Protein AF-0000000084443371 (afdb_homodimer)

Organism: Legionella spiritensis (NCBI:txid452)

Structure (mmCIF, N/CA/C/O backbone):
data_AF-0000000084443371-model_v1
#
loop_
_entity.id
_entity.type
_entity.pdbx_description
1 polymer Transposase
#
loop_
_atom_site.group_PDB
_atom_site.id
_atom_site.type_symbol
_atom_site.label_atom_id
_atom_site.label_alt_id
_atom_site.label_comp_id
_atom_site.label_asym_id
_atom_site.label_entity_id
_atom_site.label_seq_id
_atom_site.pdbx_PDB_ins_code
_atom_site.Cartn_x
_atom_site.Cartn_y
_atom_site.Cartn_z
_atom_site.occupancy
_atom_site.B_iso_or_equiv
_atom_site.auth_seq_id
_atom_site.auth_comp_id
_atom_site.auth_asym_id
_atom_site.auth_atom_id
_atom_site.pdbx_PDB_model_num
ATOM 1 N N . MET A 1 1 ? 28.797 -4.848 -3.617 1 51.25 1 MET A N 1
ATOM 2 C CA . MET A 1 1 ? 27.375 -4.785 -3.908 1 51.25 1 MET A CA 1
ATOM 3 C C . MET A 1 1 ? 26.578 -5.648 -2.934 1 51.25 1 MET A C 1
ATOM 5 O O . MET A 1 1 ? 26.984 -6.766 -2.615 1 51.25 1 MET A O 1
ATOM 9 N N . ASN A 1 2 ? 25.859 -5.102 -1.949 1 62.97 2 ASN A N 1
ATOM 10 C CA . ASN A 1 2 ? 25.141 -5.902 -0.959 1 62.97 2 ASN A CA 1
ATOM 11 C C . ASN A 1 2 ? 24.109 -6.812 -1.615 1 62.97 2 ASN A C 1
ATOM 13 O O . ASN A 1 2 ? 23.156 -6.328 -2.238 1 62.97 2 ASN A O 1
ATOM 17 N N . ASN A 1 3 ? 24.578 -8.07 -1.913 1 74.88 3 ASN A N 1
ATOM 18 C CA . ASN A 1 3 ? 23.703 -9.086 -2.469 1 74.88 3 ASN A CA 1
ATOM 19 C C . ASN A 1 3 ? 22.641 -9.523 -1.458 1 74.88 3 ASN A C 1
ATOM 21 O O . ASN A 1 3 ? 22.984 -9.953 -0.352 1 74.88 3 ASN A O 1
ATOM 25 N N . ASN A 1 4 ? 21.438 -9.219 -1.909 1 87.12 4 ASN A N 1
ATOM 26 C CA . ASN A 1 4 ? 20.328 -9.594 -1.042 1 87.12 4 ASN A CA 1
ATOM 27 C C . ASN A 1 4 ? 19.844 -11.008 -1.34 1 87.12 4 ASN A C 1
ATOM 29 O O . ASN A 1 4 ? 19.297 -11.68 -0.46 1 87.12 4 ASN A O 1
ATOM 33 N N . ILE A 1 5 ? 20.094 -11.461 -2.592 1 94.44 5 ILE A N 1
ATOM 34 C CA . ILE A 1 5 ? 19.719 -12.812 -2.988 1 94.44 5 ILE A CA 1
ATOM 35 C C . ILE A 1 5 ? 20.844 -13.789 -2.662 1 94.44 5 ILE A C 1
ATOM 37 O O . ILE A 1 5 ? 22 -13.562 -3.045 1 94.44 5 ILE A O 1
ATOM 41 N N . SER A 1 6 ? 20.562 -14.812 -1.932 1 95.31 6 SER A N 1
ATOM 42 C CA . SER A 1 6 ? 21.562 -15.797 -1.553 1 95.31 6 SER A CA 1
ATOM 43 C C . SER A 1 6 ? 22.188 -16.453 -2.781 1 95.31 6 SER A C 1
ATOM 45 O O . SER A 1 6 ? 21.578 -16.469 -3.854 1 95.31 6 SER A O 1
ATOM 47 N N . GLU A 1 7 ? 23.375 -17.047 -2.557 1 95.25 7 GLU A N 1
ATOM 48 C CA . GLU A 1 7 ? 24.078 -17.688 -3.66 1 95.25 7 GLU A CA 1
ATOM 49 C C . GLU A 1 7 ? 23.312 -18.906 -4.164 1 95.25 7 GLU A C 1
ATOM 51 O O . GLU A 1 7 ? 23.312 -19.188 -5.363 1 95.25 7 GLU A O 1
ATOM 56 N N . GLN A 1 8 ? 22.672 -19.578 -3.301 1 95.12 8 GLN A N 1
ATOM 57 C CA . GLN A 1 8 ? 21.906 -20.75 -3.678 1 95.12 8 GLN A CA 1
ATOM 58 C C . GLN A 1 8 ? 20.734 -20.375 -4.59 1 95.12 8 GLN A C 1
ATOM 60 O O . GLN A 1 8 ? 20.531 -21 -5.633 1 95.12 8 GLN A O 1
ATOM 65 N N . VAL A 1 9 ? 20.047 -19.375 -4.207 1 96.62 9 VAL A N 1
ATOM 66 C CA . VAL A 1 9 ? 18.906 -18.906 -4.996 1 96.62 9 VAL A CA 1
ATOM 67 C C . VAL A 1 9 ? 19.406 -18.328 -6.324 1 96.62 9 VAL A C 1
ATOM 69 O O . VAL A 1 9 ? 18.828 -18.609 -7.379 1 96.62 9 VAL A O 1
ATOM 72 N N . TRP A 1 10 ? 20.516 -17.609 -6.258 1 96.38 10 TRP A N 1
ATOM 73 C CA . TRP A 1 10 ? 21.062 -17.016 -7.469 1 96.38 10 TRP A CA 1
ATOM 74 C C . TRP A 1 10 ? 21.438 -18.094 -8.484 1 96.38 10 TRP A C 1
ATOM 76 O O . TRP A 1 10 ? 21.141 -17.969 -9.672 1 96.38 10 TRP A O 1
ATOM 86 N N . ASN A 1 11 ? 22.047 -19.109 -7.996 1 95.5 11 ASN A N 1
ATOM 87 C CA . ASN A 1 11 ? 22.484 -20.172 -8.891 1 95.5 11 ASN A CA 1
ATOM 88 C C . ASN A 1 11 ? 21.312 -20.812 -9.625 1 95.5 11 ASN A C 1
ATOM 90 O O . ASN A 1 11 ? 21.422 -21.125 -10.812 1 95.5 11 ASN A O 1
ATOM 94 N N . ARG A 1 12 ? 20.219 -20.922 -8.984 1 95.56 12 ARG A N 1
ATOM 95 C CA . ARG A 1 12 ? 19.031 -21.469 -9.609 1 95.56 12 ARG A CA 1
ATOM 96 C C . ARG A 1 12 ? 18.453 -20.5 -10.633 1 95.56 12 ARG A C 1
ATOM 98 O O . ARG A 1 12 ? 18.062 -20.906 -11.734 1 95.56 12 ARG A O 1
ATOM 105 N N . LEU A 1 13 ? 18.438 -19.234 -10.266 1 96.06 13 LEU A N 1
ATOM 106 C CA . LEU A 1 13 ? 17.953 -18.203 -11.172 1 96.06 13 LEU A CA 1
ATOM 107 C C . LEU A 1 13 ? 18.812 -18.141 -12.438 1 96.06 13 LEU A C 1
ATOM 109 O O . LEU A 1 13 ? 18.281 -18.141 -13.547 1 96.06 13 LEU A O 1
ATOM 113 N N . TYR A 1 14 ? 20.047 -18.172 -12.188 1 95.12 14 TYR A N 1
ATOM 114 C CA . TYR A 1 14 ? 21 -18.031 -13.281 1 95.12 14 TYR A CA 1
ATOM 115 C C . TYR A 1 14 ? 20.922 -19.219 -14.234 1 95.12 14 TYR A C 1
ATOM 117 O O . TYR A 1 14 ? 20.953 -19.047 -15.453 1 95.12 14 TYR A O 1
ATOM 125 N N . SER A 1 15 ? 20.797 -20.375 -13.672 1 94 15 SER A N 1
ATOM 126 C CA . SER A 1 15 ? 20.672 -21.594 -14.477 1 94 15 SER A CA 1
ATOM 127 C C . SER A 1 15 ? 19.469 -21.531 -15.406 1 94 15 SER A C 1
ATOM 129 O O . SER A 1 15 ? 19.562 -21.891 -16.578 1 94 15 SER A O 1
ATOM 131 N N . PHE A 1 16 ? 18.375 -21.047 -14.945 1 95.44 16 PHE A N 1
ATOM 132 C CA . PHE A 1 16 ? 17.172 -20.906 -15.758 1 95.44 16 PHE A CA 1
ATOM 133 C C . PHE A 1 16 ? 17.359 -19.844 -16.828 1 95.44 16 PHE A C 1
ATOM 135 O O . PHE A 1 16 ? 17.062 -20.078 -18 1 95.44 16 PHE A O 1
ATOM 142 N N . LEU A 1 17 ? 17.875 -18.688 -16.422 1 94.62 17 LEU A N 1
ATOM 143 C CA . LEU A 1 17 ? 17.969 -17.547 -17.328 1 94.62 17 LEU A CA 1
ATOM 144 C C . LEU A 1 17 ? 18.953 -17.812 -18.453 1 94.62 17 LEU A C 1
ATOM 146 O O . LEU A 1 17 ? 18.75 -17.344 -19.578 1 94.62 17 LEU A O 1
ATOM 150 N N . ARG A 1 18 ? 19.953 -18.562 -18.141 1 91.38 18 ARG A N 1
ATOM 151 C CA . ARG A 1 18 ? 20.953 -18.875 -19.156 1 91.38 18 ARG A CA 1
ATOM 152 C C . ARG A 1 18 ? 20.359 -19.75 -20.25 1 91.38 18 ARG A C 1
ATOM 154 O O . ARG A 1 18 ? 20.844 -19.75 -21.391 1 91.38 18 ARG A O 1
ATOM 161 N N . GLY A 1 19 ? 19.312 -20.422 -19.891 1 89.69 19 GLY A N 1
ATOM 162 C CA . GLY A 1 19 ? 18.703 -21.328 -20.844 1 89.69 19 GLY A CA 1
ATOM 163 C C . GLY A 1 19 ? 17.75 -20.641 -21.797 1 89.69 19 GLY A C 1
ATOM 164 O O . GLY A 1 19 ? 17.297 -21.234 -22.781 1 89.69 19 GLY A O 1
ATOM 165 N N . ILE A 1 20 ? 17.438 -19.438 -21.516 1 89.69 20 ILE A N 1
ATOM 166 C CA . ILE A 1 20 ? 16.484 -18.734 -22.359 1 89.69 20 ILE A CA 1
ATOM 167 C C . ILE A 1 20 ? 17.25 -17.922 -23.406 1 89.69 20 ILE A C 1
ATOM 169 O O . ILE A 1 20 ? 18.094 -17.094 -23.078 1 89.69 20 ILE A O 1
ATOM 173 N N . LYS A 1 21 ? 16.953 -18.125 -24.609 1 83.12 21 LYS A N 1
ATOM 174 C CA . LYS A 1 21 ? 17.609 -17.438 -25.719 1 83.12 21 LYS A CA 1
ATOM 175 C C . LYS A 1 21 ? 17.156 -15.992 -25.828 1 83.12 21 LYS A C 1
ATOM 177 O O . LYS A 1 21 ? 15.977 -15.695 -25.609 1 83.12 21 LYS A O 1
ATOM 182 N N . GLY A 1 22 ? 18.031 -15.07 -26.047 1 79.25 22 GLY A N 1
ATOM 183 C CA . GLY A 1 22 ? 17.672 -13.703 -26.375 1 79.25 22 GLY A CA 1
ATOM 184 C C . GLY A 1 22 ? 17.656 -12.781 -25.172 1 79.25 22 GLY A C 1
ATOM 185 O O . GLY A 1 22 ? 17.312 -11.609 -25.281 1 79.25 22 GLY A O 1
ATOM 186 N N . LEU A 1 23 ? 17.984 -13.312 -24 1 82.06 23 LEU A N 1
ATOM 187 C CA . LEU A 1 23 ? 17.922 -12.461 -22.812 1 82.06 23 LEU A CA 1
ATOM 188 C C . LEU A 1 23 ? 19.266 -11.758 -22.578 1 82.06 23 LEU A C 1
ATOM 190 O O . LEU A 1 23 ? 19.375 -10.898 -21.719 1 82.06 23 LEU A O 1
ATOM 194 N N . HIS A 1 24 ? 20.234 -11.867 -23.406 1 74.31 24 HIS A N 1
ATOM 195 C CA . HIS A 1 24 ? 21.547 -11.258 -23.266 1 74.31 24 HIS A CA 1
ATOM 196 C C . HIS A 1 24 ? 22.125 -11.516 -21.875 1 74.31 24 HIS A C 1
ATOM 198 O O . HIS A 1 24 ? 22.453 -10.57 -21.156 1 74.31 24 HIS A O 1
ATOM 204 N N . THR A 1 25 ? 22.359 -12.734 -21.547 1 73.88 25 THR A N 1
ATOM 205 C CA . THR A 1 25 ? 22.766 -13.164 -20.219 1 73.88 25 THR A CA 1
ATOM 206 C C . THR A 1 25 ? 24.266 -13.477 -20.188 1 73.88 25 THR A C 1
ATOM 208 O O . THR A 1 25 ? 24.734 -14.164 -19.281 1 73.88 25 THR A O 1
ATOM 211 N N . GLN A 1 26 ? 24.938 -12.914 -21.094 1 76.94 26 GLN A N 1
ATOM 212 C CA . GLN A 1 26 ? 26.328 -13.336 -21.25 1 76.94 26 GLN A CA 1
ATOM 213 C C . GLN A 1 26 ? 27.203 -12.805 -20.109 1 76.94 26 GLN A C 1
ATOM 215 O O . GLN A 1 26 ? 28.094 -13.5 -19.641 1 76.94 26 GLN A O 1
ATOM 220 N N . GLU A 1 27 ? 26.875 -11.734 -19.641 1 89 27 GLU A N 1
ATOM 221 C CA . GLU A 1 27 ? 27.625 -11.188 -18.516 1 89 27 GLU A CA 1
ATOM 222 C C . GLU A 1 27 ? 26.891 -11.422 -17.203 1 89 27 GLU A C 1
ATOM 224 O O . GLU A 1 27 ? 25.969 -10.688 -16.859 1 89 27 GLU A O 1
ATOM 229 N N . GLU A 1 28 ? 27.391 -12.359 -16.469 1 91.88 28 GLU A N 1
ATOM 230 C CA . GLU A 1 28 ? 26.719 -12.797 -15.258 1 91.88 28 GLU A CA 1
ATOM 231 C C . GLU A 1 28 ? 26.609 -11.664 -14.242 1 91.88 28 GLU A C 1
ATOM 233 O O . GLU A 1 28 ? 25.578 -11.492 -13.586 1 91.88 28 GLU A O 1
ATOM 238 N N . LYS A 1 29 ? 27.719 -10.93 -14.078 1 92 29 LYS A N 1
ATOM 239 C CA . LYS A 1 29 ? 27.734 -9.852 -13.094 1 92 29 LYS A CA 1
ATOM 240 C C . LYS A 1 29 ? 26.672 -8.805 -13.406 1 92 29 LYS A C 1
ATOM 242 O O . LYS A 1 29 ? 25.984 -8.32 -12.508 1 92 29 LYS A O 1
ATOM 247 N N . ARG A 1 30 ? 26.547 -8.5 -14.648 1 92.5 30 ARG A N 1
ATOM 248 C CA . ARG A 1 30 ? 25.547 -7.523 -15.086 1 92.5 30 ARG A CA 1
ATOM 249 C C . ARG A 1 30 ? 24.141 -8.062 -14.898 1 92.5 30 ARG A C 1
ATOM 251 O O . ARG A 1 30 ? 23.234 -7.328 -14.492 1 92.5 30 ARG A O 1
ATOM 258 N N . LEU A 1 31 ? 23.969 -9.305 -15.227 1 94.44 31 LEU A N 1
ATOM 259 C CA . LEU A 1 31 ? 22.672 -9.938 -15.055 1 94.44 31 LEU A CA 1
ATOM 260 C C . LEU A 1 31 ? 22.281 -9.992 -13.586 1 94.44 31 LEU A C 1
ATOM 262 O O . LEU A 1 31 ? 21.125 -9.727 -13.234 1 94.44 31 LEU A O 1
ATOM 266 N N . ARG A 1 32 ? 23.25 -10.328 -12.789 1 95.06 32 ARG A N 1
ATOM 267 C CA . ARG A 1 32 ? 22.969 -10.406 -11.359 1 95.06 32 ARG A CA 1
ATOM 268 C C . ARG A 1 32 ? 22.594 -9.039 -10.805 1 95.06 32 ARG A C 1
ATOM 270 O O . ARG A 1 32 ? 21.656 -8.922 -10 1 95.06 32 ARG A O 1
ATOM 277 N N . ARG A 1 33 ? 23.281 -8.047 -11.227 1 95.25 33 ARG A N 1
ATOM 278 C CA . ARG A 1 33 ? 22.953 -6.688 -10.805 1 95.25 33 ARG A CA 1
ATOM 279 C C . ARG A 1 33 ? 21.531 -6.324 -11.18 1 95.25 33 ARG A C 1
ATOM 281 O O . ARG A 1 33 ? 20.812 -5.719 -10.383 1 95.25 33 ARG A O 1
ATOM 288 N N . PHE A 1 34 ? 21.125 -6.703 -12.344 1 96 34 PHE A N 1
ATOM 289 C CA . PHE A 1 34 ? 19.781 -6.453 -12.828 1 96 34 PHE A CA 1
ATOM 290 C C . PHE A 1 34 ? 18.75 -7.152 -11.953 1 96 34 PHE A C 1
ATOM 292 O O . PHE A 1 34 ? 17.797 -6.527 -11.484 1 96 34 PHE A O 1
ATOM 299 N N . ILE A 1 35 ? 19.016 -8.406 -11.664 1 97.12 35 ILE A N 1
ATOM 300 C CA . ILE A 1 35 ? 18.062 -9.195 -10.875 1 97.12 35 ILE A CA 1
ATOM 301 C C . ILE A 1 35 ? 18 -8.648 -9.453 1 97.12 35 ILE A C 1
ATOM 303 O O . ILE A 1 35 ? 16.922 -8.578 -8.859 1 97.12 35 ILE A O 1
ATOM 307 N N . GLU A 1 36 ? 19.156 -8.258 -8.93 1 97.5 36 GLU A N 1
ATOM 308 C CA . GLU A 1 36 ? 19.188 -7.648 -7.605 1 97.5 36 GLU A CA 1
ATOM 309 C C . GLU A 1 36 ? 18.391 -6.344 -7.574 1 97.5 36 GLU A C 1
ATOM 311 O O . GLU A 1 36 ? 17.719 -6.039 -6.582 1 97.5 36 GLU A O 1
ATOM 316 N N . GLY A 1 37 ? 18.484 -5.59 -8.609 1 97.44 37 GLY A N 1
ATOM 317 C CA . GLY A 1 37 ? 17.672 -4.383 -8.727 1 97.44 37 GLY A CA 1
ATOM 318 C C . GLY A 1 37 ? 16.188 -4.66 -8.734 1 97.44 37 GLY A C 1
ATOM 319 O O . GLY A 1 37 ? 15.422 -3.963 -8.062 1 97.44 37 GLY A O 1
ATOM 320 N N . ILE A 1 38 ? 15.789 -5.703 -9.438 1 98.25 38 ILE A N 1
ATOM 321 C CA . ILE A 1 38 ? 14.383 -6.074 -9.5 1 98.25 38 ILE A CA 1
ATOM 322 C C . ILE A 1 38 ? 13.922 -6.574 -8.133 1 98.25 38 ILE A C 1
ATOM 324 O O . ILE A 1 38 ? 12.812 -6.266 -7.695 1 98.25 38 ILE A O 1
ATOM 328 N N . TRP A 1 39 ? 14.781 -7.336 -7.551 1 98.06 39 TRP A N 1
ATOM 329 C CA . TRP A 1 39 ? 14.477 -7.793 -6.199 1 98.06 39 TRP A CA 1
ATOM 330 C C . TRP A 1 39 ? 14.25 -6.613 -5.262 1 98.06 39 TRP A C 1
ATOM 332 O O . TRP A 1 39 ? 13.32 -6.625 -4.449 1 98.06 39 TRP A O 1
ATOM 342 N N . TYR A 1 40 ? 15.109 -5.633 -5.383 1 97.88 40 TYR A N 1
ATOM 343 C CA . TYR A 1 40 ? 15.008 -4.449 -4.539 1 97.88 40 TYR A CA 1
ATOM 344 C C . TYR A 1 40 ? 13.672 -3.74 -4.746 1 97.88 40 TYR A C 1
ATOM 346 O O . TYR A 1 40 ? 13.008 -3.373 -3.779 1 97.88 40 TYR A O 1
ATOM 354 N N . ILE A 1 41 ? 13.281 -3.582 -5.965 1 98.19 41 ILE A N 1
ATOM 355 C CA . ILE A 1 41 ? 12.016 -2.943 -6.285 1 98.19 41 ILE A CA 1
ATOM 356 C C . ILE A 1 41 ? 10.859 -3.793 -5.754 1 98.19 41 ILE A C 1
ATOM 358 O O . ILE A 1 41 ? 9.906 -3.268 -5.172 1 98.19 41 ILE A O 1
ATOM 362 N N . LEU A 1 42 ? 10.977 -5.047 -5.949 1 98.44 42 LEU A N 1
ATOM 363 C CA . LEU A 1 42 ? 9.953 -5.977 -5.48 1 98.44 42 LEU A CA 1
ATOM 364 C C . LEU A 1 42 ? 9.797 -5.891 -3.967 1 98.44 42 LEU A C 1
ATOM 366 O O . LEU A 1 42 ? 8.672 -5.785 -3.463 1 98.44 42 LEU A O 1
ATOM 370 N N . ARG A 1 43 ? 10.914 -5.891 -3.293 1 97.69 43 ARG A N 1
ATOM 371 C CA . ARG A 1 43 ? 10.914 -5.93 -1.835 1 97.69 43 ARG A CA 1
ATOM 372 C C . ARG A 1 43 ? 10.453 -4.598 -1.253 1 97.69 43 ARG A C 1
ATOM 374 O O . ARG A 1 43 ? 9.703 -4.566 -0.273 1 97.69 43 ARG A O 1
ATOM 381 N N . THR A 1 44 ? 10.82 -3.49 -1.856 1 97.38 44 THR A N 1
ATOM 382 C CA . THR A 1 44 ? 10.625 -2.184 -1.24 1 97.38 44 THR A CA 1
ATOM 383 C C . THR A 1 44 ? 9.391 -1.495 -1.812 1 97.38 44 THR A C 1
ATOM 385 O O . THR A 1 44 ? 8.812 -0.618 -1.17 1 97.38 44 THR A O 1
ATOM 388 N N . GLY A 1 45 ? 9.102 -1.805 -3.029 1 96.94 45 GLY A N 1
ATOM 389 C CA . GLY A 1 45 ? 8.023 -1.09 -3.691 1 96.94 45 GLY A CA 1
ATOM 390 C C . GLY A 1 45 ? 8.414 0.306 -4.137 1 96.94 45 GLY A C 1
ATOM 391 O O . GLY A 1 45 ? 7.559 1.111 -4.504 1 96.94 45 GLY A O 1
ATOM 392 N N . CYS A 1 46 ? 9.68 0.661 -4.137 1 96.88 46 CYS A N 1
ATOM 393 C CA . CYS A 1 46 ? 10.109 2.027 -4.41 1 96.88 46 CYS A CA 1
ATOM 394 C C . CYS A 1 46 ? 9.836 2.398 -5.863 1 96.88 46 CYS A C 1
ATOM 396 O O . CYS A 1 46 ? 9.641 1.522 -6.707 1 96.88 46 CYS A O 1
ATOM 398 N N . GLN A 1 47 ? 9.742 3.662 -6.152 1 96.81 47 GLN A N 1
ATOM 399 C CA . GLN A 1 47 ? 9.617 4.156 -7.52 1 96.81 47 GLN A CA 1
ATOM 400 C C . GLN A 1 47 ? 10.844 3.783 -8.352 1 96.81 47 GLN A C 1
ATOM 402 O O . GLN A 1 47 ? 11.969 3.812 -7.859 1 96.81 47 GLN A O 1
ATOM 407 N N . TRP A 1 48 ? 10.594 3.541 -9.617 1 96.81 48 TRP A N 1
ATOM 408 C CA . TRP A 1 48 ? 11.703 3.199 -10.5 1 96.81 48 TRP A CA 1
ATOM 409 C C . TRP A 1 48 ? 12.766 4.289 -10.484 1 96.81 48 TRP A C 1
ATOM 411 O O . TRP A 1 48 ? 13.961 3.998 -10.406 1 96.81 48 TRP A O 1
ATOM 421 N N . ARG A 1 49 ? 12.422 5.543 -10.469 1 95.56 49 ARG A N 1
ATOM 422 C CA . ARG A 1 49 ? 13.336 6.672 -10.555 1 95.56 49 ARG A CA 1
ATOM 423 C C . ARG A 1 49 ? 14.195 6.781 -9.305 1 95.56 49 ARG A C 1
ATOM 425 O O . ARG A 1 49 ? 15.195 7.5 -9.289 1 95.56 49 ARG A O 1
ATOM 432 N N . LEU A 1 50 ? 13.797 6.102 -8.25 1 96.12 50 LEU A N 1
ATOM 433 C CA . LEU A 1 50 ? 14.531 6.195 -6.992 1 96.12 50 LEU A CA 1
ATOM 434 C C . LEU A 1 50 ? 15.273 4.895 -6.699 1 96.12 50 LEU A C 1
ATOM 436 O O . LEU A 1 50 ? 15.672 4.652 -5.559 1 96.12 50 LEU A O 1
ATOM 440 N N . LEU A 1 51 ? 15.383 4.059 -7.723 1 96.62 51 LEU A N 1
ATOM 441 C CA . LEU A 1 51 ? 16.25 2.891 -7.617 1 96.62 51 LEU A CA 1
ATOM 442 C C . LEU A 1 51 ? 17.688 3.307 -7.316 1 96.62 51 LEU A C 1
ATOM 444 O O . LEU A 1 51 ? 18.234 4.184 -7.984 1 96.62 51 LEU A O 1
ATOM 448 N N . PRO A 1 52 ? 18.234 2.723 -6.238 1 94.5 52 PRO A N 1
ATOM 449 C CA . PRO A 1 52 ? 19.625 3.08 -5.941 1 94.5 52 PRO A CA 1
ATOM 450 C C . PRO A 1 52 ? 20.547 2.918 -7.152 1 94.5 52 PRO A C 1
ATOM 452 O O . PRO A 1 52 ? 20.438 1.941 -7.895 1 94.5 52 PRO A O 1
ATOM 455 N N . ASP A 1 53 ? 21.531 3.701 -7.277 1 90.81 53 ASP A N 1
ATOM 456 C CA . ASP A 1 53 ? 22.328 3.842 -8.484 1 90.81 53 ASP A CA 1
ATOM 457 C C . ASP A 1 53 ? 23.219 2.611 -8.703 1 90.81 53 ASP A C 1
ATOM 459 O O . ASP A 1 53 ? 23.578 2.287 -9.836 1 90.81 53 ASP A O 1
ATOM 463 N N . TYR A 1 54 ? 23.5 1.977 -7.676 1 90.88 54 TYR A N 1
ATOM 464 C CA . TYR A 1 54 ? 24.438 0.86 -7.82 1 90.88 54 TYR A CA 1
ATOM 465 C C . TYR A 1 54 ? 23.75 -0.332 -8.484 1 90.88 54 TYR A C 1
ATOM 467 O O . TYR A 1 54 ? 24.406 -1.316 -8.828 1 90.88 54 TYR A O 1
ATOM 475 N N . TYR A 1 55 ? 22.516 -0.29 -8.812 1 94.19 55 TYR A N 1
ATOM 476 C CA . TYR A 1 55 ? 21.812 -1.325 -9.57 1 94.19 55 TYR A CA 1
ATOM 477 C C . TYR A 1 55 ? 21.75 -0.969 -11.047 1 94.19 55 TYR A C 1
ATOM 479 O O . TYR A 1 55 ? 21.328 -1.785 -11.875 1 94.19 55 TYR A O 1
ATOM 487 N N . GLY A 1 56 ? 22.141 0.242 -11.383 1 92.88 56 GLY A N 1
ATOM 488 C CA . GLY A 1 56 ? 22.047 0.727 -12.75 1 92.88 56 GLY A CA 1
ATOM 489 C C . GLY A 1 56 ? 21.016 1.829 -12.93 1 92.88 56 GLY A C 1
ATOM 490 O O . GLY A 1 56 ? 20.312 2.184 -11.984 1 92.88 56 GLY A O 1
ATOM 491 N N . HIS A 1 57 ? 21.016 2.371 -14.102 1 95.62 57 HIS A N 1
ATOM 492 C CA . HIS A 1 57 ? 20.062 3.432 -14.398 1 95.62 57 HIS A CA 1
ATOM 493 C C . HIS A 1 57 ? 18.625 2.9 -14.414 1 95.62 57 HIS A C 1
ATOM 495 O O . HIS A 1 57 ? 18.328 1.929 -15.117 1 95.62 57 HIS A O 1
ATOM 501 N N . TRP A 1 58 ? 17.766 3.541 -13.727 1 96.19 58 TRP A N 1
ATOM 502 C CA . TRP A 1 58 ? 16.438 3.023 -13.453 1 96.19 58 TRP A CA 1
ATOM 503 C C . TRP A 1 58 ? 15.664 2.781 -14.75 1 96.19 58 TRP A C 1
ATOM 505 O O . TRP A 1 58 ? 14.922 1.802 -14.867 1 96.19 58 TRP A O 1
ATOM 515 N N . ARG A 1 59 ? 15.844 3.633 -15.758 1 96.88 59 ARG A N 1
ATOM 516 C CA . ARG A 1 59 ? 15.094 3.533 -17 1 96.88 59 ARG A CA 1
ATOM 517 C C . ARG A 1 59 ? 15.461 2.264 -17.766 1 96.88 59 ARG A C 1
ATOM 519 O O . ARG A 1 59 ? 14.602 1.607 -18.344 1 96.88 59 ARG A O 1
ATOM 526 N N . GLN A 1 60 ? 16.734 1.953 -17.75 1 96.88 60 GLN A N 1
ATOM 527 C CA . GLN A 1 60 ? 17.188 0.745 -18.422 1 96.88 60 GLN A CA 1
ATOM 528 C C . GLN A 1 60 ? 16.703 -0.508 -17.703 1 96.88 60 GLN A C 1
ATOM 530 O O . GLN A 1 60 ? 16.266 -1.467 -18.344 1 96.88 60 GLN A O 1
ATOM 535 N N . VAL A 1 61 ? 16.781 -0.443 -16.406 1 97.38 61 VAL A N 1
ATOM 536 C CA . VAL A 1 61 ? 16.328 -1.567 -15.609 1 97.38 61 VAL A CA 1
ATOM 537 C C . VAL A 1 61 ? 14.828 -1.771 -15.82 1 97.38 61 VAL A C 1
ATOM 539 O O . VAL A 1 61 ? 14.367 -2.896 -16.031 1 97.38 61 VAL A O 1
ATOM 542 N N . HIS A 1 62 ? 14.117 -0.68 -15.852 1 97.94 62 HIS A N 1
ATOM 543 C CA . HIS A 1 62 ? 12.672 -0.721 -16.031 1 97.94 62 HIS A CA 1
ATOM 544 C C . HIS A 1 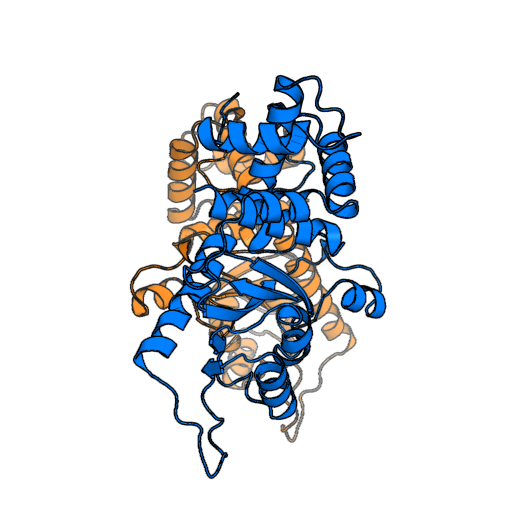62 ? 12.305 -1.285 -17.406 1 97.94 62 HIS A C 1
ATOM 546 O O . HIS A 1 62 ? 11.422 -2.139 -17.516 1 97.94 62 HIS A O 1
ATOM 552 N N . ARG A 1 63 ? 12.953 -0.824 -18.359 1 97.44 63 ARG A N 1
ATOM 553 C CA . ARG A 1 63 ? 12.664 -1.268 -19.719 1 97.44 63 ARG A CA 1
ATOM 554 C C . ARG A 1 63 ? 12.891 -2.768 -19.875 1 97.44 63 ARG A C 1
ATOM 556 O O . ARG A 1 63 ? 12.078 -3.469 -20.484 1 97.44 63 ARG A O 1
ATOM 563 N N . ARG A 1 64 ? 13.969 -3.186 -19.359 1 96.69 64 ARG A N 1
ATOM 564 C CA . ARG A 1 64 ? 14.281 -4.609 -19.438 1 96.69 64 ARG A CA 1
ATOM 565 C C . ARG A 1 64 ? 13.273 -5.43 -18.641 1 96.69 64 ARG A C 1
ATOM 567 O O . ARG A 1 64 ? 12.828 -6.484 -19.094 1 96.69 64 ARG A O 1
ATOM 574 N N . TYR A 1 65 ? 12.898 -4.98 -17.484 1 98.06 65 TYR A N 1
ATOM 575 C CA . TYR A 1 65 ? 11.883 -5.652 -16.672 1 98.06 65 TYR A CA 1
ATOM 576 C C . TYR A 1 65 ? 10.57 -5.77 -17.438 1 98.06 65 TYR A C 1
ATOM 578 O O . TYR A 1 65 ? 9.969 -6.844 -17.484 1 98.06 65 TYR A O 1
ATOM 586 N N . LYS A 1 66 ? 10.156 -4.633 -17.969 1 97.38 66 LYS A N 1
ATOM 587 C CA . LYS A 1 66 ? 8.898 -4.594 -18.719 1 97.38 66 LYS A CA 1
ATOM 588 C C . LYS A 1 66 ? 8.93 -5.566 -19.891 1 97.38 66 LYS A C 1
ATOM 590 O O . LYS A 1 66 ? 7.953 -6.281 -20.141 1 97.38 66 LYS A O 1
ATOM 595 N N . ALA A 1 67 ? 10 -5.621 -20.547 1 96.69 67 ALA A N 1
ATOM 596 C CA . ALA A 1 67 ? 10.148 -6.539 -21.672 1 96.69 67 ALA A CA 1
ATOM 597 C C . ALA A 1 67 ? 10.039 -7.992 -21.219 1 96.69 67 ALA A C 1
ATOM 599 O O . ALA A 1 67 ? 9.367 -8.797 -21.875 1 96.69 67 ALA A O 1
ATOM 600 N N . TRP A 1 68 ? 10.719 -8.305 -20.125 1 97.31 68 TRP A N 1
ATOM 601 C CA . TRP A 1 68 ? 10.664 -9.664 -19.578 1 97.31 68 TRP A CA 1
ATOM 602 C C . TRP A 1 68 ? 9.242 -10.016 -19.141 1 97.31 68 TRP A C 1
ATOM 604 O O . TRP A 1 68 ? 8.797 -11.148 -19.328 1 97.31 68 TRP A O 1
ATOM 614 N N . SER A 1 69 ? 8.547 -9.047 -18.578 1 97.5 69 SER A N 1
ATOM 615 C CA . SER A 1 69 ? 7.176 -9.258 -18.125 1 97.5 69 SER A CA 1
ATOM 616 C C . SER A 1 69 ? 6.246 -9.523 -19.312 1 97.5 69 SER A C 1
ATOM 618 O O . SER A 1 69 ? 5.434 -10.453 -19.266 1 97.5 69 SER A O 1
ATOM 620 N N . ASP A 1 70 ? 6.438 -8.758 -20.312 1 96.62 70 ASP A N 1
ATOM 621 C CA . ASP A 1 70 ? 5.594 -8.883 -21.484 1 96.62 70 ASP A CA 1
ATOM 622 C C . ASP A 1 70 ? 5.848 -10.211 -22.203 1 96.62 70 ASP A C 1
ATOM 624 O O . ASP A 1 70 ? 4.934 -10.789 -22.797 1 96.62 70 ASP A O 1
ATOM 628 N N . ARG A 1 71 ? 7.031 -10.703 -22.094 1 95.81 71 ARG A N 1
ATOM 629 C CA . ARG A 1 71 ? 7.402 -11.961 -22.734 1 95.81 71 ARG A CA 1
ATOM 630 C C . ARG A 1 71 ? 7.027 -13.156 -21.859 1 95.81 71 ARG A C 1
ATOM 632 O O . ARG A 1 71 ? 7.148 -14.305 -22.281 1 95.81 71 ARG A O 1
ATOM 639 N N . GLY A 1 72 ? 6.707 -12.938 -20.609 1 96.56 72 GLY A N 1
ATOM 640 C CA . GLY A 1 72 ? 6.281 -13.992 -19.703 1 96.56 72 GLY A CA 1
ATOM 641 C C . GLY A 1 72 ? 7.438 -14.719 -19.047 1 96.56 72 GLY A C 1
ATOM 642 O O . GLY A 1 72 ? 7.297 -15.867 -18.625 1 96.56 72 GLY A O 1
ATOM 643 N N . ILE A 1 73 ? 8.555 -14.078 -19 1 96.94 73 ILE A N 1
ATOM 644 C CA . ILE A 1 73 ? 9.766 -14.711 -18.484 1 96.94 73 ILE A CA 1
ATOM 645 C C . ILE A 1 73 ? 9.594 -15.016 -17 1 96.94 73 ILE A C 1
ATOM 647 O O . ILE A 1 73 ? 10 -16.078 -16.531 1 96.94 73 ILE A O 1
ATOM 651 N N . TRP A 1 74 ? 9 -14.156 -16.25 1 97.81 74 TRP A N 1
ATOM 652 C CA . TRP A 1 74 ? 8.844 -14.328 -14.812 1 97.81 74 TRP A CA 1
ATOM 653 C C . TRP A 1 74 ? 7.898 -15.484 -14.5 1 97.81 74 TRP A C 1
ATOM 655 O O . TRP A 1 74 ? 8.125 -16.234 -13.547 1 97.81 74 TRP A O 1
ATOM 665 N N . SER A 1 75 ? 6.844 -15.57 -15.273 1 97.38 75 SER A N 1
ATOM 666 C CA . SER A 1 75 ? 5.945 -16.719 -15.125 1 97.38 75 SER A CA 1
ATOM 667 C C . SER A 1 75 ? 6.668 -18.031 -15.406 1 97.38 75 SER A C 1
ATOM 669 O O . SER A 1 75 ? 6.516 -19 -14.664 1 97.38 75 SER A O 1
ATOM 671 N N . GLU A 1 76 ? 7.434 -18.047 -16.453 1 97.5 76 GLU A N 1
ATOM 672 C CA . GLU A 1 76 ? 8.219 -19.234 -16.797 1 97.5 76 GLU A CA 1
ATOM 673 C C . GLU A 1 76 ? 9.227 -19.562 -15.703 1 97.5 76 GLU A C 1
ATOM 675 O O . GLU A 1 76 ? 9.469 -20.734 -15.414 1 97.5 76 GLU A O 1
ATOM 680 N N . LEU A 1 77 ? 9.805 -18.547 -15.195 1 97.69 77 LEU A N 1
ATOM 681 C CA . LEU A 1 77 ? 10.75 -18.75 -14.102 1 97.69 77 LEU A CA 1
ATOM 682 C C . LEU A 1 77 ? 10.07 -19.453 -12.922 1 97.69 77 LEU A C 1
ATOM 684 O O . LEU A 1 77 ? 10.586 -20.438 -12.414 1 97.69 77 LEU A O 1
ATOM 688 N N . MET A 1 78 ? 8.922 -18.938 -12.477 1 98.06 78 MET A N 1
ATOM 689 C CA . MET A 1 78 ? 8.227 -19.547 -11.352 1 98.06 78 MET A CA 1
ATOM 690 C C . MET A 1 78 ? 7.895 -21.016 -11.648 1 98.06 78 MET A C 1
ATOM 692 O O . MET A 1 78 ? 8.094 -21.875 -10.797 1 98.06 78 MET A O 1
ATOM 696 N N . CYS A 1 79 ? 7.48 -21.25 -12.859 1 96.75 79 CYS A N 1
ATOM 697 C CA . CYS A 1 79 ? 7.156 -22.609 -13.266 1 96.75 79 CYS A CA 1
ATOM 698 C C . CYS A 1 79 ? 8.383 -23.516 -13.188 1 96.75 79 CYS A C 1
ATOM 700 O O . CYS A 1 79 ? 8.297 -24.641 -12.727 1 96.75 79 CYS A O 1
ATOM 702 N N . SER A 1 80 ? 9.469 -23.047 -13.57 1 96.56 80 SER A N 1
ATOM 703 C CA . SER A 1 80 ? 10.695 -23.844 -13.664 1 96.56 80 SER A CA 1
ATOM 704 C C . SER A 1 80 ? 11.18 -24.266 -12.281 1 96.56 80 SER A C 1
ATOM 706 O O . SER A 1 80 ? 11.805 -25.312 -12.133 1 96.56 80 SER A O 1
ATOM 708 N N . VAL A 1 81 ? 10.914 -23.422 -11.312 1 96.69 81 VAL A N 1
ATOM 709 C CA . VAL A 1 81 ? 11.461 -23.719 -9.992 1 96.69 81 VAL A CA 1
ATOM 710 C C . VAL A 1 81 ? 10.391 -24.391 -9.125 1 96.69 81 VAL A C 1
ATOM 712 O O . VAL A 1 81 ? 10.641 -24.703 -7.961 1 96.69 81 VAL A O 1
ATOM 715 N N . SER A 1 82 ? 9.211 -24.578 -9.656 1 95.62 82 SER A N 1
ATOM 716 C CA . SER A 1 82 ? 8.102 -25.141 -8.898 1 95.62 82 SER A CA 1
ATOM 717 C C . SER A 1 82 ? 8.203 -26.656 -8.812 1 95.62 82 SER A C 1
ATOM 719 O O . SER A 1 82 ? 8.555 -27.328 -9.789 1 95.62 82 SER A O 1
ATOM 721 N N . ASP A 1 83 ? 8.078 -27.234 -7.637 1 95.31 83 ASP A N 1
ATOM 722 C CA . ASP A 1 83 ? 7.914 -28.656 -7.359 1 95.31 83 ASP A CA 1
ATOM 723 C C . ASP A 1 83 ? 6.57 -28.938 -6.691 1 95.31 83 ASP A C 1
ATOM 725 O O . ASP A 1 83 ? 6.512 -29.172 -5.48 1 95.31 83 ASP A O 1
ATOM 729 N N . ILE A 1 84 ? 5.543 -29.047 -7.492 1 95 84 ILE A N 1
ATOM 730 C CA . ILE A 1 84 ? 4.152 -28.922 -7.062 1 95 84 ILE A CA 1
ATOM 731 C C . ILE A 1 84 ? 3.703 -30.234 -6.418 1 95 84 ILE A C 1
ATOM 733 O O . ILE A 1 84 ? 3.945 -31.312 -6.957 1 95 84 ILE A O 1
ATOM 737 N N . ASP A 1 85 ? 3.156 -30.188 -5.285 1 93.44 85 ASP A N 1
ATOM 738 C CA . ASP A 1 85 ? 2.379 -31.25 -4.668 1 93.44 85 ASP A CA 1
ATOM 739 C C . ASP A 1 85 ? 0.892 -31.094 -4.973 1 93.44 85 ASP A C 1
ATOM 741 O O . ASP A 1 85 ? 0.19 -30.344 -4.305 1 93.44 85 ASP A O 1
ATOM 745 N N . ASP A 1 86 ? 0.421 -31.891 -5.898 1 89.06 86 ASP A N 1
ATOM 746 C CA . ASP A 1 86 ? -0.922 -31.609 -6.398 1 89.06 86 ASP A CA 1
ATOM 747 C C . ASP A 1 86 ? -1.944 -32.562 -5.797 1 89.06 86 ASP A C 1
ATOM 749 O O . ASP A 1 86 ? -3.006 -32.781 -6.379 1 89.06 86 ASP A O 1
ATOM 753 N N . GLN A 1 87 ? -1.558 -33.188 -4.711 1 94 87 GLN A N 1
ATOM 754 C CA . GLN A 1 87 ? -2.559 -34 -4.016 1 94 87 GLN A CA 1
ATOM 755 C C . GLN A 1 87 ? -3.764 -33.156 -3.617 1 94 87 GLN A C 1
ATOM 757 O O . GLN A 1 87 ? -4.902 -33.625 -3.656 1 94 87 GLN A O 1
ATOM 762 N N . ALA A 1 88 ? -3.42 -32 -3.273 1 96.94 88 ALA A N 1
ATOM 763 C CA . ALA A 1 88 ? -4.453 -31 -2.984 1 96.94 88 ALA A CA 1
ATOM 764 C C . ALA A 1 88 ? -4.051 -29.625 -3.512 1 96.94 88 ALA A C 1
ATOM 766 O O . ALA A 1 88 ? -2.861 -29.312 -3.607 1 96.94 88 ALA A O 1
ATOM 767 N N . VAL A 1 89 ? -5.066 -28.859 -3.902 1 98.06 89 VAL A N 1
ATOM 768 C CA . VAL A 1 89 ? -4.84 -27.469 -4.266 1 98.06 89 VAL A CA 1
ATOM 769 C C . VAL A 1 89 ? -5.859 -26.578 -3.559 1 98.06 89 VAL A C 1
ATOM 771 O O . VAL A 1 89 ? -6.926 -27.047 -3.15 1 98.06 89 VAL A O 1
ATOM 774 N N . MET A 1 90 ? -5.5 -25.375 -3.373 1 98.44 90 MET A N 1
ATOM 775 C CA . MET A 1 90 ? -6.355 -24.391 -2.734 1 98.44 90 MET A CA 1
ATOM 776 C C . MET A 1 90 ? -6.508 -23.141 -3.615 1 98.44 90 MET A C 1
ATOM 778 O O . MET A 1 90 ? -5.551 -22.719 -4.266 1 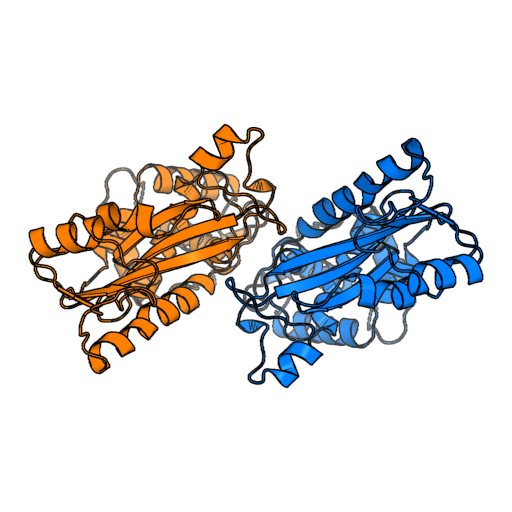98.44 90 MET A O 1
ATOM 782 N N . ILE A 1 91 ? -7.703 -22.609 -3.611 1 98.31 91 ILE A N 1
ATOM 783 C CA . ILE A 1 91 ? -7.953 -21.391 -4.391 1 98.31 91 ILE A CA 1
ATOM 784 C C . ILE A 1 91 ? -8.547 -20.312 -3.49 1 98.31 91 ILE A C 1
ATOM 786 O O . ILE A 1 91 ? -9.367 -20.609 -2.613 1 98.31 91 ILE A O 1
ATOM 790 N N . ASP A 1 92 ? -8.148 -19.141 -3.578 1 97.81 92 ASP A N 1
ATOM 791 C CA . ASP A 1 92 ? -8.641 -17.953 -2.883 1 97.81 92 ASP A CA 1
ATOM 792 C C . ASP A 1 92 ? -8.156 -16.672 -3.561 1 97.81 92 ASP A C 1
ATOM 794 O O . ASP A 1 92 ? -7.488 -16.734 -4.598 1 97.81 92 ASP A O 1
ATOM 798 N N . ALA A 1 93 ? -8.586 -15.555 -3.1 1 97 93 ALA A N 1
ATOM 799 C CA . ALA A 1 93 ? -8.172 -14.273 -3.65 1 97 93 ALA A CA 1
ATOM 800 C C . ALA A 1 93 ? -7.883 -13.266 -2.541 1 97 93 ALA A C 1
ATOM 802 O O . ALA A 1 93 ? -8.383 -13.406 -1.421 1 97 93 ALA A O 1
ATOM 803 N N . THR A 1 94 ? -7.062 -12.383 -2.816 1 94.94 94 THR A N 1
ATOM 804 C CA . THR A 1 94 ? -6.777 -11.289 -1.896 1 94.94 94 THR A CA 1
ATOM 805 C C . THR A 1 94 ? -6.84 -9.945 -2.617 1 94.94 94 THR A C 1
ATOM 807 O O . THR A 1 94 ? -6.535 -9.859 -3.809 1 94.94 94 THR A O 1
ATOM 810 N N . ILE A 1 95 ? -7.199 -8.898 -1.947 1 92.88 95 ILE A N 1
ATOM 811 C CA . ILE A 1 95 ? -7.348 -7.57 -2.525 1 92.88 95 ILE A CA 1
ATOM 812 C C . ILE A 1 95 ? -6.113 -6.727 -2.203 1 92.88 95 ILE A C 1
ATOM 814 O O . ILE A 1 95 ? -5.602 -6.766 -1.081 1 92.88 95 ILE A O 1
ATOM 818 N N . VAL A 1 96 ? -5.688 -6.066 -3.219 1 93.12 96 VAL A N 1
ATOM 819 C CA . VAL A 1 96 ? -4.586 -5.117 -3.088 1 93.12 96 VAL A CA 1
ATOM 820 C C . VAL A 1 96 ? -5.039 -3.73 -3.537 1 93.12 96 VAL A C 1
ATOM 822 O O . VAL A 1 96 ? -5.781 -3.6 -4.512 1 93.12 96 VAL A O 1
ATOM 825 N N . ARG A 1 97 ? -4.586 -2.732 -2.803 1 92.12 97 ARG A N 1
ATOM 826 C CA . ARG A 1 97 ? -4.879 -1.362 -3.211 1 92.12 97 ARG A CA 1
ATOM 827 C C . ARG A 1 97 ? -3.957 -0.918 -4.344 1 92.12 97 ARG A C 1
ATOM 829 O O . ARG A 1 97 ? -2.76 -1.206 -4.32 1 92.12 97 ARG A O 1
ATOM 836 N N . ALA A 1 98 ? -4.566 -0.284 -5.277 1 92.56 98 ALA A N 1
ATOM 837 C CA . ALA A 1 98 ? -3.791 0.255 -6.391 1 92.56 98 ALA A CA 1
ATOM 838 C C . ALA A 1 98 ? -3.689 1.775 -6.305 1 92.56 98 ALA A C 1
ATOM 840 O O . ALA A 1 98 ? -4.668 2.451 -5.98 1 92.56 98 ALA A O 1
ATOM 841 N N . HIS A 1 99 ? -2.553 2.236 -6.473 1 91.62 99 HIS A N 1
ATOM 842 C CA . HIS A 1 99 ? -2.328 3.676 -6.465 1 91.62 99 HIS A CA 1
ATOM 843 C C . HIS A 1 99 ? -2.93 4.332 -7.703 1 91.62 99 HIS A C 1
ATOM 845 O O . HIS A 1 99 ? -3.135 3.672 -8.727 1 91.62 99 HIS A O 1
ATOM 851 N N . ALA A 1 100 ? -3.172 5.656 -7.645 1 84.94 100 ALA A N 1
ATOM 852 C CA . ALA A 1 100 ? -3.746 6.406 -8.758 1 84.94 100 ALA A CA 1
ATOM 853 C C . ALA A 1 100 ? -2.848 6.328 -9.992 1 84.94 100 ALA A C 1
ATOM 855 O O . ALA A 1 100 ? -3.334 6.344 -11.125 1 84.94 100 ALA A O 1
ATOM 856 N N . CYS A 1 101 ? -1.611 6.207 -9.75 1 84 101 CYS A N 1
ATOM 857 C CA . CYS A 1 101 ? -0.666 6.133 -10.859 1 84 101 CYS A CA 1
ATOM 858 C C . CYS A 1 101 ? -0.842 4.832 -11.633 1 84 101 CYS A C 1
ATOM 860 O O . CYS A 1 101 ? -0.374 4.715 -12.766 1 84 101 CYS A O 1
ATOM 862 N N . ALA A 1 102 ? -1.404 3.889 -11.047 1 84.75 102 ALA A N 1
ATOM 863 C CA . ALA A 1 102 ? -1.646 2.605 -11.703 1 84.75 102 ALA A CA 1
ATOM 864 C C . ALA A 1 102 ? -2.834 2.689 -12.656 1 84.75 102 ALA A C 1
ATOM 866 O O . ALA A 1 102 ? -3.072 1.773 -13.445 1 84.75 102 ALA A O 1
ATOM 867 N N . SER A 1 103 ? -3.564 3.783 -12.516 1 79.38 103 SER A N 1
ATOM 868 C CA . SER A 1 103 ? -4.781 3.902 -13.312 1 79.38 103 SER A CA 1
ATOM 869 C C . SER A 1 103 ? -4.543 4.738 -14.57 1 79.38 103 SER A C 1
ATOM 871 O O . SER A 1 103 ? -3.65 5.59 -14.594 1 79.38 103 SER A O 1
ATOM 873 N N . GLY A 1 104 ? -5.16 4.258 -15.656 1 69.75 104 GLY A N 1
ATOM 874 C CA . GLY A 1 104 ? -5.191 5.074 -16.859 1 69.75 104 GLY A CA 1
ATOM 875 C C . GLY A 1 104 ? -6.332 6.074 -16.875 1 69.75 104 GLY A C 1
ATOM 876 O O . GLY A 1 104 ? -7.031 6.242 -15.875 1 69.75 104 GLY A O 1
ATOM 877 N N . TYR A 1 105 ? -6.484 6.77 -17.812 1 61.69 105 TYR A N 1
ATOM 878 C CA . TYR A 1 105 ? -7.434 7.875 -17.938 1 61.69 105 TYR A CA 1
ATOM 879 C C . TYR A 1 105 ? -8.852 7.355 -18.141 1 61.69 105 TYR A C 1
ATOM 881 O O . TYR A 1 105 ? -9.82 7.992 -17.719 1 61.69 105 TYR A O 1
ATOM 889 N N . SER A 1 106 ? -8.969 6.121 -18.609 1 68.06 106 SER A N 1
ATOM 890 C CA . SER A 1 106 ? -10.312 5.676 -18.953 1 68.06 106 SER A CA 1
ATOM 891 C C . SER A 1 106 ? -10.742 4.492 -18.094 1 68.06 106 SER A C 1
ATOM 893 O O . SER A 1 106 ? -9.922 3.627 -17.766 1 68.06 106 SER A O 1
ATOM 895 N N . LYS A 1 107 ? -11.984 4.598 -17.672 1 69.5 107 LYS A N 1
ATOM 896 C CA . LYS A 1 107 ? -12.578 3.535 -16.875 1 69.5 107 LYS A CA 1
ATOM 897 C C . LYS A 1 107 ? -12.445 2.182 -17.562 1 69.5 107 LYS A C 1
ATOM 899 O O . LYS A 1 107 ? -12.078 1.189 -16.938 1 69.5 107 LYS A O 1
ATOM 904 N N . GLN A 1 108 ? -12.922 2.139 -18.906 1 64.06 108 GLN A N 1
ATOM 905 C CA . GLN A 1 108 ? -12.828 0.906 -19.672 1 64.06 108 GLN A CA 1
ATOM 906 C C . GLN A 1 108 ? -11.391 0.388 -19.703 1 64.06 108 GLN A C 1
ATOM 908 O O . GLN A 1 108 ? -11.156 -0.816 -19.578 1 64.06 108 GLN A O 1
ATOM 913 N N . GLY A 1 109 ? -10.602 1.28 -19.766 1 70.38 109 GLY A N 1
ATOM 914 C CA . GLY A 1 109 ? -9.195 0.923 -19.766 1 70.38 109 GLY A CA 1
ATOM 915 C C . GLY A 1 109 ? -8.734 0.361 -18.422 1 70.38 109 GLY A C 1
ATOM 916 O O . GLY A 1 109 ? -7.961 -0.601 -18.391 1 70.38 109 GLY A O 1
ATOM 917 N N . ASN A 1 110 ? -9.383 0.808 -17.359 1 77.5 110 ASN A N 1
ATOM 918 C CA . ASN A 1 110 ? -8.992 0.358 -16.031 1 77.5 110 ASN A CA 1
ATOM 919 C C . ASN A 1 110 ? -9.453 -1.074 -15.766 1 77.5 110 ASN A C 1
ATOM 921 O O . ASN A 1 110 ? -8.727 -1.861 -15.156 1 77.5 110 ASN A O 1
ATOM 925 N N . GLU A 1 111 ? -10.57 -1.414 -16.234 1 77.5 111 GLU A N 1
ATOM 926 C CA . GLU A 1 111 ? -11.062 -2.779 -16.062 1 77.5 111 GLU A CA 1
ATOM 927 C C . GLU A 1 111 ? -10.203 -3.775 -16.844 1 77.5 111 GLU A C 1
ATOM 929 O O . GLU A 1 111 ? -9.914 -4.871 -16.344 1 77.5 111 GLU A O 1
ATOM 934 N N . ALA A 1 112 ? -9.805 -3.365 -18.031 1 80.88 112 ALA A N 1
ATOM 935 C CA . ALA A 1 112 ? -8.93 -4.203 -18.844 1 80.88 112 ALA A CA 1
ATOM 936 C C . ALA A 1 112 ? -7.594 -4.441 -18.156 1 80.88 112 ALA A C 1
ATOM 938 O O . ALA A 1 112 ? -6.945 -5.465 -18.391 1 80.88 112 ALA A O 1
ATOM 939 N N . GLN A 1 113 ? -7.363 -3.533 -17.25 1 87.38 113 GLN A N 1
ATOM 940 C CA . GLN A 1 113 ? -6.094 -3.648 -16.531 1 87.38 113 GLN A CA 1
ATOM 941 C C . GLN A 1 113 ? -6.309 -4.168 -15.117 1 87.38 113 GLN A C 1
ATOM 943 O O . GLN A 1 113 ? -5.449 -3.986 -14.25 1 87.38 113 GLN A O 1
ATOM 948 N N . ALA A 1 114 ? -7.5 -4.766 -14.906 1 90.75 114 ALA A N 1
ATOM 949 C CA . ALA A 1 114 ? -7.793 -5.41 -13.633 1 90.75 114 ALA A CA 1
ATOM 950 C C . ALA A 1 114 ? -7.812 -4.398 -12.492 1 90.75 114 ALA A C 1
ATOM 952 O O . ALA A 1 114 ? -7.25 -4.645 -11.422 1 90.75 114 ALA A O 1
ATOM 953 N N . LEU A 1 115 ? -8.352 -3.254 -12.742 1 88.81 115 LEU A N 1
ATOM 954 C CA . LEU A 1 115 ? -8.547 -2.227 -11.727 1 88.81 115 LEU A CA 1
ATOM 955 C C . LEU A 1 115 ? -10.031 -2.018 -11.445 1 88.81 115 LEU A C 1
ATOM 957 O O . LEU A 1 115 ? -10.82 -1.819 -12.367 1 88.81 115 LEU A O 1
ATOM 961 N N . GLY A 1 116 ? -10.359 -2.18 -10.227 1 84.81 116 GLY A N 1
ATOM 962 C CA . GLY A 1 116 ? -11.695 -1.859 -9.766 1 84.81 116 GLY A CA 1
ATOM 963 C C . GLY A 1 116 ? -11.742 -0.654 -8.844 1 84.81 116 GLY A C 1
ATOM 964 O O . GLY A 1 116 ? -10.703 -0.171 -8.398 1 84.81 116 GLY A O 1
ATOM 965 N N . ARG A 1 117 ? -12.844 -0.1 -8.664 1 81.25 117 ARG A N 1
ATOM 966 C CA . ARG A 1 117 ? -13 1.053 -7.785 1 81.25 117 ARG A CA 1
ATOM 967 C C . ARG A 1 117 ? -13.773 0.678 -6.523 1 81.25 117 ARG A C 1
ATOM 969 O O . ARG A 1 117 ? -14.688 -0.147 -6.574 1 81.25 117 ARG A O 1
ATOM 976 N N . SER A 1 118 ? -13.273 1.178 -5.406 1 74.56 118 SER A N 1
ATOM 977 C CA . SER A 1 118 ? -13.945 1.061 -4.117 1 74.56 118 SER A CA 1
ATOM 978 C C . SER A 1 118 ? -13.883 2.373 -3.34 1 74.56 118 SER A C 1
ATOM 980 O O . SER A 1 118 ? -13.297 3.35 -3.811 1 74.56 118 SER A O 1
ATOM 982 N N . LYS A 1 119 ? -14.625 2.488 -2.205 1 65.06 119 LYS A N 1
ATOM 983 C CA . LYS A 1 119 ? -14.609 3.676 -1.354 1 65.06 119 LYS A CA 1
ATOM 984 C C . LYS A 1 119 ? -13.188 4.086 -1.001 1 65.06 119 LYS A C 1
ATOM 986 O O . LYS A 1 119 ? -12.883 5.273 -0.882 1 65.06 119 LYS A O 1
ATOM 991 N N . GLY A 1 120 ? -12.305 3.125 -1.094 1 66.25 120 GLY A N 1
ATOM 992 C CA . GLY A 1 120 ? -10.93 3.447 -0.73 1 66.25 120 GLY A CA 1
ATOM 993 C C . GLY A 1 120 ? -10.031 3.682 -1.931 1 66.25 120 GLY A C 1
ATOM 994 O O . GLY A 1 120 ? -8.828 3.893 -1.78 1 66.25 120 GLY A O 1
ATOM 995 N N . GLY A 1 121 ? -10.617 3.635 -3.078 1 79.88 121 GLY A N 1
ATOM 996 C CA . GLY A 1 121 ? -9.805 3.873 -4.262 1 79.88 121 GLY A CA 1
ATOM 997 C C . GLY A 1 121 ? -9.734 2.672 -5.188 1 79.88 121 GLY A C 1
ATOM 998 O O . GLY A 1 121 ? -10.672 1.878 -5.258 1 79.88 121 GLY A O 1
ATOM 999 N N . PHE A 1 122 ? -8.727 2.664 -5.91 1 88.56 122 PHE A N 1
ATOM 1000 C CA . PHE A 1 122 ? -8.555 1.588 -6.883 1 88.56 122 PHE A CA 1
ATOM 1001 C C . PHE A 1 122 ? -8.062 0.318 -6.199 1 88.56 122 PHE A C 1
ATOM 1003 O O . PHE A 1 122 ? -7.246 0.38 -5.273 1 88.56 122 PHE A O 1
ATOM 1010 N N . THR A 1 123 ? -8.617 -0.792 -6.664 1 91 123 THR A N 1
ATOM 1011 C CA . THR A 1 123 ? -8.234 -2.07 -6.074 1 91 123 THR A CA 1
ATOM 1012 C C . THR A 1 123 ? -8.031 -3.127 -7.156 1 91 123 THR A C 1
ATOM 1014 O O . THR A 1 123 ? -8.602 -3.027 -8.242 1 91 123 THR A O 1
ATOM 1017 N N . THR A 1 124 ? -7.246 -4.055 -6.895 1 93.94 124 THR A N 1
ATOM 1018 C CA . THR A 1 124 ? -6.996 -5.242 -7.699 1 93.94 124 THR A CA 1
ATOM 1019 C C . THR A 1 124 ? -7.102 -6.504 -6.848 1 93.94 124 THR A C 1
ATOM 1021 O O . THR A 1 124 ? -6.707 -6.504 -5.68 1 93.94 124 THR A O 1
ATOM 1024 N N . LYS A 1 125 ? -7.684 -7.516 -7.449 1 95.25 125 LYS A N 1
ATOM 1025 C CA . LYS A 1 125 ? -7.727 -8.82 -6.789 1 95.25 125 LYS A CA 1
ATOM 1026 C C . LYS A 1 125 ? -6.695 -9.773 -7.383 1 95.25 125 LYS A C 1
ATOM 1028 O O . LYS A 1 125 ? -6.602 -9.914 -8.602 1 95.25 125 LYS A O 1
ATOM 1033 N N . ILE A 1 126 ? -5.902 -10.336 -6.516 1 97.38 126 ILE A N 1
ATOM 1034 C CA . ILE A 1 126 ? -5.012 -11.422 -6.91 1 97.38 126 ILE A CA 1
ATOM 1035 C C . ILE A 1 126 ? -5.672 -12.766 -6.613 1 97.38 126 ILE A C 1
ATOM 1037 O O . ILE A 1 126 ? -5.867 -13.133 -5.449 1 97.38 126 ILE A O 1
ATOM 1041 N N . HIS A 1 127 ? -6.043 -13.477 -7.645 1 98.31 127 HIS A N 1
ATOM 1042 C CA . HIS A 1 127 ? -6.523 -14.844 -7.5 1 98.31 127 HIS A CA 1
ATOM 1043 C C . HIS A 1 127 ? -5.371 -15.844 -7.574 1 98.31 127 HIS A C 1
ATOM 1045 O O . HIS A 1 127 ? -4.559 -15.789 -8.5 1 98.31 127 HIS A O 1
ATOM 1051 N N . ALA A 1 128 ? -5.336 -16.719 -6.609 1 98.5 128 ALA A N 1
ATOM 1052 C CA . ALA A 1 128 ? -4.199 -17.625 -6.562 1 98.5 128 ALA A CA 1
ATOM 1053 C C . ALA A 1 128 ? -4.656 -19.062 -6.348 1 98.5 128 ALA A C 1
ATOM 1055 O O . ALA A 1 128 ? -5.66 -19.312 -5.672 1 98.5 128 ALA A O 1
ATOM 1056 N N . VAL A 1 129 ? -3.986 -19.969 -6.949 1 98.38 129 VAL A N 1
ATOM 1057 C CA . VAL A 1 129 ? -4.016 -21.391 -6.637 1 98.38 129 VAL A CA 1
ATOM 1058 C C . VAL A 1 129 ? -2.695 -21.812 -6 1 98.38 129 VAL A C 1
ATOM 1060 O O . VAL A 1 129 ? -1.621 -21.469 -6.508 1 98.38 129 VAL A O 1
ATOM 1063 N N . VAL A 1 130 ? -2.75 -22.422 -4.906 1 98.38 130 VAL A N 1
ATOM 1064 C CA . VAL A 1 130 ? -1.544 -22.922 -4.254 1 98.38 130 VAL A CA 1
ATOM 1065 C C . VAL A 1 130 ? -1.636 -24.438 -4.086 1 98.38 130 VAL A C 1
ATOM 1067 O O . VAL A 1 130 ? -2.73 -25 -4.105 1 98.38 130 VAL A O 1
ATOM 1070 N N . ASP A 1 131 ? -0.553 -25.078 -3.912 1 97.62 131 ASP A N 1
ATOM 1071 C CA . ASP A 1 131 ? -0.537 -26.531 -3.789 1 97.62 131 ASP A CA 1
ATOM 1072 C C . ASP A 1 131 ? -0.758 -26.969 -2.342 1 97.62 131 ASP A C 1
ATOM 1074 O O . ASP A 1 131 ? -1.103 -26.141 -1.488 1 97.62 131 ASP A O 1
ATOM 1078 N N . GLY A 1 132 ? -0.643 -28.25 -2.098 1 96.25 132 GLY A N 1
ATOM 1079 C CA . GLY A 1 132 ? -0.949 -28.828 -0.799 1 96.25 132 GLY A CA 1
ATOM 1080 C C . GLY A 1 132 ? -0.017 -28.359 0.3 1 96.25 132 GLY A C 1
ATOM 1081 O O . GLY A 1 132 ? -0.308 -28.531 1.485 1 96.25 132 GLY A O 1
ATOM 1082 N N . LEU A 1 133 ? 1.066 -27.734 -0.101 1 96.75 133 LEU A N 1
ATOM 1083 C CA . LEU A 1 133 ? 2.035 -27.25 0.872 1 96.75 133 LEU A CA 1
ATOM 1084 C C . LEU A 1 133 ? 1.989 -25.719 0.965 1 96.75 133 LEU A C 1
ATOM 1086 O O . LEU A 1 133 ? 2.818 -25.109 1.643 1 96.75 133 LEU A O 1
ATOM 1090 N N . GLY A 1 134 ? 1.108 -25.094 0.195 1 97.31 134 GLY A N 1
ATOM 1091 C CA . GLY A 1 134 ? 0.907 -23.656 0.275 1 97.31 134 GLY A CA 1
ATOM 1092 C C . GLY A 1 134 ? 1.781 -22.875 -0.689 1 97.31 134 GLY A C 1
ATOM 1093 O O . GLY A 1 134 ? 1.996 -21.672 -0.51 1 97.31 134 GLY A O 1
ATOM 1094 N N . ASN A 1 135 ? 2.344 -23.547 -1.665 1 98.06 135 ASN A N 1
ATOM 1095 C CA . ASN A 1 135 ? 3.184 -22.875 -2.648 1 98.06 135 ASN A CA 1
ATOM 1096 C C . ASN A 1 135 ? 2.391 -22.484 -3.895 1 98.06 135 ASN A C 1
ATOM 1098 O O . ASN A 1 135 ? 1.509 -23.234 -4.328 1 98.06 135 ASN A O 1
ATOM 1102 N N . PRO A 1 136 ? 2.715 -21.375 -4.492 1 98.25 136 PRO A N 1
ATOM 1103 C CA . PRO A 1 136 ? 1.888 -20.844 -5.582 1 98.25 136 PRO A CA 1
ATOM 1104 C C . PRO A 1 136 ? 2.025 -21.656 -6.871 1 98.25 136 PRO A C 1
ATOM 1106 O O . PRO A 1 136 ? 3.123 -22.109 -7.203 1 98.25 136 PRO A O 1
ATOM 1109 N N . ILE A 1 137 ? 0.942 -21.812 -7.602 1 97.62 137 ILE A N 1
ATOM 1110 C CA . ILE A 1 137 ? 0.908 -22.531 -8.875 1 97.62 137 ILE A CA 1
ATOM 1111 C C . ILE A 1 137 ? 0.542 -21.562 -10 1 97.62 137 ILE A C 1
ATOM 1113 O O . ILE A 1 137 ? 1.245 -21.484 -11.008 1 97.62 137 ILE A O 1
ATOM 1117 N N . ARG A 1 138 ? -0.569 -20.828 -9.766 1 97.44 138 ARG A N 1
ATOM 1118 C CA . ARG A 1 138 ? -1.102 -19.953 -10.797 1 97.44 138 ARG A CA 1
ATOM 1119 C C . ARG A 1 138 ? -1.716 -18.703 -10.188 1 97.44 138 ARG A C 1
ATOM 1121 O O . ARG A 1 138 ? -2.199 -18.719 -9.055 1 97.44 138 ARG A O 1
ATOM 1128 N N . PHE A 1 139 ? -1.709 -17.656 -11.023 1 98.12 139 PHE A N 1
ATOM 1129 C CA . PHE A 1 139 ? -2.305 -16.391 -10.625 1 98.12 139 PHE A CA 1
ATOM 1130 C C . PHE A 1 139 ? -3.168 -15.82 -11.75 1 98.12 139 PHE A C 1
ATOM 1132 O O . PHE A 1 139 ? -2.916 -16.078 -12.922 1 98.12 139 PHE A O 1
ATOM 1139 N N . THR A 1 140 ? -4.129 -15.07 -11.391 1 97.31 140 THR A N 1
ATOM 1140 C CA . THR A 1 140 ? -4.848 -14.18 -12.297 1 97.31 140 THR A CA 1
ATOM 1141 C C . THR A 1 140 ? -5.312 -12.922 -11.562 1 97.31 140 THR A C 1
ATOM 1143 O O . THR A 1 140 ? -5.367 -12.906 -10.336 1 97.31 140 THR A O 1
ATOM 1146 N N . LEU A 1 141 ? -5.539 -11.859 -12.336 1 97.12 141 LEU A N 1
ATOM 1147 C CA . LEU A 1 141 ? -5.898 -10.57 -11.742 1 97.12 141 LEU A CA 1
ATOM 1148 C C . LEU A 1 141 ? -7.266 -10.109 -12.242 1 97.12 141 LEU A C 1
ATOM 1150 O O . LEU A 1 141 ? -7.605 -10.305 -13.406 1 97.12 141 LEU A O 1
ATOM 1154 N N . THR A 1 142 ? -8 -9.5 -11.422 1 95.94 142 THR A N 1
ATOM 1155 C CA . THR A 1 142 ? -9.242 -8.82 -11.766 1 95.94 142 THR A CA 1
ATOM 1156 C C . THR A 1 142 ? -9.383 -7.527 -10.969 1 95.94 142 THR A C 1
ATOM 1158 O O . THR A 1 142 ? -8.57 -7.238 -10.086 1 95.94 142 THR A O 1
ATOM 1161 N N . GLY A 1 143 ? -10.352 -6.727 -11.375 1 93.19 143 GLY A N 1
ATOM 1162 C CA . GLY A 1 143 ? -10.695 -5.617 -10.508 1 93.19 143 GLY A CA 1
ATOM 1163 C C . GLY A 1 143 ? -11.203 -6.059 -9.148 1 93.19 143 GLY A C 1
ATOM 1164 O O . GLY A 1 143 ? -11.75 -7.152 -9.008 1 93.19 143 GLY A O 1
ATOM 1165 N N . GLY A 1 144 ? -11.086 -5.227 -8.211 1 89.5 144 GLY A N 1
ATOM 1166 C CA . GLY A 1 144 ? -11.438 -5.551 -6.832 1 89.5 144 GLY A CA 1
ATOM 1167 C C . GLY A 1 144 ? -12.898 -5.906 -6.66 1 89.5 144 GLY A C 1
ATOM 1168 O O . GLY A 1 144 ? -13.266 -6.617 -5.719 1 89.5 144 GLY A O 1
ATOM 1169 N N . HIS A 1 145 ? -13.703 -5.527 -7.539 1 88 145 HIS A N 1
ATOM 1170 C CA . HIS A 1 145 ? -15.141 -5.691 -7.395 1 88 145 HIS A CA 1
ATOM 1171 C C . HIS A 1 145 ? -15.609 -7.016 -7.996 1 88 145 HIS A C 1
ATOM 1173 O O . HIS A 1 145 ? -16.75 -7.438 -7.777 1 88 145 HIS A O 1
ATOM 1179 N N . ARG A 1 146 ? -14.789 -7.695 -8.695 1 91.06 146 ARG A N 1
ATOM 1180 C CA . ARG A 1 146 ? -15.148 -8.93 -9.383 1 91.06 146 ARG A CA 1
ATOM 1181 C C . ARG A 1 146 ? -15.312 -10.078 -8.398 1 91.06 146 ARG A C 1
ATOM 1183 O O . ARG A 1 146 ? -14.508 -10.242 -7.48 1 91.06 146 ARG A O 1
ATOM 1190 N N . ASN A 1 147 ? -16.344 -10.852 -8.625 1 93.62 147 ASN A N 1
ATOM 1191 C CA . ASN A 1 147 ? -16.562 -12.039 -7.801 1 93.62 147 ASN A CA 1
ATOM 1192 C C . ASN A 1 147 ? -15.469 -13.078 -8.016 1 93.62 147 ASN A C 1
ATOM 1194 O O . ASN A 1 147 ? -15.133 -13.406 -9.156 1 93.62 147 ASN A O 1
ATOM 1198 N N . ASP A 1 148 ? -15.008 -13.648 -6.969 1 94 148 ASP A N 1
ATOM 1199 C CA . ASP A 1 148 ? -13.859 -14.555 -7.008 1 94 148 ASP A CA 1
ATOM 1200 C C . ASP A 1 148 ? -14.188 -15.805 -7.816 1 94 148 ASP A C 1
ATOM 1202 O O . ASP A 1 148 ? -13.328 -16.328 -8.539 1 94 148 ASP A O 1
ATOM 1206 N N . ILE A 1 149 ? -15.383 -16.266 -7.738 1 95.75 149 ILE A N 1
ATOM 1207 C CA . ILE A 1 149 ? -15.773 -17.531 -8.336 1 95.75 149 ILE A CA 1
ATOM 1208 C C . ILE A 1 149 ? -15.656 -17.438 -9.852 1 95.75 149 ILE A C 1
ATOM 1210 O O . ILE A 1 149 ? -15.469 -18.469 -10.523 1 95.75 149 ILE A O 1
ATOM 1214 N N . THR A 1 150 ? -15.719 -16.281 -10.367 1 95.19 150 THR A N 1
ATOM 1215 C CA . THR A 1 150 ? -15.695 -16.094 -11.812 1 95.19 150 THR A CA 1
ATOM 1216 C C . THR A 1 150 ? -14.344 -16.516 -12.391 1 95.19 150 THR A C 1
ATOM 1218 O O . THR A 1 150 ? -14.227 -16.75 -13.594 1 95.19 150 THR A O 1
ATOM 1221 N N . GLN A 1 151 ? -13.328 -16.625 -11.562 1 96.5 151 GLN A N 1
ATOM 1222 C CA . GLN A 1 151 ? -11.984 -16.938 -12.039 1 96.5 151 GLN A CA 1
ATOM 1223 C C . GLN A 1 151 ? -11.633 -18.391 -11.773 1 96.5 151 GLN A C 1
ATOM 1225 O O . GLN A 1 151 ? -10.625 -18.906 -12.281 1 96.5 151 GLN A O 1
ATOM 1230 N N . ALA A 1 152 ? -12.43 -19.109 -11.078 1 97.25 152 ALA A N 1
ATOM 1231 C CA . ALA A 1 152 ? -12.078 -20.406 -10.5 1 97.25 152 ALA A CA 1
ATOM 1232 C C . ALA A 1 152 ? -11.898 -21.469 -11.586 1 97.25 152 ALA A C 1
ATOM 1234 O O . ALA A 1 152 ? -10.891 -22.172 -11.617 1 97.25 152 ALA A O 1
ATOM 1235 N N . ALA A 1 153 ? -12.852 -21.547 -12.5 1 94.88 153 ALA A N 1
ATOM 1236 C CA . ALA A 1 153 ? -12.82 -22.578 -13.531 1 94.88 153 ALA A CA 1
ATOM 1237 C C . ALA A 1 153 ? -11.562 -22.453 -14.391 1 94.88 153 ALA A C 1
ATOM 1239 O O . ALA A 1 153 ? -10.891 -23.453 -14.672 1 94.88 153 ALA A O 1
ATOM 1240 N N . GLU A 1 154 ? -11.273 -21.25 -14.742 1 94.81 154 GLU A N 1
ATOM 1241 C CA . GLU A 1 154 ? -10.109 -21.016 -15.586 1 94.81 154 GLU A CA 1
ATOM 1242 C C . GLU A 1 154 ? -8.812 -21.344 -14.844 1 94.81 154 GLU A C 1
ATOM 1244 O O . GLU A 1 154 ? -7.902 -21.953 -15.406 1 94.81 154 GLU A O 1
ATOM 1249 N N . LEU A 1 155 ? -8.719 -21.016 -13.617 1 96.5 155 LEU A N 1
ATOM 1250 C CA . LEU A 1 155 ? -7.52 -21.219 -12.82 1 96.5 155 LEU A CA 1
ATOM 1251 C C . LEU A 1 155 ? -7.262 -22.703 -12.586 1 96.5 155 LEU A C 1
ATOM 1253 O O . LEU A 1 155 ? -6.113 -23.125 -12.445 1 96.5 155 LEU A O 1
ATOM 1257 N N . LEU A 1 156 ? -8.328 -23.453 -12.602 1 96.69 156 LEU A N 1
ATOM 1258 C CA . LEU A 1 156 ? -8.195 -24.875 -12.258 1 96.69 156 LEU A CA 1
ATOM 1259 C C . LEU A 1 156 ? -8.414 -25.75 -13.484 1 96.69 156 LEU A C 1
ATOM 1261 O O . LEU A 1 156 ? -8.609 -26.953 -13.359 1 96.69 156 LEU A O 1
ATOM 1265 N N . LYS A 1 157 ? -8.344 -25.188 -14.609 1 93.31 157 LYS A N 1
ATOM 1266 C CA . LYS A 1 157 ? -8.703 -25.875 -15.844 1 93.31 157 LYS A CA 1
ATOM 1267 C C . LYS A 1 157 ? -7.777 -27.062 -16.094 1 93.31 157 LYS A C 1
ATOM 1269 O O . LYS A 1 157 ? -8.18 -28.047 -16.719 1 93.31 157 LYS A O 1
ATOM 1274 N N . GLU A 1 158 ? -6.609 -26.984 -15.625 1 91.44 158 GLU A N 1
ATOM 1275 C CA . GLU A 1 158 ? -5.629 -28.016 -15.922 1 91.44 158 GLU A CA 1
ATOM 1276 C C . GLU A 1 158 ? -5.52 -29.016 -14.773 1 91.44 158 GLU A C 1
ATOM 1278 O O . GLU A 1 158 ? -4.773 -29.984 -14.859 1 91.44 158 GLU A O 1
ATOM 1283 N N . GLN A 1 159 ? -6.215 -28.797 -13.711 1 94.31 159 GLN A N 1
ATOM 1284 C CA . GLN A 1 159 ? -6.125 -29.656 -12.547 1 94.31 159 GLN A CA 1
ATOM 1285 C C . GLN A 1 159 ? -6.918 -30.953 -12.75 1 94.31 159 GLN A C 1
ATOM 1287 O O . GLN A 1 159 ? -8.016 -30.922 -13.305 1 94.31 159 GLN A O 1
ATOM 1292 N N . ARG A 1 160 ? -6.285 -32.062 -12.414 1 95.62 160 ARG A N 1
ATOM 1293 C CA . ARG A 1 160 ? -6.934 -33.375 -12.492 1 95.62 160 ARG A CA 1
ATOM 1294 C C . ARG A 1 160 ? -6.641 -34.219 -11.258 1 95.62 160 ARG A C 1
ATOM 1296 O O . ARG A 1 160 ? -5.523 -34.188 -10.734 1 95.62 160 ARG A O 1
ATOM 1303 N N . ASN A 1 161 ? -7.699 -34.969 -10.875 1 95.94 161 ASN A N 1
ATOM 1304 C CA . ASN A 1 161 ? -7.535 -35.969 -9.82 1 95.94 161 ASN A CA 1
ATOM 1305 C C . ASN A 1 161 ? -6.961 -35.344 -8.555 1 95.94 161 ASN A C 1
ATOM 1307 O O . ASN A 1 161 ? -6.02 -35.875 -7.965 1 95.94 161 ASN A O 1
ATOM 1311 N N . THR A 1 162 ? -7.441 -34.219 -8.172 1 96.44 162 THR A N 1
ATOM 1312 C CA . THR A 1 162 ? -6.906 -33.438 -7.055 1 96.44 162 THR A CA 1
ATOM 1313 C C . THR A 1 162 ? -8.023 -33 -6.117 1 96.44 162 THR A C 1
ATOM 1315 O O . THR A 1 162 ? -9.172 -32.844 -6.543 1 96.44 162 THR A O 1
ATOM 1318 N N . LEU A 1 163 ? -7.691 -32.938 -4.848 1 97.38 163 LEU A N 1
ATOM 1319 C CA . LEU A 1 163 ? -8.586 -32.281 -3.906 1 97.38 163 LEU A CA 1
ATOM 1320 C C . LEU A 1 163 ? -8.547 -30.75 -4.09 1 97.38 163 LEU A C 1
ATOM 1322 O O . LEU A 1 163 ? -7.473 -30.172 -4.211 1 97.38 163 LEU A O 1
ATOM 1326 N N . VAL A 1 164 ? -9.68 -30.141 -4.145 1 97.88 164 VAL A N 1
ATOM 1327 C CA . VAL A 1 164 ? -9.734 -28.703 -4.324 1 97.88 164 VAL A CA 1
ATOM 1328 C C . VAL A 1 164 ? -10.391 -28.047 -3.109 1 97.88 164 VAL A C 1
ATOM 1330 O O . VAL A 1 164 ? -11.578 -28.281 -2.844 1 97.88 164 VAL A O 1
ATOM 1333 N N . LEU A 1 165 ? -9.641 -27.25 -2.363 1 98.25 165 LEU A N 1
ATOM 1334 C CA . LEU A 1 165 ? -10.141 -26.547 -1.185 1 98.25 165 LEU A CA 1
ATOM 1335 C C . LEU A 1 165 ? -10.469 -25.094 -1.512 1 98.25 165 LEU A C 1
ATOM 1337 O O . LEU A 1 165 ? -9.648 -24.391 -2.107 1 98.25 165 LEU A O 1
ATOM 1341 N N . ALA A 1 166 ? -11.633 -24.656 -1.137 1 97.88 166 ALA A N 1
ATOM 1342 C CA . ALA A 1 166 ? -12.062 -23.281 -1.333 1 97.88 166 ALA A CA 1
ATOM 1343 C C . ALA A 1 166 ? -13.102 -22.875 -0.291 1 97.88 166 ALA A C 1
ATOM 1345 O O . ALA A 1 166 ? -13.641 -23.719 0.419 1 97.88 166 ALA A O 1
ATOM 1346 N N . ASP A 1 167 ? -13.273 -21.625 -0.133 1 95.88 167 ASP A N 1
ATOM 1347 C CA . ASP A 1 167 ? -14.234 -21.156 0.862 1 95.88 167 ASP A CA 1
ATOM 1348 C C . ASP A 1 167 ? -15.664 -21.25 0.322 1 95.88 167 ASP A C 1
ATOM 1350 O O . ASP A 1 167 ? -15.875 -21.672 -0.815 1 95.88 167 ASP A O 1
ATOM 1354 N N . LYS A 1 168 ? -16.562 -20.906 1.106 1 94.44 168 LYS A N 1
ATOM 1355 C CA . LYS A 1 168 ? -17.984 -21.031 0.8 1 94.44 168 LYS A CA 1
ATOM 1356 C C . LYS A 1 168 ? -18.375 -20.172 -0.394 1 94.44 168 LYS A C 1
ATOM 1358 O O . LYS A 1 168 ? -19.359 -20.469 -1.087 1 94.44 168 LYS A O 1
ATOM 1363 N N . GLY A 1 169 ? -17.609 -19.188 -0.683 1 93.62 169 GLY A N 1
ATOM 1364 C CA . GLY A 1 169 ? -17.875 -18.297 -1.8 1 93.62 169 GLY A CA 1
ATOM 1365 C C . GLY A 1 169 ? -17.719 -18.969 -3.15 1 93.62 169 GLY A C 1
ATOM 1366 O O . GLY A 1 169 ? -18.203 -18.469 -4.164 1 93.62 169 GLY A O 1
ATOM 1367 N N . TYR A 1 170 ? -17.141 -20.094 -3.121 1 96.56 170 TYR A N 1
ATOM 1368 C CA . TYR A 1 170 ? -16.875 -20.812 -4.363 1 96.56 170 TYR A CA 1
ATOM 1369 C C . TYR A 1 170 ? -17.891 -21.938 -4.559 1 96.56 170 TYR A C 1
ATOM 1371 O O . TYR A 1 170 ? -17.719 -22.781 -5.438 1 96.56 170 TYR A O 1
ATOM 1379 N N . ASP A 1 171 ? -18.922 -21.859 -3.748 1 94.12 171 ASP A N 1
ATOM 1380 C CA . ASP A 1 171 ? -19.938 -22.891 -3.855 1 94.12 171 ASP A CA 1
ATOM 1381 C C . ASP A 1 171 ? -20.938 -22.562 -4.969 1 94.12 171 ASP A C 1
ATOM 1383 O O . ASP A 1 171 ? -21.891 -21.828 -4.754 1 94.12 171 ASP A O 1
ATOM 1387 N N . SER A 1 172 ? -20.703 -23.078 -6.051 1 93.38 172 SER A N 1
ATOM 1388 C CA . SER A 1 172 ? -21.562 -22.969 -7.215 1 93.38 172 SER A CA 1
ATOM 1389 C C . SER A 1 172 ? -21.672 -24.297 -7.949 1 93.38 172 SER A C 1
ATOM 1391 O O . SER A 1 172 ? -20.672 -24.984 -8.141 1 93.38 172 SER A O 1
ATOM 1393 N N . GLN A 1 173 ? -22.844 -24.625 -8.344 1 92.31 173 GLN A N 1
ATOM 1394 C CA . GLN A 1 173 ? -23.094 -25.922 -8.969 1 92.31 173 GLN A CA 1
ATOM 1395 C C . GLN A 1 173 ? -22.281 -26.078 -10.25 1 92.31 173 GLN A C 1
ATOM 1397 O O . GLN A 1 173 ? -21.641 -27.109 -10.461 1 92.31 173 GLN A O 1
ATOM 1402 N N . PRO A 1 174 ? -22.297 -25.031 -11.102 1 94.62 174 PRO A N 1
ATOM 1403 C CA . PRO A 1 174 ? -21.469 -25.156 -12.305 1 94.62 174 PRO A CA 1
ATOM 1404 C C . PRO A 1 174 ? -20 -25.406 -11.984 1 94.62 174 PRO A C 1
ATOM 1406 O O . PRO A 1 174 ? -19.344 -26.203 -12.656 1 94.62 174 PRO A O 1
ATOM 1409 N N . PHE A 1 175 ? -19.5 -24.781 -11 1 95.81 175 PHE A N 1
ATOM 1410 C CA . PHE A 1 175 ? -18.094 -24.938 -10.609 1 95.81 175 PHE A CA 1
ATOM 1411 C C . PHE A 1 175 ? -17.844 -26.328 -10.047 1 95.81 175 PHE A C 1
ATOM 1413 O O . PHE A 1 175 ? -16.891 -27 -10.438 1 95.81 175 PHE A O 1
ATOM 1420 N N . ILE A 1 176 ? -18.703 -26.781 -9.258 1 94.44 176 ILE A N 1
ATOM 1421 C CA . ILE A 1 176 ? -18.578 -28.094 -8.656 1 94.44 176 ILE A CA 1
ATOM 1422 C C . ILE A 1 176 ? -18.641 -29.172 -9.742 1 94.44 176 ILE A C 1
ATOM 1424 O O . ILE A 1 176 ? -17.844 -30.109 -9.734 1 94.44 176 ILE A O 1
ATOM 1428 N N . SER A 1 177 ? -19.547 -29.016 -10.617 1 95.25 177 SER A N 1
ATOM 1429 C CA . SER A 1 177 ? -19.672 -29.969 -11.719 1 95.25 177 SER A CA 1
ATOM 1430 C C . SER A 1 177 ? -18.406 -30 -12.57 1 95.25 177 SER A C 1
ATOM 1432 O O . SER A 1 177 ? -17.984 -31.062 -13 1 95.25 177 SER A O 1
ATOM 1434 N N . SER A 1 178 ? -17.875 -28.844 -12.766 1 95.38 178 SER A N 1
ATOM 1435 C CA . SER A 1 178 ? -16.641 -28.75 -13.547 1 95.38 178 SER A CA 1
ATOM 1436 C C . SER A 1 178 ? -15.492 -29.484 -12.859 1 95.38 178 SER A C 1
ATOM 1438 O O . SER A 1 178 ? -14.719 -30.188 -13.508 1 95.38 178 SER A O 1
ATOM 1440 N N . LEU A 1 179 ? -15.391 -29.406 -11.617 1 96.38 179 LEU A N 1
ATOM 1441 C CA . LEU A 1 179 ? -14.352 -30.094 -10.852 1 96.38 179 LEU A CA 1
ATOM 1442 C C . LEU A 1 179 ? -14.516 -31.594 -10.953 1 96.38 179 LEU A C 1
ATOM 1444 O O . LEU A 1 179 ? -13.539 -32.312 -11.18 1 96.38 179 LEU A O 1
ATOM 1448 N N . LYS A 1 180 ? -15.734 -32 -10.852 1 95 180 LYS A N 1
ATOM 1449 C CA . LYS A 1 180 ? -16.016 -33.438 -10.883 1 95 180 LYS A CA 1
ATOM 1450 C C . LYS A 1 180 ? -15.711 -34.031 -12.258 1 95 180 LYS A C 1
ATOM 1452 O O . LYS A 1 180 ? -15.234 -35.156 -12.352 1 95 180 LYS A O 1
ATOM 1457 N N . SER A 1 181 ? -15.961 -33.25 -13.203 1 95.44 181 SER A N 1
ATOM 1458 C CA . SER A 1 181 ? -15.68 -33.719 -14.555 1 95.44 181 SER A CA 1
ATOM 1459 C C . SER A 1 181 ? -14.188 -33.938 -14.758 1 95.44 181 SER A C 1
ATOM 1461 O O . SER A 1 181 ? -13.781 -34.719 -15.641 1 95.44 181 SER A O 1
ATOM 1463 N N . HIS A 1 182 ? -13.352 -33.312 -13.992 1 95.31 182 HIS A N 1
ATOM 1464 C CA . HIS A 1 182 ? -11.898 -33.469 -14.047 1 95.31 182 HIS A CA 1
ATOM 1465 C C . HIS A 1 182 ? -11.406 -34.438 -12.977 1 95.31 182 HIS A C 1
ATOM 1467 O O . HIS A 1 182 ? -10.211 -34.531 -12.703 1 95.31 182 HIS A O 1
ATOM 1473 N N . ASN A 1 183 ? -12.352 -35.125 -12.359 1 96.56 183 ASN A N 1
ATOM 1474 C CA . ASN A 1 183 ? -12.07 -36.062 -11.289 1 96.56 183 ASN A CA 1
ATOM 1475 C C . ASN A 1 183 ? -11.438 -35.375 -10.078 1 96.56 183 ASN A C 1
ATOM 1477 O O . ASN A 1 183 ? -10.562 -35.938 -9.43 1 96.56 183 ASN A O 1
ATOM 1481 N N . CYS A 1 184 ? -11.812 -34.156 -9.93 1 96.94 184 CYS A N 1
ATOM 1482 C CA . CYS A 1 184 ? -11.398 -33.438 -8.734 1 96.94 184 CYS A CA 1
ATOM 1483 C C . CYS A 1 184 ? -12.461 -33.531 -7.645 1 96.94 184 CYS A C 1
ATOM 1485 O O . CYS A 1 184 ? -13.648 -33.625 -7.941 1 96.94 184 CYS A O 1
ATOM 1487 N N . CYS A 1 185 ? -12.016 -33.594 -6.426 1 96.12 185 CYS A N 1
ATOM 1488 C CA . CYS A 1 185 ? -12.906 -33.688 -5.277 1 96.12 185 CYS A CA 1
ATOM 1489 C C . CYS A 1 185 ? -13.023 -32.312 -4.578 1 96.12 185 CYS A C 1
ATOM 1491 O O . CYS A 1 185 ? -12.07 -31.859 -3.947 1 96.12 185 CYS A O 1
ATOM 1493 N N . PRO A 1 186 ? -14.133 -31.719 -4.621 1 96.31 186 PRO A N 1
ATOM 1494 C CA . PRO A 1 186 ? -14.305 -30.422 -3.979 1 96.31 186 PRO A CA 1
ATOM 1495 C C . PRO A 1 186 ? -14.438 -30.516 -2.461 1 96.31 186 PRO A C 1
ATOM 1497 O O . PRO A 1 186 ? -15.234 -31.312 -1.962 1 96.31 186 PRO A O 1
ATOM 1500 N N . VAL A 1 187 ? -13.633 -29.844 -1.77 1 97.06 187 VAL A N 1
ATOM 1501 C CA . VAL A 1 187 ? -13.781 -29.609 -0.335 1 97.06 187 VAL A CA 1
ATOM 1502 C C . VAL A 1 187 ? -14.188 -28.172 -0.077 1 97.06 187 VAL A C 1
ATOM 1504 O O . VAL A 1 187 ? -13.359 -27.344 0.325 1 97.06 187 VAL A O 1
ATOM 1507 N N . ILE A 1 188 ? -15.453 -27.859 -0.301 1 96.69 188 ILE A N 1
ATOM 1508 C CA . ILE A 1 188 ? -16.047 -26.531 -0.248 1 96.69 188 ILE A CA 1
ATOM 1509 C C . ILE A 1 188 ? -17.344 -26.594 0.568 1 96.69 188 ILE A C 1
ATOM 1511 O O . ILE A 1 188 ? -18.312 -27.25 0.174 1 96.69 188 ILE A O 1
ATOM 1515 N N . PRO A 1 189 ? -17.328 -25.906 1.619 1 94.62 189 PRO A N 1
ATOM 1516 C CA . PRO A 1 189 ? -18.578 -25.891 2.389 1 94.62 189 PRO A CA 1
ATOM 1517 C C . PRO A 1 189 ? -19.75 -25.281 1.613 1 94.62 189 PRO A C 1
ATOM 1519 O O . PRO A 1 189 ? -19.547 -24.406 0.779 1 94.62 189 PRO A O 1
ATOM 1522 N N . SER A 1 190 ? -20.922 -25.828 1.933 1 91.25 190 SER A N 1
ATOM 1523 C CA . SER A 1 190 ? -22.141 -25.312 1.29 1 91.25 190 SER A CA 1
ATOM 1524 C C . SER A 1 190 ? -22.578 -24 1.914 1 91.25 190 SER A C 1
ATOM 1526 O O . SER A 1 190 ? -22.281 -23.719 3.078 1 91.25 190 SER A O 1
ATOM 1528 N N . ARG A 1 191 ? -23.234 -23.266 1.091 1 87 191 ARG A N 1
ATOM 1529 C CA . ARG A 1 191 ? -23.797 -22.031 1.604 1 87 191 ARG A CA 1
ATOM 1530 C C . ARG A 1 191 ? -24.891 -22.312 2.629 1 87 191 ARG A C 1
ATOM 1532 O O . ARG A 1 191 ? -25.469 -23.406 2.646 1 87 191 ARG A O 1
ATOM 1539 N N . LYS A 1 192 ? -25.203 -21.375 3.4 1 82 192 LYS A N 1
ATOM 1540 C CA . LYS A 1 192 ? -26.078 -21.547 4.555 1 82 192 LYS A CA 1
ATOM 1541 C C . LYS A 1 192 ? -27.484 -21.938 4.117 1 82 192 LYS A C 1
ATOM 1543 O O . LYS A 1 192 ? -28.172 -22.719 4.809 1 82 192 LYS A O 1
ATOM 1548 N N . HIS A 1 193 ? -27.938 -21.484 3 1 84 193 HIS A N 1
ATOM 1549 C CA . HIS A 1 193 ? -29.344 -21.641 2.643 1 84 193 HIS A CA 1
ATOM 1550 C C . HIS A 1 193 ? -29.578 -22.969 1.938 1 84 193 HIS A C 1
ATOM 1552 O O . HIS A 1 193 ? -30.719 -23.328 1.631 1 84 193 HIS A O 1
ATOM 1558 N N . VAL A 1 194 ? -28.531 -23.672 1.827 1 79.38 194 VAL A N 1
ATOM 1559 C CA . VAL A 1 194 ? -28.656 -24.922 1.083 1 79.38 194 VAL A CA 1
ATOM 1560 C C . VAL A 1 194 ? -29.344 -25.984 1.955 1 79.38 194 VAL A C 1
ATOM 1562 O O . VAL A 1 194 ? -28.969 -26.156 3.119 1 79.38 194 VAL A O 1
ATOM 1565 N N . LYS A 1 195 ? -30.328 -26.531 1.507 1 80.5 195 LYS A N 1
ATOM 1566 C CA . LYS A 1 195 ? -31.141 -27.5 2.223 1 80.5 195 LYS A CA 1
ATOM 1567 C C . LYS A 1 195 ? -30.344 -28.766 2.557 1 80.5 195 LYS A C 1
ATOM 1569 O O . LYS A 1 195 ? -30.469 -29.312 3.654 1 80.5 195 LYS A O 1
ATOM 1574 N N . CYS A 1 196 ? -29.516 -29.281 1.654 1 84.12 196 CYS A N 1
ATOM 1575 C CA . CYS A 1 196 ? -28.688 -30.453 1.856 1 84.12 196 CYS A CA 1
ATOM 1576 C C . CYS A 1 196 ? -27.203 -30.109 1.736 1 84.12 196 CYS A C 1
ATOM 1578 O O . CYS A 1 196 ? -26.625 -30.234 0.658 1 84.12 196 CYS A O 1
ATOM 1580 N N . PRO A 1 197 ? -26.688 -29.75 2.805 1 86.06 197 PRO A N 1
ATOM 1581 C CA . PRO A 1 197 ? -25.281 -29.328 2.768 1 86.06 197 PRO A CA 1
ATOM 1582 C C . PRO A 1 197 ? -24.328 -30.469 2.473 1 86.06 197 PRO A C 1
ATOM 1584 O O . PRO A 1 197 ? -24.547 -31.609 2.916 1 86.06 197 PRO A O 1
ATOM 1587 N N . ARG A 1 198 ? -23.328 -30.203 1.625 1 87.44 198 ARG A N 1
ATOM 1588 C CA . ARG A 1 198 ? -22.266 -31.156 1.295 1 87.44 198 ARG A CA 1
ATOM 1589 C C . ARG A 1 198 ? -21.453 -31.531 2.533 1 87.44 198 ARG A C 1
ATOM 1591 O O . ARG A 1 198 ? -21.172 -30.672 3.369 1 87.44 198 ARG A O 1
ATOM 1598 N N . LYS A 1 199 ? -21.203 -32.812 2.703 1 88.19 199 LYS A N 1
ATOM 1599 C CA . LYS A 1 199 ? -20.312 -33.281 3.768 1 88.19 199 LYS A CA 1
ATOM 1600 C C . LYS A 1 199 ? -18.844 -33.062 3.383 1 88.19 199 LYS A C 1
ATOM 1602 O O . LYS A 1 199 ? -18.406 -33.531 2.33 1 88.19 199 LYS A O 1
ATOM 1607 N N . ILE A 1 200 ? -18.203 -32.375 4.137 1 91.56 200 ILE A N 1
ATOM 1608 C CA . ILE A 1 200 ? -16.797 -32.094 3.838 1 91.56 200 ILE A CA 1
ATOM 1609 C C . ILE A 1 200 ? -15.922 -32.656 4.961 1 91.56 200 ILE A C 1
ATOM 1611 O O . ILE A 1 200 ? -16.375 -32.781 6.105 1 91.56 200 ILE A O 1
ATOM 1615 N N . ASP A 1 201 ? -14.766 -33.094 4.691 1 92.38 201 ASP A N 1
ATOM 1616 C CA . ASP A 1 201 ? -13.758 -33.469 5.672 1 92.38 201 ASP A CA 1
ATOM 1617 C C . ASP A 1 201 ? -13.172 -32.25 6.367 1 92.38 201 ASP A C 1
ATOM 1619 O O . ASP A 1 201 ? -12.336 -31.547 5.797 1 92.38 201 ASP A O 1
ATOM 1623 N N . ASN A 1 202 ? -13.414 -32.094 7.609 1 93.06 202 ASN A N 1
ATOM 1624 C CA . ASN A 1 202 ? -13.023 -30.891 8.352 1 93.06 202 ASN A CA 1
ATOM 1625 C C . ASN A 1 202 ? -11.516 -30.844 8.578 1 93.06 202 ASN A C 1
ATOM 1627 O O . ASN A 1 202 ? -10.93 -29.766 8.625 1 93.06 202 ASN A O 1
ATOM 1631 N N . GLU A 1 203 ? -11 -31.969 8.758 1 94.5 203 GLU A N 1
ATOM 1632 C CA . GLU A 1 203 ? -9.555 -32 8.977 1 94.5 203 GLU A CA 1
ATOM 1633 C C . GLU A 1 203 ? -8.797 -31.547 7.738 1 94.5 203 GLU A C 1
ATOM 1635 O O . GLU A 1 203 ? -7.836 -30.781 7.844 1 94.5 203 GLU A O 1
ATOM 1640 N N . VAL A 1 204 ? -9.305 -31.984 6.598 1 94.94 204 VAL A N 1
ATOM 1641 C CA . VAL A 1 204 ? -8.695 -31.562 5.336 1 94.94 204 VAL A CA 1
ATOM 1642 C C . VAL A 1 204 ? -8.953 -30.078 5.098 1 94.94 204 VAL A C 1
ATOM 1644 O O . VAL A 1 204 ? -8.062 -29.359 4.648 1 94.94 204 VAL A O 1
ATOM 1647 N N . TYR A 1 205 ? -10.109 -29.672 5.445 1 96.38 205 TYR A N 1
ATOM 1648 C CA . TYR A 1 205 ? -10.508 -28.297 5.203 1 96.38 205 TYR A CA 1
ATOM 1649 C C . TYR A 1 205 ? -9.617 -27.328 5.977 1 96.38 205 TYR A C 1
ATOM 1651 O O . TYR A 1 205 ? -9.352 -26.219 5.516 1 96.38 205 TYR A O 1
ATOM 1659 N N . LYS A 1 206 ? -9.117 -27.734 7.125 1 95.94 206 LYS A N 1
ATOM 1660 C CA . LYS A 1 206 ? -8.258 -26.922 7.965 1 95.94 206 LYS A CA 1
ATOM 1661 C C . LYS A 1 206 ? -6.973 -26.531 7.23 1 95.94 206 LYS A C 1
ATOM 1663 O O . LYS A 1 206 ? -6.34 -25.531 7.559 1 95.94 206 LYS A O 1
ATOM 1668 N N . GLU A 1 207 ? -6.645 -27.297 6.242 1 96.12 207 GLU A N 1
ATOM 1669 C CA . GLU A 1 207 ? -5.418 -27.031 5.492 1 96.12 207 GLU A CA 1
ATOM 1670 C C . GLU A 1 207 ? -5.527 -25.75 4.672 1 96.12 207 GLU A C 1
ATOM 1672 O O . GLU A 1 207 ? -4.523 -25.234 4.188 1 96.12 207 GLU A O 1
ATOM 1677 N N . ARG A 1 208 ? -6.762 -25.203 4.621 1 96.12 208 ARG A N 1
ATOM 1678 C CA . ARG A 1 208 ? -6.988 -23.984 3.854 1 96.12 208 ARG A CA 1
ATOM 1679 C C . ARG A 1 208 ? -6.172 -22.828 4.414 1 96.12 208 ARG A C 1
ATOM 1681 O O . ARG A 1 208 ? -5.949 -21.828 3.729 1 96.12 208 ARG A O 1
ATOM 1688 N N . PHE A 1 209 ? -5.676 -22.906 5.629 1 96.31 209 PHE A N 1
ATOM 1689 C CA . PHE A 1 209 ? -4.902 -21.828 6.238 1 96.31 209 PHE A CA 1
ATOM 1690 C C . PHE A 1 209 ? -3.605 -21.594 5.477 1 96.31 209 PHE A C 1
ATOM 1692 O O . PHE A 1 209 ? -3.037 -20.5 5.527 1 96.31 209 PHE A O 1
ATOM 1699 N N . LEU A 1 210 ? -3.217 -22.578 4.711 1 97.44 210 LEU A N 1
ATOM 1700 C CA . LEU A 1 210 ? -1.951 -22.5 3.99 1 97.44 210 LEU A CA 1
ATOM 1701 C C . LEU A 1 210 ? -2.01 -21.422 2.912 1 97.44 210 LEU A C 1
ATOM 1703 O O . LEU A 1 210 ? -1.008 -20.766 2.635 1 97.44 210 LEU A O 1
ATOM 1707 N N . ILE A 1 211 ? -3.199 -21.25 2.26 1 97.81 211 ILE A N 1
ATOM 1708 C CA . ILE A 1 211 ? -3.299 -20.203 1.241 1 97.81 211 ILE A CA 1
ATOM 1709 C C . ILE A 1 211 ? -3.314 -18.828 1.907 1 97.81 211 ILE A C 1
ATOM 1711 O O . ILE A 1 211 ? -2.824 -17.844 1.338 1 97.81 211 ILE A O 1
ATOM 1715 N N . GLU A 1 212 ? -3.908 -18.766 3.107 1 94.56 212 GLU A N 1
ATOM 1716 C CA . GLU A 1 212 ? -3.828 -17.531 3.869 1 94.56 212 GLU A CA 1
ATOM 1717 C C . GLU A 1 212 ? -2.383 -17.203 4.242 1 94.56 212 GLU A C 1
ATOM 1719 O O . GLU A 1 212 ? -1.971 -16.047 4.195 1 94.56 212 GLU A O 1
ATOM 1724 N N . THR A 1 213 ? -1.613 -18.188 4.613 1 96.19 213 THR A N 1
ATOM 1725 C CA . THR A 1 213 ? -0.195 -18.031 4.914 1 96.19 213 THR A CA 1
ATOM 1726 C C . THR A 1 213 ? 0.569 -17.562 3.676 1 96.19 213 THR A C 1
ATOM 1728 O O . THR A 1 213 ? 1.443 -16.703 3.764 1 96.19 213 THR A O 1
ATOM 1731 N N . PHE A 1 214 ? 0.222 -18.141 2.568 1 97.88 214 PHE A N 1
ATOM 1732 C CA . PHE A 1 214 ? 0.848 -17.734 1.317 1 97.88 214 PHE A CA 1
ATOM 1733 C C . PHE A 1 214 ? 0.608 -16.25 1.054 1 97.88 214 PHE A C 1
ATOM 1735 O O . PHE A 1 214 ? 1.538 -15.516 0.713 1 97.88 214 PHE A O 1
ATOM 1742 N N . PHE A 1 215 ? -0.687 -15.82 1.208 1 96.5 215 PHE A N 1
ATOM 1743 C CA . PHE A 1 215 ? -1.004 -14.414 0.987 1 96.5 215 PHE A CA 1
ATOM 1744 C C . PHE A 1 215 ? -0.211 -13.523 1.937 1 96.5 215 PHE A C 1
ATOM 1746 O O . PHE A 1 215 ? 0.222 -12.438 1.559 1 96.5 215 PHE A O 1
ATOM 1753 N N . SER A 1 216 ? 0.014 -13.984 3.152 1 94.06 216 SER A N 1
ATOM 1754 C CA . SER A 1 216 ? 0.845 -13.242 4.094 1 94.06 216 SER A CA 1
ATOM 1755 C C . SER A 1 216 ? 2.283 -13.141 3.602 1 94.06 216 SER A C 1
ATOM 1757 O O . SER A 1 216 ? 2.883 -12.062 3.639 1 94.06 216 SER A O 1
ATOM 1759 N N . LYS A 1 217 ? 2.773 -14.195 3.049 1 96.06 217 LYS A N 1
ATOM 1760 C CA . LYS A 1 217 ? 4.148 -14.227 2.566 1 96.06 217 LYS A CA 1
ATOM 1761 C C . LYS A 1 217 ? 4.344 -13.281 1.385 1 96.06 217 LYS A C 1
ATOM 1763 O O . LYS A 1 217 ? 5.297 -12.5 1.358 1 96.06 217 LYS A O 1
ATOM 1768 N N . ILE A 1 218 ? 3.457 -13.414 0.455 1 97.12 218 ILE A N 1
ATOM 1769 C CA . ILE A 1 218 ? 3.668 -12.672 -0.786 1 97.12 218 ILE A CA 1
ATOM 1770 C C . ILE A 1 218 ? 3.473 -11.18 -0.538 1 97.12 218 ILE A C 1
ATOM 1772 O O . ILE A 1 218 ? 4.094 -10.352 -1.203 1 97.12 218 ILE A O 1
ATOM 1776 N N . LYS A 1 219 ? 2.701 -10.797 0.461 1 95.06 219 LYS A N 1
ATOM 1777 C CA . LYS A 1 219 ? 2.439 -9.391 0.756 1 95.06 219 LYS A CA 1
ATOM 1778 C C . LYS A 1 219 ? 3.586 -8.781 1.553 1 95.06 219 LYS A C 1
ATOM 1780 O O . LYS A 1 219 ? 3.592 -7.57 1.808 1 95.06 219 LYS A O 1
ATOM 1785 N N . HIS A 1 220 ? 4.551 -9.578 1.908 1 95.19 220 HIS A N 1
ATOM 1786 C CA . HIS A 1 220 ? 5.766 -9.008 2.48 1 95.19 220 HIS A CA 1
ATOM 1787 C C . HIS A 1 220 ? 6.59 -8.281 1.421 1 95.19 220 HIS A C 1
ATOM 1789 O O . HIS A 1 220 ? 7.496 -7.512 1.751 1 95.19 220 HIS A O 1
ATOM 1795 N N . PHE A 1 221 ? 6.348 -8.664 0.217 1 97.81 221 PHE A N 1
ATOM 1796 C CA . PHE A 1 221 ? 6.891 -7.875 -0.88 1 97.81 221 PHE A CA 1
ATOM 1797 C C . PHE A 1 221 ? 6.035 -6.637 -1.132 1 97.81 221 PHE A C 1
ATOM 1799 O O . PHE A 1 221 ? 4.906 -6.746 -1.621 1 97.81 221 PHE A O 1
ATOM 1806 N N . ARG A 1 222 ? 6.562 -5.473 -0.877 1 97.25 222 ARG A N 1
ATOM 1807 C CA . ARG A 1 222 ? 5.758 -4.258 -0.82 1 97.25 222 ARG A CA 1
ATOM 1808 C C . ARG A 1 222 ? 5.246 -3.873 -2.205 1 97.25 222 ARG A C 1
ATOM 1810 O O . ARG A 1 222 ? 4.23 -3.186 -2.33 1 97.25 222 ARG A O 1
ATOM 1817 N N . ARG A 1 223 ? 5.949 -4.363 -3.238 1 97.44 223 ARG A N 1
ATOM 1818 C CA . ARG A 1 223 ? 5.477 -4.113 -4.598 1 97.44 223 ARG A CA 1
ATOM 1819 C C . ARG A 1 223 ? 4.211 -4.914 -4.891 1 97.44 223 ARG A C 1
ATOM 1821 O O . ARG A 1 223 ? 3.441 -4.562 -5.789 1 97.44 223 ARG A O 1
ATOM 1828 N N . VAL A 1 224 ? 4.023 -6.008 -4.145 1 97.56 224 VAL A N 1
ATOM 1829 C CA . VAL A 1 224 ? 2.811 -6.809 -4.277 1 97.56 224 VAL A CA 1
ATOM 1830 C C . VAL A 1 224 ? 1.738 -6.289 -3.322 1 97.56 224 VAL A C 1
ATOM 1832 O O . VAL A 1 224 ? 0.551 -6.281 -3.656 1 97.56 224 VAL A O 1
ATOM 1835 N N . PHE A 1 225 ? 2.152 -5.805 -2.184 1 96.44 225 PHE A N 1
ATOM 1836 C CA . PHE A 1 225 ? 1.233 -5.309 -1.165 1 96.44 225 PHE A CA 1
ATOM 1837 C C . PHE A 1 225 ? 0.398 -4.156 -1.704 1 96.44 225 PHE A C 1
ATOM 1839 O O . PHE A 1 225 ? -0.789 -4.043 -1.389 1 96.44 225 PHE A O 1
ATOM 1846 N N . SER A 1 226 ? 1.026 -3.344 -2.516 1 95.38 226 SER A N 1
ATOM 1847 C CA . SER A 1 226 ? 0.36 -2.236 -3.195 1 95.38 226 SER A CA 1
ATOM 1848 C C . SER A 1 226 ? 0.739 -2.188 -4.672 1 95.38 226 SER A C 1
ATOM 1850 O O . SER A 1 226 ? 1.917 -2.291 -5.02 1 95.38 226 SER A O 1
ATOM 1852 N N . ARG A 1 227 ? -0.285 -2.012 -5.457 1 95.38 227 ARG A N 1
ATOM 1853 C CA . ARG A 1 227 ? -0.011 -1.979 -6.891 1 95.38 227 ARG A CA 1
ATOM 1854 C C . ARG A 1 227 ? 0.274 -0.558 -7.363 1 95.38 227 ARG A C 1
ATOM 1856 O O . ARG A 1 227 ? -0.536 0.347 -7.148 1 95.38 227 ARG A O 1
ATOM 1863 N N . PHE A 1 228 ? 1.432 -0.406 -8.016 1 95.12 228 PHE A N 1
ATOM 1864 C CA . PHE A 1 228 ? 1.825 0.868 -8.609 1 95.12 228 PHE A CA 1
ATOM 1865 C C . PHE A 1 228 ? 1.963 0.744 -10.125 1 95.12 228 PHE A C 1
ATOM 1867 O O . PHE A 1 228 ? 2.123 1.747 -10.82 1 95.12 228 PHE A O 1
ATOM 1874 N N . ASP A 1 229 ? 1.869 -0.484 -10.633 1 93.44 229 ASP A N 1
ATOM 1875 C CA . ASP A 1 229 ? 2.07 -0.761 -12.047 1 93.44 229 ASP A CA 1
ATOM 1876 C C . ASP A 1 229 ? 0.798 -0.485 -12.852 1 93.44 229 ASP A C 1
ATOM 1878 O O . ASP A 1 229 ? -0.298 -0.867 -12.43 1 93.44 229 ASP A O 1
ATOM 1882 N N . LYS A 1 230 ? 0.96 0.04 -13.977 1 91.06 230 LYS A N 1
ATOM 1883 C CA . LYS A 1 230 ? -0.168 0.376 -14.844 1 91.06 230 LYS A CA 1
ATOM 1884 C C . LYS A 1 230 ? -0.669 -0.853 -15.594 1 91.06 230 LYS A C 1
ATOM 1886 O O . LYS A 1 230 ? -1.877 -1.038 -15.758 1 91.06 230 LYS A O 1
ATOM 1891 N N . THR A 1 231 ? 0.258 -1.672 -16 1 93.31 231 THR A N 1
ATOM 1892 C CA . THR A 1 231 ? -0.136 -2.799 -16.844 1 93.31 231 THR A CA 1
ATOM 1893 C C . THR A 1 231 ? -0.233 -4.078 -16.016 1 93.31 231 THR A C 1
ATOM 1895 O O . THR A 1 231 ? 0.513 -4.262 -15.055 1 93.31 231 THR A O 1
ATOM 1898 N N . ILE A 1 232 ? -1.098 -4.918 -16.484 1 95.06 232 ILE A N 1
ATOM 1899 C CA . ILE A 1 232 ? -1.29 -6.219 -15.852 1 95.06 232 ILE A CA 1
ATOM 1900 C C . ILE A 1 232 ? -0.002 -7.031 -15.938 1 95.06 232 ILE A C 1
ATOM 1902 O O . ILE A 1 232 ? 0.415 -7.656 -14.961 1 95.06 232 ILE A O 1
ATOM 1906 N N . SER A 1 233 ? 0.607 -6.996 -17.078 1 96.06 233 SER A N 1
ATOM 1907 C CA . SER A 1 233 ? 1.805 -7.797 -17.312 1 96.06 233 SER A CA 1
ATOM 1908 C C . SER A 1 233 ? 2.914 -7.434 -16.328 1 96.06 233 SER A C 1
ATOM 1910 O O . SER A 1 233 ? 3.576 -8.312 -15.781 1 96.06 233 SER A O 1
ATOM 1912 N N . ALA A 1 234 ? 3.064 -6.16 -16.094 1 96.88 234 ALA A N 1
ATOM 1913 C CA . ALA A 1 234 ? 4.117 -5.703 -15.195 1 96.88 234 ALA A CA 1
ATOM 1914 C C . ALA A 1 234 ? 3.84 -6.148 -13.758 1 96.88 234 ALA A C 1
ATOM 1916 O O . ALA A 1 234 ? 4.734 -6.645 -13.078 1 96.88 234 ALA A O 1
ATOM 1917 N N . PHE A 1 235 ? 2.59 -5.984 -13.344 1 97.75 235 PHE A N 1
ATOM 1918 C CA . PHE A 1 235 ? 2.25 -6.363 -11.977 1 97.75 235 PHE A CA 1
ATOM 1919 C C . PHE A 1 235 ? 2.334 -7.875 -11.797 1 97.75 235 PHE A C 1
ATOM 1921 O O . PHE A 1 235 ? 2.887 -8.359 -10.812 1 97.75 235 PHE A O 1
ATOM 1928 N N . LEU A 1 236 ? 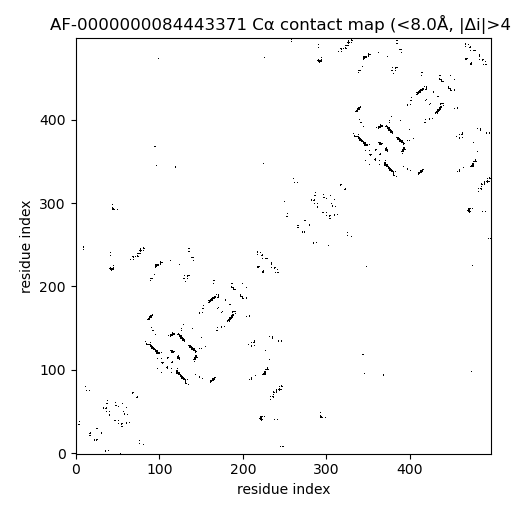1.885 -8.609 -12.758 1 98.06 236 LEU A N 1
ATOM 1929 C CA . LEU A 1 236 ? 1.97 -10.062 -12.711 1 98.06 236 LEU A CA 1
ATOM 1930 C C . LEU A 1 236 ? 3.424 -10.523 -12.695 1 98.06 236 LEU A C 1
ATOM 1932 O O . LEU A 1 236 ? 3.752 -11.531 -12.062 1 98.06 236 LEU A O 1
ATOM 1936 N N . GLY A 1 237 ? 4.199 -9.812 -13.43 1 98.5 237 GLY A N 1
ATOM 1937 C CA . GLY A 1 237 ? 5.621 -10.125 -13.398 1 98.5 237 GLY A CA 1
ATOM 1938 C C . GLY A 1 237 ? 6.203 -10.133 -12 1 98.5 237 GLY A C 1
ATOM 1939 O O . GLY A 1 237 ? 6.914 -11.062 -11.617 1 98.5 237 GLY A O 1
ATOM 1940 N N . PHE A 1 238 ? 5.898 -9.109 -11.219 1 98.75 238 PHE A N 1
ATOM 1941 C CA . PHE A 1 238 ? 6.375 -9.023 -9.844 1 98.75 238 PHE A CA 1
ATOM 1942 C C . PHE A 1 238 ? 5.789 -10.156 -9 1 98.75 238 PHE A C 1
ATOM 1944 O O . PHE A 1 238 ? 6.488 -10.742 -8.172 1 98.75 238 PHE A O 1
ATOM 1951 N N . ILE A 1 239 ? 4.527 -10.461 -9.219 1 98.75 239 ILE A N 1
ATOM 1952 C CA . ILE A 1 239 ? 3.865 -11.523 -8.469 1 98.75 239 ILE A CA 1
ATOM 1953 C C . ILE A 1 239 ? 4.543 -12.859 -8.75 1 98.75 239 ILE A C 1
ATOM 1955 O O . ILE A 1 239 ? 4.844 -13.617 -7.828 1 98.75 239 ILE A O 1
ATOM 1959 N N . HIS A 1 240 ? 4.832 -13.102 -10.008 1 98.81 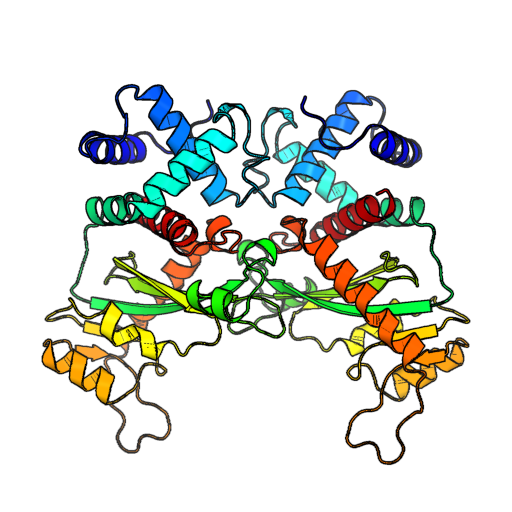240 HIS A N 1
ATOM 1960 C CA . HIS A 1 240 ? 5.488 -14.352 -10.391 1 98.81 240 HIS A CA 1
ATOM 1961 C C . HIS A 1 240 ? 6.91 -14.414 -9.852 1 98.81 240 HIS A C 1
ATOM 1963 O O . HIS A 1 240 ? 7.371 -15.477 -9.422 1 98.81 240 HIS A O 1
ATOM 1969 N N . PHE A 1 241 ? 7.598 -13.32 -9.922 1 98.75 241 PHE A N 1
ATOM 1970 C CA . PHE A 1 241 ? 8.945 -13.297 -9.367 1 98.75 241 PHE A CA 1
ATOM 1971 C C . PHE A 1 241 ? 8.922 -13.57 -7.867 1 98.75 241 PHE A C 1
ATOM 1973 O O . PHE A 1 241 ? 9.711 -14.375 -7.363 1 98.75 241 PHE A O 1
ATOM 1980 N N . ALA A 1 242 ? 8.008 -12.945 -7.137 1 98.62 242 ALA A N 1
ATOM 1981 C CA . ALA A 1 242 ? 7.836 -13.211 -5.715 1 98.62 242 ALA A CA 1
ATOM 1982 C C . ALA A 1 242 ? 7.52 -14.688 -5.469 1 98.62 242 ALA A C 1
ATOM 1984 O O . ALA A 1 242 ? 8.078 -15.305 -4.559 1 98.62 242 ALA A O 1
ATOM 1985 N N . GLY A 1 243 ? 6.598 -15.219 -6.301 1 98.62 243 GLY A N 1
ATOM 1986 C CA . GLY A 1 243 ? 6.285 -16.641 -6.203 1 98.62 243 GLY A CA 1
ATOM 1987 C C . GLY A 1 243 ? 7.5 -17.531 -6.387 1 98.62 243 GLY A C 1
ATOM 1988 O O . GLY A 1 243 ? 7.68 -18.5 -5.652 1 98.62 243 GLY A O 1
ATOM 1989 N N . ALA A 1 244 ? 8.305 -17.203 -7.363 1 98.44 244 ALA A N 1
ATOM 1990 C CA . ALA A 1 244 ? 9.523 -17.969 -7.613 1 98.44 244 ALA A CA 1
ATOM 1991 C C . ALA A 1 244 ? 10.453 -17.938 -6.402 1 98.44 244 ALA A C 1
ATOM 1993 O O . ALA A 1 244 ? 11.023 -18.969 -6.023 1 98.44 244 ALA A O 1
ATOM 1994 N N . LEU A 1 245 ? 10.562 -16.781 -5.816 1 97.81 245 LEU A N 1
ATOM 1995 C CA . LEU A 1 245 ? 11.414 -16.641 -4.641 1 97.81 245 LEU A CA 1
ATOM 1996 C C . LEU A 1 245 ? 10.867 -17.453 -3.471 1 97.81 245 LEU A C 1
ATOM 1998 O O . LEU A 1 245 ? 11.641 -18.016 -2.697 1 97.81 245 LEU A O 1
ATOM 2002 N N . ILE A 1 246 ? 9.609 -17.484 -3.338 1 97.19 246 ILE A N 1
ATOM 2003 C CA . ILE A 1 246 ? 8.977 -18.266 -2.281 1 97.19 246 ILE A CA 1
ATOM 2004 C C . ILE A 1 246 ? 9.25 -19.75 -2.504 1 97.19 246 ILE A C 1
ATOM 2006 O O . ILE A 1 246 ? 9.539 -20.484 -1.557 1 97.19 246 ILE A O 1
ATOM 2010 N N . TRP A 1 247 ? 9.195 -20.203 -3.732 1 97.44 247 TRP A N 1
ATOM 2011 C CA . TRP A 1 247 ? 9.492 -21.594 -4.074 1 97.44 247 TRP A CA 1
ATOM 2012 C C . TRP A 1 247 ? 10.93 -21.953 -3.713 1 97.44 247 TRP A C 1
ATOM 2014 O O . TRP A 1 247 ? 11.211 -23.078 -3.291 1 97.44 247 TRP A O 1
ATOM 2024 N N . MET A 1 248 ? 11.828 -21.016 -3.877 1 95.62 248 MET A N 1
ATOM 2025 C CA . MET A 1 248 ? 13.258 -21.297 -3.75 1 95.62 248 MET A CA 1
ATOM 2026 C C . MET A 1 248 ? 13.727 -21.109 -2.314 1 95.62 248 MET A C 1
ATOM 2028 O O . MET A 1 248 ? 14.906 -21.281 -2.014 1 95.62 248 MET A O 1
ATOM 2032 N N . ARG A 1 249 ? 12.852 -20.625 -1.405 1 84.88 249 ARG A N 1
ATOM 2033 C CA . ARG A 1 249 ? 13.203 -20.516 0.005 1 84.88 249 ARG A CA 1
ATOM 2034 C C . ARG A 1 249 ? 13.219 -21.875 0.684 1 84.88 249 ARG A C 1
ATOM 2036 O O . ARG A 1 249 ? 12.469 -22.781 0.298 1 84.88 249 ARG A O 1
ATOM 2043 N N . MET B 1 1 ? 26.016 13.227 -3.48 1 51.41 1 MET B N 1
ATOM 2044 C CA . MET B 1 1 ? 24.797 12.773 -2.836 1 51.41 1 MET B CA 1
ATOM 2045 C C . MET B 1 1 ? 23.562 13.305 -3.564 1 51.41 1 MET B C 1
ATOM 2047 O O . MET B 1 1 ? 23.531 14.469 -3.963 1 51.41 1 MET B O 1
ATOM 2051 N N . ASN B 1 2 ? 22.812 12.516 -4.336 1 62.88 2 ASN B N 1
ATOM 2052 C CA . ASN B 1 2 ? 21.672 13 -5.094 1 62.88 2 ASN B CA 1
ATOM 2053 C C . ASN B 1 2 ? 20.609 13.609 -4.176 1 62.88 2 ASN B C 1
ATOM 2055 O O . ASN B 1 2 ? 20.031 12.914 -3.336 1 62.88 2 ASN B O 1
ATOM 2059 N N . ASN B 1 3 ? 20.75 14.969 -4.004 1 75 3 ASN B N 1
ATOM 2060 C CA . ASN B 1 3 ? 19.781 15.719 -3.219 1 75 3 ASN B CA 1
ATOM 2061 C C . ASN B 1 3 ? 18.422 15.773 -3.916 1 75 3 ASN B C 1
ATOM 2063 O O . ASN B 1 3 ? 18.328 16.234 -5.055 1 75 3 ASN B O 1
ATOM 2067 N N . ASN B 1 4 ? 17.516 15.141 -3.197 1 87.12 4 ASN B N 1
ATOM 2068 C CA . ASN B 1 4 ? 16.156 15.125 -3.746 1 87.12 4 ASN B CA 1
ATOM 2069 C C . ASN B 1 4 ? 15.359 16.344 -3.283 1 87.12 4 ASN B C 1
ATOM 2071 O O . ASN B 1 4 ? 14.438 16.781 -3.977 1 87.12 4 ASN B O 1
ATOM 2075 N N . ILE B 1 5 ? 15.773 16.891 -2.121 1 94.38 5 ILE B N 1
ATOM 2076 C CA . ILE B 1 5 ? 15.117 18.094 -1.593 1 94.38 5 ILE B CA 1
ATOM 2077 C C . ILE B 1 5 ? 15.789 19.344 -2.148 1 94.38 5 ILE B C 1
ATOM 2079 O O . ILE B 1 5 ? 17.016 19.484 -2.072 1 94.38 5 ILE B O 1
ATOM 2083 N N . SER B 1 6 ? 15.031 20.203 -2.748 1 95.31 6 SER B N 1
ATOM 2084 C CA . SER B 1 6 ? 15.586 21.422 -3.324 1 95.31 6 SER B CA 1
ATOM 2085 C C . SER B 1 6 ? 16.266 22.281 -2.264 1 95.31 6 SER B C 1
ATOM 2087 O O . SER B 1 6 ? 15.961 22.172 -1.074 1 95.31 6 SER B O 1
ATOM 2089 N N . GLU B 1 7 ? 17.125 23.188 -2.736 1 95.19 7 GLU B N 1
ATOM 2090 C CA . GLU B 1 7 ? 17.859 24.047 -1.815 1 95.19 7 GLU B CA 1
ATOM 2091 C C . GLU B 1 7 ? 16.906 25 -1.093 1 95.19 7 GLU B C 1
ATOM 2093 O O . GLU B 1 7 ? 17.109 25.312 0.085 1 95.19 7 GLU B O 1
ATOM 2098 N N . GLN B 1 8 ? 15.914 25.422 -1.748 1 95.12 8 GLN B N 1
ATOM 2099 C CA . GLN B 1 8 ? 14.938 26.328 -1.149 1 95.12 8 GLN B CA 1
ATOM 2100 C C . GLN B 1 8 ? 14.195 25.672 0.004 1 95.12 8 GLN B C 1
ATOM 2102 O O . GLN B 1 8 ? 14.078 26.234 1.089 1 95.12 8 GLN B O 1
ATOM 2107 N N . VAL B 1 9 ? 13.766 24.484 -0.238 1 96.62 9 VAL B N 1
ATOM 2108 C CA . VAL B 1 9 ? 13.047 23.734 0.788 1 96.62 9 VAL B CA 1
ATOM 2109 C C . VAL B 1 9 ? 14 23.375 1.93 1 96.62 9 VAL B C 1
ATOM 2111 O O . VAL B 1 9 ? 13.648 23.516 3.104 1 96.62 9 VAL B O 1
ATOM 2114 N N . TRP B 1 10 ? 15.219 23.016 1.567 1 96.31 10 TRP B N 1
ATOM 2115 C CA . TRP B 1 10 ? 16.203 22.656 2.584 1 96.31 10 TRP B CA 1
ATOM 2116 C C . TRP B 1 10 ? 16.484 23.844 3.512 1 96.31 10 TRP B C 1
ATOM 2118 O O . TRP B 1 10 ? 16.531 23.688 4.734 1 96.31 10 TRP B O 1
ATOM 2128 N N . ASN B 1 11 ? 16.625 24.969 2.932 1 95.5 11 ASN B N 1
ATOM 2129 C CA . ASN B 1 11 ? 16.922 26.156 3.729 1 95.5 11 ASN B CA 1
ATOM 2130 C C . ASN B 1 11 ? 15.828 26.438 4.758 1 95.5 11 ASN B C 1
ATOM 2132 O O . ASN B 1 11 ? 16.125 26.812 5.891 1 95.5 11 ASN B O 1
ATOM 2136 N N . ARG B 1 12 ? 14.641 26.203 4.41 1 95.56 12 ARG B N 1
ATOM 2137 C CA . ARG B 1 12 ? 13.523 26.391 5.328 1 95.56 12 ARG B CA 1
ATOM 2138 C C . ARG B 1 12 ? 13.523 25.328 6.422 1 95.56 12 ARG B C 1
ATOM 2140 O O . ARG B 1 12 ? 13.32 25.641 7.598 1 95.56 12 ARG B O 1
ATOM 2147 N N . LEU B 1 13 ? 13.812 24.094 6.016 1 96.06 13 LEU B N 1
ATOM 2148 C CA . LEU B 1 13 ? 13.898 23 6.977 1 96.06 13 LEU B CA 1
ATOM 2149 C C . LEU B 1 13 ? 15.008 23.25 7.992 1 96.06 13 LEU B C 1
ATOM 2151 O O . LEU B 1 13 ? 14.781 23.141 9.203 1 96.06 13 LEU B O 1
ATOM 2155 N N . TYR B 1 14 ? 16.078 23.641 7.445 1 95.12 14 TYR B N 1
ATOM 2156 C CA . TYR B 1 14 ? 17.266 23.828 8.273 1 95.12 14 TYR B CA 1
ATOM 2157 C C . TYR B 1 14 ? 17.062 24.984 9.258 1 95.12 14 TYR B C 1
ATOM 2159 O O . TYR B 1 14 ? 17.453 24.875 10.422 1 95.12 14 TYR B O 1
ATOM 2167 N N . SER B 1 15 ? 16.469 26.031 8.781 1 94 15 SER B N 1
ATOM 2168 C CA . SER B 1 15 ? 16.203 27.188 9.641 1 94 15 SER B CA 1
ATOM 2169 C C . SER B 1 15 ? 15.328 26.797 10.828 1 94 15 SER B C 1
ATOM 2171 O O . SER B 1 15 ? 15.586 27.219 11.961 1 94 15 SER B O 1
ATOM 2173 N N . PHE B 1 16 ? 14.344 26 10.625 1 95.38 16 PHE B N 1
ATOM 2174 C CA . PHE B 1 16 ? 13.469 25.547 11.695 1 95.38 16 PHE B CA 1
ATOM 2175 C C . PHE B 1 16 ? 14.219 24.625 12.648 1 95.38 16 PHE B C 1
ATOM 2177 O O . PHE B 1 16 ? 14.156 24.797 13.867 1 95.38 16 PHE B O 1
ATOM 2184 N N . LEU B 1 17 ? 14.961 23.656 12.094 1 94.62 17 LEU B N 1
ATOM 2185 C CA . LEU B 1 17 ? 15.594 22.625 12.906 1 94.62 17 LEU B CA 1
ATOM 2186 C C . LEU B 1 17 ? 16.703 23.219 13.773 1 94.62 17 LEU B C 1
ATOM 2188 O O . LEU B 1 17 ? 16.922 22.766 14.891 1 94.62 17 LEU B O 1
ATOM 2192 N N . ARG B 1 18 ? 17.312 24.219 13.266 1 91.44 18 ARG B N 1
ATOM 2193 C CA . ARG B 1 18 ? 18.375 24.859 14.016 1 91.44 18 ARG B CA 1
ATOM 2194 C C . ARG B 1 18 ? 17.828 25.547 15.258 1 91.44 18 ARG B C 1
ATOM 2196 O O . ARG B 1 18 ? 18.562 25.75 16.234 1 91.44 18 ARG B O 1
ATOM 2203 N N . GLY B 1 19 ? 16.594 25.859 15.172 1 89.88 19 GLY B N 1
ATOM 2204 C CA . GLY B 1 19 ? 15.977 26.578 16.281 1 89.88 19 GLY B CA 1
ATOM 2205 C C . GLY B 1 19 ? 15.547 25.672 17.406 1 89.88 19 GLY B C 1
ATOM 2206 O O . GLY B 1 19 ? 15.188 26.156 18.5 1 89.88 19 GLY B O 1
ATOM 2207 N N . ILE B 1 20 ? 15.531 24.438 17.156 1 89.81 20 ILE B N 1
ATOM 2208 C CA . ILE B 1 20 ? 15.086 23.5 18.188 1 89.81 20 ILE B CA 1
ATOM 2209 C C . ILE B 1 20 ? 16.281 23 18.984 1 89.81 20 ILE B C 1
ATOM 2211 O O . ILE B 1 20 ? 17.234 22.453 18.422 1 89.81 20 ILE B O 1
ATOM 2215 N N . LYS B 1 21 ? 16.234 23.156 20.234 1 83.25 21 LYS B N 1
ATOM 2216 C CA . LYS B 1 21 ? 17.328 22.734 21.125 1 83.25 21 LYS B CA 1
ATOM 2217 C C . LYS B 1 21 ? 17.359 21.219 21.281 1 83.25 21 LYS B C 1
ATOM 2219 O O . LYS B 1 21 ? 16.312 20.578 21.344 1 83.25 21 LYS B O 1
ATOM 2224 N N . GLY B 1 22 ? 18.5 20.625 21.25 1 79.5 22 GLY B N 1
ATOM 2225 C CA . GLY B 1 22 ? 18.672 19.219 21.594 1 79.5 22 GLY B CA 1
ATOM 2226 C C . GLY B 1 22 ? 18.625 18.297 20.391 1 79.5 22 GLY B C 1
ATOM 2227 O O . GLY B 1 22 ? 18.672 17.078 20.547 1 79.5 22 GLY B O 1
ATOM 2228 N N . LEU B 1 23 ? 18.484 18.844 19.203 1 82.19 23 LEU B N 1
ATOM 2229 C CA . LEU B 1 23 ? 18.391 17.969 18.031 1 82.19 23 LEU B CA 1
ATOM 2230 C C . LEU B 1 23 ? 19.781 17.688 17.453 1 82.19 23 LEU B C 1
ATOM 2232 O O . LEU B 1 23 ? 19.922 16.859 16.547 1 82.19 23 LEU B O 1
ATOM 2236 N N . HIS B 1 24 ? 20.844 18.109 18.016 1 75.31 24 HIS B N 1
ATOM 2237 C CA . HIS B 1 24 ? 22.203 17.922 17.531 1 75.31 24 HIS B CA 1
ATOM 2238 C C . HIS B 1 24 ? 22.328 18.281 16.062 1 75.31 24 HIS B C 1
ATOM 2240 O O . HIS B 1 24 ? 22.734 17.453 15.242 1 75.31 24 HIS B O 1
ATOM 2246 N N . THR B 1 25 ? 22.078 19.5 15.727 1 74.5 25 THR B N 1
ATOM 2247 C CA . THR B 1 25 ? 22.016 20 14.352 1 74.5 25 THR B CA 1
ATOM 2248 C C . THR B 1 25 ? 23.297 20.734 13.969 1 74.5 25 THR B C 1
ATOM 2250 O O . THR B 1 25 ? 23.312 21.484 12.992 1 74.5 25 THR B O 1
ATOM 2253 N N . GLN B 1 26 ? 24.312 20.453 14.672 1 77.12 26 GLN B N 1
ATOM 2254 C CA . GLN B 1 26 ? 25.516 21.266 14.5 1 77.12 26 GLN B CA 1
ATOM 2255 C C . GLN B 1 26 ? 26.188 20.969 13.172 1 77.12 26 GLN B C 1
ATOM 2257 O O . GLN B 1 26 ? 26.688 21.875 12.5 1 77.12 26 GLN B O 1
ATOM 2262 N N . GLU B 1 27 ? 26.109 19.828 12.758 1 89.12 27 GLU B N 1
ATOM 2263 C CA . GLU B 1 27 ? 26.688 19.484 11.461 1 89.12 27 GLU B CA 1
ATOM 2264 C C . GLU B 1 27 ? 25.625 19.438 10.375 1 89.12 27 GLU B C 1
ATOM 2266 O O . GLU B 1 27 ? 24.906 18.453 10.234 1 89.12 27 GLU B O 1
ATOM 2271 N N . GLU B 1 28 ? 25.625 20.453 9.578 1 91.81 28 GLU B N 1
ATOM 2272 C CA . GLU B 1 28 ? 24.562 20.609 8.586 1 91.81 28 GLU B CA 1
ATOM 2273 C C . GLU B 1 28 ? 24.562 19.469 7.578 1 91.81 28 GLU B C 1
ATOM 2275 O O . GLU B 1 28 ? 23.516 18.969 7.195 1 91.81 28 GLU B O 1
ATOM 2280 N N . LYS B 1 29 ? 25.766 19.094 7.137 1 92.06 29 LYS B N 1
ATOM 2281 C CA . LYS B 1 29 ? 25.859 18.031 6.137 1 92.06 29 LYS B CA 1
ATOM 2282 C C . LYS B 1 29 ? 25.266 16.734 6.664 1 92.06 29 LYS B C 1
ATOM 2284 O O . LYS B 1 29 ? 24.562 16.031 5.938 1 92.06 29 LYS B O 1
ATOM 2289 N N . ARG B 1 30 ? 25.547 16.453 7.875 1 92.5 30 ARG B N 1
ATOM 2290 C CA . ARG B 1 30 ? 25.031 15.242 8.5 1 92.5 30 ARG B CA 1
ATOM 2291 C C . ARG B 1 30 ? 23.516 15.328 8.688 1 92.5 30 ARG B C 1
ATOM 2293 O O . ARG B 1 30 ? 22.797 14.336 8.484 1 92.5 30 ARG B O 1
ATOM 2300 N N . LEU B 1 31 ? 23.078 16.469 9.094 1 94.5 31 LEU B N 1
ATOM 2301 C CA . LEU B 1 31 ? 21.641 16.688 9.273 1 94.5 31 LEU B CA 1
ATOM 2302 C C . LEU B 1 31 ? 20.906 16.562 7.941 1 94.5 31 LEU B C 1
ATOM 2304 O O . LEU B 1 31 ? 19.844 15.953 7.875 1 94.5 31 LEU B O 1
ATOM 2308 N N . ARG B 1 32 ? 21.5 17.156 6.945 1 95.12 32 ARG B N 1
ATOM 2309 C CA . ARG B 1 32 ? 20.875 17.078 5.625 1 95.12 32 ARG B CA 1
ATOM 2310 C C . ARG B 1 32 ? 20.797 15.641 5.133 1 95.12 32 ARG B C 1
ATOM 2312 O O . ARG B 1 32 ? 19.781 15.227 4.578 1 95.12 32 ARG B O 1
ATOM 2319 N N . ARG B 1 33 ? 21.828 14.922 5.336 1 95.25 33 ARG B N 1
ATOM 2320 C CA . ARG B 1 33 ? 21.828 13.516 4.957 1 95.25 33 ARG B CA 1
ATOM 2321 C C . ARG B 1 33 ? 20.719 12.75 5.656 1 95.25 33 ARG B C 1
ATOM 2323 O O . ARG B 1 33 ? 20.031 11.93 5.039 1 95.25 33 ARG B O 1
ATOM 2330 N N . PHE B 1 34 ? 20.531 13.031 6.902 1 96 34 PHE B N 1
ATOM 2331 C CA . PHE B 1 34 ? 19.469 12.406 7.691 1 96 34 PHE B CA 1
ATOM 2332 C C . PHE B 1 34 ? 18.094 12.734 7.117 1 96 34 PHE B C 1
ATOM 2334 O O . PHE B 1 34 ? 17.297 11.836 6.875 1 96 34 PHE B O 1
ATOM 2341 N N . ILE B 1 35 ? 17.891 14 6.82 1 97.12 35 ILE B N 1
ATOM 2342 C CA . ILE B 1 35 ? 16.594 14.438 6.32 1 97.12 35 ILE B CA 1
ATOM 2343 C C . ILE B 1 35 ? 16.344 13.852 4.934 1 97.12 35 ILE B C 1
ATOM 2345 O O . ILE B 1 35 ? 15.227 13.438 4.617 1 97.12 35 ILE B O 1
ATOM 2349 N N . GLU B 1 36 ? 17.391 13.789 4.137 1 97.5 36 GLU B N 1
ATOM 2350 C CA . GLU B 1 36 ? 17.281 13.172 2.818 1 97.5 36 GLU B CA 1
ATOM 2351 C C . GLU B 1 36 ? 16.922 11.688 2.936 1 97.5 36 GLU B C 1
ATOM 2353 O O . GLU B 1 36 ? 16.172 11.164 2.123 1 97.5 36 GLU B O 1
ATOM 2358 N N . GLY B 1 37 ? 17.484 11.047 3.891 1 97.44 37 GLY B N 1
ATOM 2359 C CA . GLY B 1 37 ? 17.141 9.664 4.152 1 97.44 37 GLY B CA 1
ATOM 2360 C C . GLY B 1 37 ? 15.68 9.477 4.531 1 97.44 37 GLY B C 1
ATOM 2361 O O . GLY B 1 37 ? 15.016 8.562 4.039 1 97.44 37 GLY B O 1
ATOM 2362 N N . ILE B 1 38 ? 15.188 10.375 5.355 1 98.25 38 ILE B N 1
ATOM 2363 C CA . ILE B 1 38 ? 13.797 10.312 5.77 1 98.25 38 ILE B CA 1
ATOM 2364 C C . ILE B 1 38 ? 12.891 10.602 4.574 1 98.25 38 ILE B C 1
ATOM 2366 O O . ILE B 1 38 ? 11.844 9.961 4.41 1 98.25 38 ILE B O 1
ATOM 2370 N N . TRP B 1 39 ? 13.297 11.555 3.832 1 98.06 39 TRP B N 1
ATOM 2371 C CA . TRP B 1 39 ? 12.555 11.852 2.613 1 98.06 39 TRP B CA 1
ATOM 2372 C C . TRP B 1 39 ? 12.469 10.625 1.714 1 98.06 39 TRP B C 1
ATOM 2374 O O . TRP B 1 39 ? 11.406 10.328 1.157 1 98.06 39 TRP B O 1
ATOM 2384 N N . TYR B 1 40 ? 13.586 9.961 1.586 1 97.88 40 TYR B N 1
ATOM 2385 C CA . TYR B 1 40 ? 13.641 8.766 0.745 1 97.88 40 TYR B CA 1
ATOM 2386 C C . TYR B 1 40 ? 12.664 7.703 1.242 1 97.88 40 TYR B C 1
ATOM 2388 O O . TYR B 1 40 ? 11.922 7.117 0.453 1 97.88 40 TYR B O 1
ATOM 2396 N N . ILE B 1 41 ? 12.648 7.473 2.512 1 98.19 41 ILE B N 1
ATOM 2397 C CA . ILE B 1 41 ? 11.742 6.496 3.107 1 98.19 41 ILE B CA 1
ATOM 2398 C C . ILE B 1 41 ? 10.297 6.949 2.908 1 98.19 41 ILE B C 1
ATOM 2400 O O . ILE B 1 41 ? 9.43 6.141 2.555 1 98.19 41 ILE B O 1
ATOM 2404 N N . LEU B 1 42 ? 10.078 8.188 3.115 1 98.44 42 LEU B N 1
ATOM 2405 C CA . LEU B 1 42 ? 8.75 8.75 2.947 1 98.44 42 LEU B CA 1
ATOM 2406 C C . LEU B 1 42 ? 8.25 8.562 1.518 1 98.44 42 LEU B C 1
ATOM 2408 O O . LEU B 1 42 ? 7.125 8.117 1.299 1 98.44 42 LEU B O 1
ATOM 2412 N N . ARG B 1 43 ? 9.125 8.875 0.593 1 97.69 43 ARG B N 1
ATOM 2413 C CA . ARG B 1 43 ? 8.75 8.852 -0.817 1 97.69 43 ARG B CA 1
ATOM 2414 C C . ARG B 1 43 ? 8.586 7.426 -1.32 1 97.69 43 ARG B C 1
ATOM 2416 O O . ARG B 1 43 ? 7.664 7.133 -2.086 1 97.69 43 ARG B O 1
ATOM 2423 N N . THR B 1 44 ? 9.406 6.508 -0.871 1 97.38 44 THR B N 1
ATOM 2424 C CA . THR B 1 44 ? 9.461 5.184 -1.473 1 97.38 44 THR B CA 1
ATOM 2425 C C . THR B 1 44 ? 8.664 4.176 -0.644 1 97.38 44 THR B C 1
ATOM 2427 O O . THR B 1 44 ? 8.234 3.143 -1.157 1 97.38 44 THR B O 1
ATOM 2430 N N . GLY B 1 45 ? 8.609 4.43 0.618 1 96.94 45 GLY B N 1
ATOM 2431 C CA . GLY B 1 45 ? 7.988 3.451 1.496 1 96.94 45 GLY B CA 1
ATOM 2432 C C . GLY B 1 45 ? 8.883 2.256 1.778 1 96.94 45 GLY B C 1
ATOM 2433 O O . GLY B 1 45 ? 8.422 1.249 2.322 1 96.94 45 GLY B O 1
ATOM 2434 N N . CYS B 1 46 ? 10.141 2.295 1.459 1 96.88 46 CYS B N 1
ATOM 2435 C CA . CYS B 1 46 ? 11.016 1.131 1.569 1 96.88 46 CYS B CA 1
ATOM 2436 C C . CYS B 1 46 ? 11.234 0.75 3.029 1 96.88 46 CYS B C 1
ATOM 2438 O O . CYS B 1 46 ? 11 1.56 3.928 1 96.88 46 CYS B O 1
ATOM 2440 N N . GLN B 1 47 ? 11.586 -0.475 3.287 1 96.75 47 GLN B N 1
ATOM 2441 C CA . GLN B 1 47 ? 11.953 -0.933 4.625 1 96.75 47 GLN B CA 1
ATOM 2442 C C . GLN B 1 47 ? 13.18 -0.185 5.145 1 96.75 47 GLN B C 1
ATOM 2444 O O . GLN B 1 47 ? 14.109 0.099 4.391 1 96.75 47 GLN B O 1
ATOM 2449 N N . TRP B 1 48 ? 13.188 0.024 6.438 1 96.81 48 TRP B N 1
ATOM 2450 C CA . TRP B 1 48 ? 14.32 0.711 7.039 1 96.81 48 TRP B CA 1
ATOM 2451 C C . TRP B 1 48 ? 15.625 -0.014 6.723 1 96.81 48 TRP B C 1
ATOM 2453 O O . TRP B 1 48 ? 16.625 0.616 6.363 1 96.81 48 TRP B O 1
ATOM 2463 N N . ARG B 1 49 ? 15.672 -1.31 6.746 1 95.62 49 ARG B N 1
ATOM 2464 C CA . ARG B 1 49 ? 16.875 -2.111 6.566 1 95.62 49 ARG B CA 1
ATOM 2465 C C . ARG B 1 49 ? 17.391 -2.01 5.137 1 95.62 49 ARG B C 1
ATOM 2467 O O . ARG B 1 49 ? 18.531 -2.398 4.855 1 95.62 49 ARG B O 1
ATOM 2474 N N . LEU B 1 50 ? 16.578 -1.522 4.234 1 96.12 50 LEU B N 1
ATOM 2475 C CA . LEU B 1 50 ? 16.969 -1.441 2.834 1 96.12 50 LEU B CA 1
ATOM 2476 C C . LEU B 1 50 ? 17.203 0.007 2.416 1 96.12 50 LEU B C 1
ATOM 2478 O O . LEU B 1 50 ? 17.234 0.315 1.222 1 96.12 50 LEU B O 1
ATOM 2482 N N . LEU B 1 51 ? 17.297 0.883 3.418 1 96.62 51 LEU B N 1
ATOM 2483 C CA . LEU B 1 51 ? 17.734 2.252 3.15 1 96.62 51 LEU B CA 1
ATOM 2484 C C . LEU B 1 51 ? 19.109 2.27 2.49 1 96.62 51 LEU B C 1
ATOM 2486 O O . LEU B 1 51 ? 20.031 1.62 2.969 1 96.62 51 LEU B O 1
ATOM 2490 N N . PRO B 1 52 ? 19.172 2.949 1.332 1 94.44 52 PRO B N 1
ATOM 2491 C CA . PRO B 1 52 ? 20.484 3.014 0.694 1 94.44 52 PRO B CA 1
ATOM 2492 C C . PRO B 1 52 ? 21.578 3.488 1.646 1 94.44 52 PRO B C 1
ATOM 2494 O O . PRO B 1 52 ? 21.359 4.414 2.432 1 94.44 52 PRO B O 1
ATOM 2497 N N . ASP B 1 53 ? 22.75 3.041 1.503 1 90.88 53 ASP B N 1
ATOM 2498 C CA . ASP B 1 53 ? 23.828 3.197 2.469 1 90.88 53 ASP B CA 1
ATOM 2499 C C . ASP B 1 53 ? 24.328 4.641 2.508 1 90.88 53 ASP B C 1
ATOM 2501 O O . ASP B 1 53 ? 24.844 5.098 3.529 1 90.88 53 ASP B O 1
ATOM 2505 N N . TYR B 1 54 ? 24.156 5.293 1.462 1 90.94 54 TYR B N 1
ATOM 2506 C CA . TYR B 1 54 ? 24.719 6.641 1.417 1 90.94 54 TYR B CA 1
ATOM 2507 C C . TYR B 1 54 ? 23.906 7.602 2.268 1 90.94 54 TYR B C 1
ATOM 2509 O O . TYR B 1 54 ? 24.297 8.75 2.471 1 90.94 54 TYR B O 1
ATOM 2517 N N . TYR B 1 55 ? 22.828 7.195 2.889 1 94.19 55 TYR B N 1
ATOM 2518 C CA . TYR B 1 55 ? 22.062 8.008 3.83 1 94.19 55 TYR B CA 1
ATOM 2519 C C . TYR B 1 55 ? 22.484 7.703 5.266 1 94.19 55 TYR B C 1
ATOM 2521 O O . TYR B 1 55 ? 22.047 8.391 6.199 1 94.19 55 TYR B O 1
ATOM 2529 N N . GLY B 1 56 ? 23.281 6.688 5.461 1 92.94 56 GLY B N 1
ATOM 2530 C CA . GLY B 1 56 ? 23.672 6.25 6.793 1 92.94 56 GLY B CA 1
ATOM 2531 C C . GLY B 1 56 ? 23.109 4.898 7.172 1 92.94 56 GLY B C 1
ATOM 2532 O O . GLY B 1 56 ? 22.328 4.316 6.418 1 92.94 56 GLY B O 1
ATOM 2533 N N . HIS B 1 57 ? 23.547 4.422 8.289 1 95.62 57 HIS B N 1
ATOM 2534 C CA . HIS B 1 57 ? 23.062 3.137 8.773 1 95.62 57 HIS B CA 1
ATOM 2535 C C . HIS B 1 5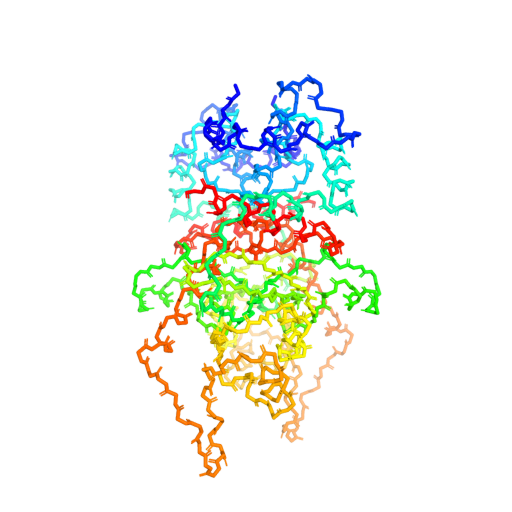7 ? 21.578 3.219 9.156 1 95.62 57 HIS B C 1
ATOM 2537 O O . HIS B 1 57 ? 21.188 4.086 9.938 1 95.62 57 HIS B O 1
ATOM 2543 N N . TRP B 1 58 ? 20.812 2.32 8.664 1 96.19 58 TRP B N 1
ATOM 2544 C CA . TRP B 1 58 ? 19.359 2.406 8.75 1 96.19 58 TRP B CA 1
ATOM 2545 C C . TRP B 1 58 ? 18.906 2.459 10.203 1 96.19 58 TRP B C 1
ATOM 2547 O O . TRP B 1 58 ? 17.953 3.178 10.531 1 96.19 58 TRP B O 1
ATOM 2557 N N . ARG B 1 59 ? 19.562 1.729 11.109 1 96.94 59 ARG B N 1
ATOM 2558 C CA . ARG B 1 59 ? 19.156 1.651 12.508 1 96.94 59 ARG B CA 1
ATOM 2559 C C . ARG B 1 59 ? 19.297 3.004 13.195 1 96.94 59 ARG B C 1
ATOM 2561 O O . ARG B 1 59 ? 18.453 3.393 14 1 96.94 59 ARG B O 1
ATOM 2568 N N . GLN B 1 60 ? 20.375 3.68 12.875 1 96.81 60 GLN B N 1
ATOM 2569 C CA . GLN B 1 60 ? 20.594 4.996 13.461 1 96.81 60 GLN B CA 1
ATOM 2570 C C . GLN B 1 60 ? 19.594 6.016 12.93 1 96.81 60 GLN B C 1
ATOM 2572 O O . GLN B 1 60 ? 19.062 6.824 13.695 1 96.81 60 GLN B O 1
ATOM 2577 N N . VAL B 1 61 ? 19.375 5.926 11.664 1 97.38 61 VAL B N 1
ATOM 2578 C CA . VAL B 1 61 ? 18.422 6.828 11.039 1 97.38 61 VAL B CA 1
ATOM 2579 C C . VAL B 1 61 ? 17.031 6.586 11.617 1 97.38 61 VAL B C 1
ATOM 2581 O O . VAL B 1 61 ? 16.328 7.531 11.977 1 97.38 61 VAL B O 1
ATOM 2584 N N . HIS B 1 62 ? 16.719 5.34 11.781 1 97.94 62 HIS B N 1
ATOM 2585 C CA . HIS B 1 62 ? 15.414 4.957 12.32 1 97.94 62 HIS B CA 1
ATOM 2586 C C . HIS B 1 62 ? 15.25 5.438 13.758 1 97.94 62 HIS B C 1
ATOM 2588 O O . HIS B 1 62 ? 14.203 5.992 14.117 1 97.94 62 HIS B O 1
ATOM 2594 N N . ARG B 1 63 ? 16.203 5.223 14.5 1 97.44 63 ARG B N 1
ATOM 2595 C CA . ARG B 1 63 ? 16.141 5.613 15.906 1 97.44 63 ARG B CA 1
ATOM 2596 C C . ARG B 1 63 ? 15.945 7.117 16.047 1 97.44 63 ARG B C 1
ATOM 2598 O O . ARG B 1 63 ? 15.133 7.566 16.859 1 97.44 63 ARG B O 1
ATOM 2605 N N . ARG B 1 64 ? 16.688 7.824 15.305 1 96.69 64 ARG B N 1
ATOM 2606 C CA . ARG B 1 64 ? 16.562 9.273 15.352 1 96.69 64 ARG B CA 1
ATOM 2607 C C . ARG B 1 64 ? 15.188 9.727 14.859 1 96.69 64 ARG B C 1
ATOM 2609 O O . ARG B 1 64 ? 14.57 10.617 15.453 1 96.69 64 ARG B O 1
ATOM 2616 N N . TYR B 1 65 ? 14.695 9.141 13.82 1 98.06 65 TYR B N 1
ATOM 2617 C CA . TYR B 1 65 ? 13.367 9.445 13.312 1 98.06 65 TYR B CA 1
ATOM 2618 C C . TYR B 1 65 ? 12.305 9.203 14.383 1 98.06 65 TYR B C 1
ATOM 2620 O O . TYR B 1 65 ? 11.438 10.047 14.609 1 98.06 65 TYR B O 1
ATOM 2628 N N . LYS B 1 66 ? 12.398 8.008 14.953 1 97.38 66 LYS B N 1
ATOM 2629 C CA . LYS B 1 66 ? 11.43 7.629 15.984 1 97.38 66 LYS B CA 1
ATOM 2630 C C . LYS B 1 66 ? 11.461 8.609 17.156 1 97.38 66 LYS B C 1
ATOM 2632 O O . LYS B 1 66 ? 10.406 9.008 17.656 1 97.38 66 LYS B O 1
ATOM 2637 N N . ALA B 1 67 ? 12.586 9.008 17.531 1 96.75 67 ALA B N 1
ATOM 2638 C CA . ALA B 1 67 ? 12.727 9.961 18.625 1 96.75 67 ALA B CA 1
ATOM 2639 C C . ALA B 1 67 ? 12.078 11.297 18.266 1 96.75 67 ALA B C 1
ATOM 2641 O O . ALA B 1 67 ? 11.375 11.898 19.078 1 96.75 67 ALA B O 1
ATOM 2642 N N . TRP B 1 68 ? 12.344 11.758 17.047 1 97.31 68 TRP B N 1
ATOM 2643 C CA . TRP B 1 68 ? 11.75 13.016 16.594 1 97.31 68 TRP B CA 1
ATOM 2644 C C . TRP B 1 68 ? 10.234 12.914 16.516 1 97.31 68 TRP B C 1
ATOM 2646 O O . TRP B 1 68 ? 9.523 13.867 16.859 1 97.31 68 TRP B O 1
ATOM 2656 N N . SER B 1 69 ? 9.742 11.75 16.109 1 97.5 69 SER B N 1
ATOM 2657 C CA . SER B 1 69 ? 8.305 11.523 16.016 1 97.5 69 SER B CA 1
ATOM 2658 C C . SER B 1 69 ? 7.652 11.547 17.391 1 97.5 69 SER B C 1
ATOM 2660 O O . SER B 1 69 ? 6.617 12.188 17.578 1 97.5 69 SER B O 1
ATOM 2662 N N . ASP B 1 70 ? 8.305 10.914 18.281 1 96.62 70 ASP B N 1
ATOM 2663 C CA . ASP B 1 70 ? 7.773 10.828 19.641 1 96.62 70 ASP B CA 1
ATOM 2664 C C . ASP B 1 70 ? 7.785 12.195 20.328 1 96.62 70 ASP B C 1
ATOM 2666 O O . ASP B 1 70 ? 6.918 12.492 21.141 1 96.62 70 ASP B O 1
ATOM 2670 N N . ARG B 1 71 ? 8.711 13.023 19.953 1 95.88 71 ARG B N 1
ATOM 2671 C CA . ARG B 1 71 ? 8.836 14.359 20.516 1 95.88 71 ARG B CA 1
ATOM 2672 C C . ARG B 1 71 ? 7.914 15.344 19.812 1 95.88 71 ARG B C 1
ATOM 2674 O O . ARG B 1 71 ? 7.777 16.5 20.234 1 95.88 71 ARG B O 1
ATOM 2681 N N . GLY B 1 72 ? 7.387 15 18.672 1 96.56 72 GLY B N 1
ATOM 2682 C CA . GLY B 1 72 ? 6.461 15.852 17.953 1 96.56 72 GLY B CA 1
ATOM 2683 C C . GLY B 1 72 ? 7.156 16.859 17.047 1 96.56 72 GLY B C 1
ATOM 2684 O O . GLY B 1 72 ? 6.578 17.906 16.719 1 96.56 72 GLY B O 1
ATOM 2685 N N . ILE B 1 73 ? 8.359 16.578 16.703 1 96.94 73 ILE B N 1
ATOM 2686 C CA . ILE B 1 73 ? 9.164 17.516 15.938 1 96.94 73 ILE B CA 1
ATOM 2687 C C . ILE B 1 73 ? 8.547 17.703 14.547 1 96.94 73 ILE B C 1
ATOM 2689 O O . ILE B 1 73 ? 8.492 18.828 14.031 1 96.94 73 ILE B O 1
ATOM 2693 N N . TRP B 1 74 ? 8.07 16.688 13.938 1 97.81 74 TRP B N 1
ATOM 2694 C CA . TRP B 1 74 ? 7.523 16.734 12.586 1 97.81 74 TRP B CA 1
ATOM 2695 C C . TRP B 1 74 ? 6.234 17.547 12.555 1 97.81 74 TRP B C 1
ATOM 2697 O O . TRP B 1 74 ? 5.988 18.297 11.602 1 97.81 74 TRP B O 1
ATOM 2707 N N . SER B 1 75 ? 5.418 17.359 13.57 1 97.38 75 SER B N 1
ATOM 2708 C CA . SER B 1 75 ? 4.215 18.172 13.688 1 97.38 75 SER B CA 1
ATOM 2709 C C . SER B 1 75 ? 4.559 19.641 13.828 1 97.38 75 SER B C 1
ATOM 2711 O O . SER B 1 75 ? 3.947 20.5 13.18 1 97.38 75 SER B O 1
ATOM 2713 N N . GLU B 1 76 ? 5.516 19.938 14.664 1 97.5 76 GLU B N 1
ATOM 2714 C CA . GLU B 1 76 ? 5.969 21.312 14.852 1 97.5 76 GLU B CA 1
ATOM 2715 C C . GLU B 1 76 ? 6.531 21.891 13.555 1 97.5 76 GLU B C 1
ATOM 2717 O O . GLU B 1 76 ? 6.336 23.062 13.258 1 97.5 76 GLU B O 1
ATOM 2722 N N . LEU B 1 77 ? 7.246 21.078 12.875 1 97.69 77 LEU B N 1
ATOM 2723 C CA . LEU B 1 77 ? 7.785 21.5 11.586 1 97.69 77 LEU B CA 1
ATOM 2724 C C . LEU B 1 77 ? 6.668 21.922 10.641 1 97.69 77 LEU B C 1
ATOM 2726 O O . LEU B 1 77 ? 6.719 23 10.055 1 97.69 77 LEU B O 1
ATOM 2730 N N . MET B 1 78 ? 5.648 21.078 10.477 1 98.06 78 MET B N 1
ATOM 2731 C CA . MET B 1 78 ? 4.547 21.406 9.578 1 98.06 78 MET B CA 1
ATOM 2732 C C . MET B 1 78 ? 3.879 22.719 9.992 1 98.06 78 MET B C 1
ATOM 2734 O O . MET B 1 78 ? 3.592 23.578 9.156 1 98.06 78 MET B O 1
ATOM 2738 N N . CYS B 1 79 ? 3.729 22.859 11.281 1 96.75 79 CYS B N 1
ATOM 2739 C CA . CYS B 1 79 ? 3.123 24.078 11.812 1 96.75 79 CYS B CA 1
ATOM 2740 C C . CYS B 1 79 ? 3.969 25.297 11.469 1 96.75 79 CYS B C 1
ATOM 2742 O O . CYS B 1 79 ? 3.438 26.344 11.086 1 96.75 79 CYS B O 1
ATOM 2744 N N . SER B 1 80 ? 5.207 25.203 11.547 1 96.5 80 SER B N 1
ATOM 2745 C CA . SER B 1 80 ? 6.121 26.312 11.367 1 96.5 80 SER B CA 1
ATOM 2746 C C . SER B 1 80 ? 6.109 26.812 9.922 1 96.5 80 SER B C 1
ATOM 2748 O O . SER B 1 80 ? 6.332 28 9.664 1 96.5 80 SER B O 1
ATOM 2750 N N . VAL B 1 81 ? 5.871 25.906 9.023 1 96.69 81 VAL B N 1
ATOM 2751 C CA . VAL B 1 81 ? 5.965 26.297 7.625 1 96.69 81 VAL B CA 1
ATOM 2752 C C . VAL B 1 81 ? 4.57 26.594 7.078 1 96.69 81 VAL B C 1
ATOM 2754 O O . VAL B 1 81 ? 4.418 26.922 5.902 1 96.69 81 VAL B O 1
ATOM 2757 N N . SER B 1 82 ? 3.555 26.438 7.895 1 95.69 82 SER B N 1
ATOM 2758 C CA . SER B 1 82 ? 2.176 26.625 7.453 1 95.69 82 SER B CA 1
ATOM 2759 C C . SER B 1 82 ? 1.797 28.094 7.402 1 95.69 82 SER B C 1
ATOM 2761 O O . SER B 1 82 ? 2.176 28.875 8.281 1 95.69 82 SER B O 1
ATOM 2763 N N . ASP B 1 83 ? 1.23 28.547 6.312 1 95.31 83 ASP B N 1
ATOM 2764 C CA . ASP B 1 83 ? 0.591 29.844 6.141 1 95.31 83 ASP B CA 1
ATOM 2765 C C . ASP B 1 83 ? -0.895 29.688 5.824 1 95.31 83 ASP B C 1
ATOM 2767 O O . ASP B 1 83 ? -1.312 29.859 4.676 1 95.31 83 ASP B O 1
ATOM 2771 N N . ILE B 1 84 ? -1.684 29.531 6.863 1 95.06 84 ILE B N 1
ATOM 2772 C CA . ILE B 1 84 ? -3.035 28.984 6.781 1 95.06 84 ILE B CA 1
ATOM 2773 C C . ILE B 1 84 ? -4 30.078 6.312 1 95.06 84 ILE B C 1
ATOM 2775 O O . ILE B 1 84 ? -3.969 31.203 6.82 1 95.06 84 ILE B O 1
ATOM 2779 N N . ASP B 1 85 ? -4.758 29.828 5.352 1 93.44 85 ASP B N 1
ATOM 2780 C CA . ASP B 1 85 ? -5.945 30.594 4.984 1 93.44 85 ASP B CA 1
ATOM 2781 C C . ASP B 1 85 ? -7.195 30.016 5.645 1 93.44 85 ASP B C 1
ATOM 2783 O O . ASP B 1 85 ? -7.777 29.047 5.145 1 93.44 85 ASP B O 1
ATOM 2787 N N . ASP B 1 86 ? -7.648 30.656 6.684 1 89.12 86 ASP B N 1
ATOM 2788 C CA . ASP B 1 86 ? -8.68 30.016 7.488 1 89.12 86 ASP B CA 1
ATOM 2789 C C . ASP B 1 86 ? -10.055 30.594 7.191 1 89.12 86 ASP B C 1
ATOM 2791 O O . ASP B 1 86 ? -10.961 30.531 8.031 1 89.12 86 ASP B O 1
ATOM 2795 N N . GLN B 1 87 ? -10.148 31.266 6.062 1 94 87 GLN B N 1
ATOM 2796 C CA . GLN B 1 87 ? -11.484 31.703 5.664 1 94 87 GLN B CA 1
ATOM 2797 C C . GLN B 1 87 ? -12.438 30.516 5.543 1 94 87 GLN B C 1
ATOM 2799 O O . GLN B 1 87 ? -13.617 30.625 5.887 1 94 87 GLN B O 1
ATOM 2804 N N . ALA B 1 88 ? -11.867 29.516 5.074 1 96.88 88 ALA B N 1
ATOM 2805 C CA . ALA B 1 88 ? -12.594 28.25 5.012 1 96.88 88 ALA B CA 1
ATOM 2806 C C . ALA B 1 88 ? -11.688 27.078 5.375 1 96.88 88 ALA B C 1
ATOM 2808 O O . ALA B 1 88 ? -10.477 27.141 5.168 1 96.88 88 ALA B O 1
ATOM 2809 N N . VAL B 1 89 ? -12.312 26.062 5.977 1 98.06 89 VAL B N 1
ATOM 2810 C CA . VAL B 1 89 ? -11.602 24.812 6.223 1 98.06 89 VAL B CA 1
ATOM 2811 C C . VAL B 1 89 ? -12.453 23.641 5.754 1 98.06 89 VAL B C 1
ATOM 2813 O O . VAL B 1 89 ? -13.672 23.75 5.637 1 98.06 89 VAL B O 1
ATOM 2816 N N . MET B 1 90 ? -11.797 22.594 5.438 1 98.44 90 MET B N 1
ATOM 2817 C CA . MET B 1 90 ? -12.453 21.375 4.988 1 98.44 90 MET B CA 1
ATOM 2818 C C . MET B 1 90 ? -12.008 20.172 5.832 1 98.44 90 MET B C 1
ATOM 2820 O O . MET B 1 90 ? -10.836 20.078 6.211 1 98.44 90 MET B O 1
ATOM 2824 N N . ILE B 1 91 ? -12.953 19.297 6.105 1 98.31 91 ILE B N 1
ATOM 2825 C CA . ILE B 1 91 ? -12.633 18.109 6.875 1 98.31 91 ILE B CA 1
ATOM 2826 C C . ILE B 1 91 ? -13.078 16.859 6.109 1 98.31 91 ILE B C 1
ATOM 2828 O O . ILE B 1 91 ? -14.141 16.859 5.473 1 98.31 91 ILE B O 1
ATOM 2832 N N . ASP B 1 92 ? -12.344 15.859 6.055 1 97.81 92 ASP B N 1
ATOM 2833 C CA . ASP B 1 92 ? -12.617 14.555 5.457 1 97.81 92 ASP B CA 1
ATOM 2834 C C . ASP B 1 92 ? -11.617 13.508 5.945 1 97.81 92 ASP B C 1
ATOM 2836 O O . ASP B 1 92 ? -10.766 13.797 6.785 1 97.81 92 ASP B O 1
ATOM 2840 N N . ALA B 1 93 ? -11.797 12.305 5.559 1 97 93 ALA B N 1
ATOM 2841 C CA . ALA B 1 93 ? -10.898 11.219 5.938 1 97 93 ALA B CA 1
ATOM 2842 C C . ALA B 1 93 ? -10.602 10.305 4.75 1 97 93 ALA B C 1
ATOM 2844 O O . ALA B 1 93 ? -11.375 10.258 3.791 1 97 93 ALA B O 1
ATOM 2845 N N . THR B 1 94 ? -9.516 9.719 4.785 1 95 94 THR B N 1
ATOM 2846 C CA . THR B 1 94 ? -9.148 8.727 3.783 1 95 94 THR B CA 1
ATOM 2847 C C . THR B 1 94 ? -8.633 7.453 4.445 1 95 94 THR B C 1
ATOM 2849 O O . THR B 1 94 ? -8.047 7.504 5.527 1 95 94 THR B O 1
ATOM 2852 N N . ILE B 1 95 ? -8.812 6.324 3.838 1 92.88 95 ILE B N 1
ATOM 2853 C CA . ILE B 1 95 ? -8.414 5.031 4.383 1 92.88 95 ILE B CA 1
ATOM 2854 C C . ILE B 1 95 ? -7.105 4.582 3.734 1 92.88 95 ILE B C 1
ATOM 2856 O O . ILE B 1 95 ? -6.926 4.727 2.523 1 92.88 95 ILE B O 1
ATOM 2860 N N . VAL B 1 96 ? -6.262 4.113 4.59 1 93.12 96 VAL B N 1
ATOM 2861 C CA . VAL B 1 96 ? -5 3.525 4.141 1 93.12 96 VAL B CA 1
ATOM 2862 C C . VAL B 1 96 ? -4.898 2.086 4.645 1 93.12 96 VAL B C 1
ATOM 2864 O O . VAL B 1 96 ? -5.301 1.783 5.77 1 93.12 96 VAL B O 1
ATOM 2867 N N . ARG B 1 97 ? -4.355 1.231 3.797 1 92.06 97 ARG B N 1
ATOM 2868 C CA . ARG B 1 97 ? -4.117 -0.146 4.215 1 92.06 97 ARG B CA 1
ATOM 2869 C C . ARG B 1 97 ? -2.857 -0.251 5.066 1 92.06 97 ARG B C 1
ATOM 2871 O O . ARG B 1 97 ? -1.843 0.381 4.766 1 92.06 97 ARG B O 1
ATOM 2878 N N . ALA B 1 98 ? -3.008 -0.999 6.094 1 92.56 98 ALA B N 1
ATOM 2879 C CA . ALA B 1 98 ? -1.86 -1.239 6.961 1 92.56 98 ALA B CA 1
ATOM 2880 C C . ALA B 1 98 ? -1.338 -2.664 6.801 1 92.56 98 ALA B C 1
ATOM 2882 O O . ALA B 1 98 ? -2.121 -3.611 6.695 1 92.56 98 ALA B O 1
ATOM 2883 N N . HIS B 1 99 ? -0.106 -2.756 6.66 1 91.56 99 HIS B N 1
ATOM 2884 C CA . HIS B 1 99 ? 0.526 -4.066 6.551 1 91.56 99 HIS B CA 1
ATOM 2885 C C . HIS B 1 99 ? 0.467 -4.82 7.875 1 91.56 99 HIS B C 1
ATOM 2887 O O . HIS B 1 99 ? 0.336 -4.207 8.938 1 91.56 99 HIS B O 1
ATOM 2893 N N . ALA B 1 100 ? 0.61 -6.156 7.828 1 84.88 100 ALA B N 1
ATOM 2894 C CA . ALA B 1 100 ? 0.576 -6.996 9.023 1 84.88 100 ALA B CA 1
ATOM 2895 C C . ALA B 1 100 ? 1.687 -6.609 10 1 84.88 100 ALA B C 1
ATOM 2897 O O . ALA B 1 100 ? 1.52 -6.723 11.211 1 84.88 100 ALA B O 1
ATOM 2898 N N . CYS B 1 101 ? 2.736 -6.137 9.469 1 83.81 101 CYS B N 1
ATOM 2899 C CA . CYS B 1 101 ? 3.859 -5.738 10.312 1 83.81 101 CYS B CA 1
ATOM 2900 C C . CYS B 1 101 ? 3.502 -4.523 11.156 1 83.81 101 CYS B C 1
ATOM 2902 O O . CYS B 1 101 ? 4.176 -4.227 12.148 1 83.81 101 CYS B O 1
ATOM 2904 N N . ALA B 1 102 ? 2.557 -3.812 10.758 1 84.25 102 ALA B N 1
ATOM 2905 C CA . ALA B 1 102 ? 2.111 -2.635 11.5 1 84.25 102 ALA B CA 1
ATOM 2906 C C . ALA B 1 102 ? 1.271 -3.035 12.711 1 84.25 102 ALA B C 1
ATOM 2908 O O . ALA B 1 102 ? 0.974 -2.201 13.57 1 84.25 102 ALA B O 1
ATOM 2909 N N . SER B 1 103 ? 0.887 -4.297 12.719 1 78.88 103 SER B N 1
ATOM 2910 C CA . SER B 1 103 ? -0.004 -4.742 13.781 1 78.88 103 SER B CA 1
ATOM 2911 C C . SER B 1 103 ? 0.774 -5.418 14.906 1 78.88 103 SER B C 1
ATOM 2913 O O . SER B 1 103 ? 1.857 -5.961 14.68 1 78.88 103 SER B O 1
ATOM 2915 N N . GLY B 1 104 ? 0.326 -5.102 16.125 1 69.5 104 GLY B N 1
ATOM 2916 C CA . GLY B 1 104 ? 0.843 -5.84 17.266 1 69.5 104 GLY B CA 1
ATOM 2917 C C . GLY B 1 104 ? 0.096 -7.133 17.531 1 69.5 104 GLY B C 1
ATOM 2918 O O . GLY B 1 104 ? -0.747 -7.543 16.734 1 69.5 104 GLY B O 1
ATOM 2919 N N . TYR B 1 105 ? 0.399 -7.812 18.453 1 61.03 105 TYR B N 1
ATOM 2920 C CA . TYR B 1 105 ? -0.11 -9.141 18.766 1 61.03 105 TYR B CA 1
ATOM 2921 C C . TYR B 1 105 ? -1.525 -9.062 19.328 1 61.03 105 TYR B C 1
ATOM 2923 O O . TYR B 1 105 ? -2.33 -9.977 19.141 1 61.03 105 TYR B O 1
ATOM 2931 N N . SER B 1 106 ? -1.903 -7.918 19.875 1 67.69 106 SER B N 1
ATOM 2932 C CA . SER B 1 106 ? -3.197 -7.883 20.562 1 67.69 106 SER B CA 1
ATOM 2933 C C . SER B 1 106 ? -4.156 -6.918 19.859 1 67.69 106 SER B C 1
ATOM 2935 O O . SER B 1 106 ? -3.742 -5.859 19.391 1 67.69 106 SER B O 1
ATOM 2937 N N . LYS B 1 107 ? -5.375 -7.406 19.75 1 69 107 LYS B N 1
ATOM 2938 C CA . LYS B 1 107 ? -6.441 -6.609 19.141 1 69 107 LYS B CA 1
ATOM 2939 C C . LYS B 1 107 ? -6.566 -5.25 19.828 1 69 107 LYS B C 1
ATOM 2941 O O . LYS B 1 107 ? -6.672 -4.219 19.156 1 69 107 LYS B O 1
ATOM 2946 N N . GLN B 1 108 ? -6.691 -5.285 21.25 1 63.91 108 GLN B N 1
ATOM 2947 C CA . GLN B 1 108 ? -6.785 -4.051 22.016 1 63.91 108 GLN B CA 1
ATOM 2948 C C . GLN B 1 108 ? -5.609 -3.123 21.719 1 63.91 108 GLN B C 1
ATOM 2950 O O . GLN B 1 108 ? -5.785 -1.909 21.594 1 63.91 108 GLN B O 1
ATOM 2955 N N . GLY B 1 109 ? -4.598 -3.73 21.562 1 70.25 109 GLY B N 1
ATOM 2956 C CA . GLY B 1 109 ? -3.406 -2.967 21.234 1 70.25 109 GLY B CA 1
ATOM 2957 C C . GLY B 1 109 ? -3.471 -2.348 19.844 1 70.25 109 GLY B C 1
ATOM 2958 O O . GLY B 1 109 ? -3.047 -1.206 19.656 1 70.25 109 GLY B O 1
ATOM 2959 N N . ASN B 1 110 ? -4.207 -3.002 18.953 1 76.94 110 ASN B N 1
ATOM 2960 C CA . ASN B 1 110 ? -4.305 -2.514 17.578 1 76.94 110 ASN B CA 1
ATOM 2961 C C . ASN B 1 110 ? -5.215 -1.292 17.484 1 76.94 110 ASN B C 1
ATOM 2963 O O . ASN B 1 110 ? -4.926 -0.353 16.75 1 76.94 110 ASN B O 1
ATOM 2967 N N . GLU B 1 111 ? -6.234 -1.28 18.234 1 77.19 111 GLU B N 1
ATOM 2968 C CA . GLU B 1 111 ? -7.129 -0.127 18.234 1 77.19 111 GLU B CA 1
ATOM 2969 C C . GLU B 1 111 ? -6.441 1.108 18.797 1 77.19 111 GLU B C 1
ATOM 2971 O O . GLU B 1 111 ? -6.621 2.217 18.297 1 77.19 111 GLU B O 1
ATOM 2976 N N . ALA B 1 112 ? -5.668 0.89 19.844 1 80.62 112 ALA B N 1
ATOM 2977 C CA . ALA B 1 112 ? -4.91 1.979 20.453 1 80.62 112 ALA B CA 1
ATOM 2978 C C . ALA B 1 112 ? -3.91 2.572 19.469 1 80.62 112 ALA B C 1
ATOM 2980 O O . ALA B 1 112 ? -3.564 3.752 19.547 1 80.62 112 ALA B O 1
ATOM 2981 N N . GLN B 1 113 ? -3.646 1.729 18.5 1 87.38 113 GLN B N 1
ATOM 2982 C CA . GLN B 1 113 ? -2.682 2.182 17.5 1 87.38 113 GLN B CA 1
ATOM 2983 C C . GLN B 1 113 ? -3.375 2.559 16.188 1 87.38 113 GLN B C 1
ATOM 2985 O O . GLN B 1 113 ? -2.74 2.607 15.141 1 87.38 113 GLN B O 1
ATOM 2990 N N . ALA B 1 114 ? -4.703 2.76 16.297 1 90.88 114 ALA B N 1
ATOM 2991 C CA . ALA B 1 114 ? -5.477 3.242 15.164 1 90.88 114 ALA B CA 1
ATOM 2992 C C . ALA B 1 114 ? -5.469 2.223 14.023 1 90.88 114 ALA B C 1
ATOM 2994 O O . ALA B 1 114 ? -5.273 2.584 12.859 1 90.88 114 ALA B O 1
ATOM 2995 N N . LEU B 1 115 ? -5.578 0.981 14.359 1 88.88 115 LEU B N 1
ATOM 2996 C CA . LEU B 1 115 ? -5.699 -0.097 13.383 1 88.88 115 LEU B CA 1
ATOM 2997 C C . LEU B 1 115 ? -7.082 -0.743 13.461 1 88.88 115 LEU B C 1
ATOM 2999 O O . LEU B 1 115 ? -7.535 -1.119 14.539 1 88.88 115 LEU B O 1
ATOM 3003 N N . GLY B 1 116 ? -7.719 -0.728 12.359 1 84.62 116 GLY B N 1
ATOM 3004 C CA . GLY B 1 116 ? -8.977 -1.445 12.227 1 84.62 116 GLY B CA 1
ATOM 3005 C C . GLY B 1 116 ? -8.883 -2.645 11.297 1 84.62 116 GLY B C 1
ATOM 3006 O O . GLY B 1 116 ? -7.891 -2.809 10.586 1 84.62 116 GLY B O 1
ATOM 3007 N N . ARG B 1 117 ? -9.773 -3.521 11.375 1 81.06 117 ARG B N 1
ATOM 3008 C CA . ARG B 1 117 ? -9.797 -4.703 10.523 1 81.06 117 ARG B CA 1
ATOM 3009 C C . ARG B 1 117 ? -10.93 -4.625 9.508 1 81.06 117 ARG B C 1
ATOM 3011 O O . ARG B 1 117 ? -12.008 -4.102 9.805 1 81.06 117 ARG B O 1
ATOM 3018 N N . SER B 1 118 ? -10.594 -4.996 8.289 1 74.62 118 SER B N 1
ATOM 3019 C CA . SER B 1 118 ? -11.562 -5.137 7.207 1 74.62 118 SER B CA 1
ATOM 3020 C C . SER B 1 118 ? -11.305 -6.398 6.395 1 74.62 118 SER B C 1
ATOM 3022 O O . SER B 1 118 ? -10.359 -7.137 6.668 1 74.62 118 SER B O 1
ATOM 3024 N N . LYS B 1 119 ? -12.242 -6.762 5.473 1 65.25 119 LYS B N 1
ATOM 3025 C CA . LYS B 1 119 ? -12.078 -7.926 4.602 1 65.25 119 LYS B CA 1
ATOM 3026 C C . LYS B 1 119 ? -10.734 -7.891 3.889 1 65.25 119 LYS B C 1
ATOM 3028 O O . LYS B 1 119 ? -10.133 -8.938 3.643 1 65.25 119 LYS B O 1
ATOM 3033 N N . GLY B 1 120 ? -10.188 -6.711 3.809 1 66.44 120 GLY B N 1
ATOM 3034 C CA . GLY B 1 120 ? -8.922 -6.613 3.102 1 66.44 120 GLY B CA 1
ATOM 3035 C C . GLY B 1 120 ? -7.723 -6.523 4.027 1 66.44 120 GLY B C 1
ATOM 3036 O O . GLY B 1 120 ? -6.59 -6.348 3.574 1 66.44 120 GLY B O 1
ATOM 3037 N N . GLY B 1 121 ? -7.984 -6.625 5.289 1 79.62 121 GLY B N 1
ATOM 3038 C CA . GLY B 1 121 ? -6.871 -6.562 6.223 1 79.62 121 GLY B CA 1
ATOM 3039 C C . GLY B 1 121 ? -6.93 -5.359 7.145 1 79.62 121 GLY B C 1
ATOM 3040 O O . GLY B 1 121 ? -8.016 -4.871 7.465 1 79.62 121 GLY B O 1
ATOM 3041 N N . PHE B 1 122 ? -5.824 -5.02 7.605 1 88.56 122 PHE B N 1
ATOM 3042 C CA . PHE B 1 122 ? -5.742 -3.906 8.547 1 88.56 122 PHE B CA 1
ATOM 3043 C C . PHE B 1 122 ? -5.828 -2.574 7.812 1 88.56 122 PHE B C 1
ATOM 3045 O O . PHE B 1 122 ? -5.277 -2.422 6.719 1 88.56 122 PHE B O 1
ATOM 3052 N N . THR B 1 123 ? -6.559 -1.667 8.438 1 91.06 123 THR B N 1
ATOM 3053 C CA . THR B 1 123 ? -6.727 -0.357 7.816 1 91.06 123 THR B CA 1
ATOM 3054 C C . THR B 1 123 ? -6.594 0.753 8.859 1 91.06 123 THR B C 1
ATOM 3056 O O . THR B 1 123 ? -6.832 0.528 10.047 1 91.06 123 THR B O 1
ATOM 3059 N N . THR B 1 124 ? -6.219 1.87 8.453 1 93.94 124 THR B N 1
ATOM 3060 C CA . THR B 1 124 ? -6.148 3.109 9.227 1 93.94 124 THR B CA 1
ATOM 3061 C C . THR B 1 124 ? -6.824 4.25 8.469 1 93.94 124 THR B C 1
ATOM 3063 O O . THR B 1 124 ? -6.742 4.328 7.242 1 93.94 124 THR B O 1
ATOM 3066 N N . LYS B 1 125 ? -7.516 5.066 9.234 1 95.25 125 LYS B N 1
ATOM 3067 C CA . LYS B 1 125 ? -8.102 6.273 8.656 1 95.25 125 LYS B CA 1
ATOM 3068 C C . LYS B 1 125 ? -7.277 7.508 9.008 1 95.25 125 LYS B C 1
ATOM 3070 O O . LYS B 1 125 ? -6.922 7.707 10.172 1 95.25 125 LYS B O 1
ATOM 3075 N N . ILE B 1 126 ? -6.934 8.25 8 1 97.44 126 ILE B N 1
ATOM 3076 C CA . ILE B 1 126 ? -6.336 9.562 8.211 1 97.44 126 ILE B CA 1
ATOM 3077 C C . ILE B 1 126 ? -7.418 10.641 8.141 1 97.44 126 ILE B C 1
ATOM 3079 O O . ILE B 1 126 ? -7.98 10.891 7.07 1 97.44 126 ILE B O 1
ATOM 3083 N N . HIS B 1 127 ? -7.723 11.234 9.258 1 98.31 127 HIS B N 1
ATOM 3084 C CA . HIS B 1 127 ? -8.602 12.391 9.289 1 98.31 127 HIS B CA 1
ATOM 3085 C C . HIS B 1 127 ? -7.82 13.688 9.117 1 98.31 127 HIS B C 1
ATOM 3087 O O . HIS B 1 127 ? -6.824 13.914 9.805 1 98.31 127 HIS B O 1
ATOM 3093 N N . ALA B 1 128 ? -8.289 14.5 8.211 1 98.5 128 ALA B N 1
ATOM 3094 C CA . ALA B 1 128 ? -7.516 15.703 7.918 1 98.5 128 ALA B CA 1
ATOM 3095 C C . ALA B 1 128 ? -8.422 16.938 7.879 1 98.5 128 ALA B C 1
ATOM 3097 O O . ALA B 1 128 ? -9.586 16.844 7.492 1 98.5 128 ALA B O 1
ATOM 3098 N N . VAL B 1 129 ? -7.91 18.016 8.32 1 98.44 129 VAL B N 1
ATOM 3099 C CA . VAL B 1 129 ? -8.445 19.344 8.086 1 98.44 129 VAL B CA 1
ATOM 3100 C C . VAL B 1 129 ? -7.504 20.125 7.16 1 98.44 129 VAL B C 1
ATOM 3102 O O . VAL B 1 129 ? -6.289 20.141 7.375 1 98.44 129 VAL B O 1
ATOM 3105 N N . VAL B 1 130 ? -8.016 20.656 6.137 1 98.38 130 VAL B N 1
ATOM 3106 C CA . VAL B 1 130 ? -7.207 21.453 5.227 1 98.38 130 VAL B CA 1
ATOM 3107 C C . VAL B 1 130 ? -7.781 22.875 5.141 1 98.38 130 VAL B C 1
ATOM 3109 O O . VAL B 1 130 ? -8.961 23.094 5.449 1 98.38 130 VAL B O 1
ATOM 3112 N N . ASP B 1 131 ? -7.008 23.797 4.734 1 97.62 131 ASP B N 1
ATOM 3113 C CA . ASP B 1 131 ? -7.453 25.188 4.668 1 97.62 131 ASP B CA 1
ATOM 3114 C C . ASP B 1 131 ? -8.141 25.484 3.334 1 97.62 131 ASP B C 1
ATOM 3116 O O . ASP B 1 131 ? -8.422 24.562 2.561 1 97.62 131 ASP B O 1
ATOM 3120 N N . GLY B 1 132 ? -8.484 26.734 3.127 1 96.25 132 GLY B N 1
ATOM 3121 C CA . GLY B 1 132 ? -9.258 27.141 1.966 1 96.25 132 GLY B CA 1
ATOM 3122 C C . GLY B 1 132 ? -8.523 26.922 0.655 1 96.25 132 GLY B C 1
ATOM 3123 O O . GLY B 1 132 ? -9.133 26.969 -0.416 1 96.25 132 GLY B O 1
ATOM 3124 N N . LEU B 1 133 ? -7.238 26.672 0.756 1 96.75 133 LEU B N 1
ATOM 3125 C CA . LEU B 1 133 ? -6.434 26.469 -0.443 1 96.75 133 LEU B CA 1
ATOM 3126 C C . LEU B 1 133 ? -6.047 25 -0.581 1 96.75 133 LEU B C 1
ATOM 3128 O O . LEU B 1 133 ? -5.266 24.625 -1.464 1 96.75 133 LEU B O 1
ATOM 3132 N N . GLY B 1 134 ? -6.484 24.156 0.354 1 97.31 134 GLY B N 1
ATOM 3133 C CA . GLY B 1 134 ? -6.262 22.719 0.268 1 97.31 134 GLY B CA 1
ATOM 3134 C C . GLY B 1 134 ? -4.988 22.281 0.957 1 97.31 134 GLY B C 1
ATOM 3135 O O . GLY B 1 134 ? -4.477 21.188 0.679 1 97.31 134 GLY B O 1
ATOM 3136 N N . ASN B 1 135 ? -4.434 23.109 1.793 1 98.06 135 ASN B N 1
ATOM 3137 C CA . ASN B 1 135 ? -3.217 22.75 2.514 1 98.06 135 ASN B CA 1
ATOM 3138 C C . ASN B 1 135 ? -3.531 22.203 3.9 1 98.06 135 ASN B C 1
ATOM 3140 O O . ASN B 1 135 ? -4.457 22.672 4.562 1 98.06 135 ASN B O 1
ATOM 3144 N N . PRO B 1 136 ? -2.758 21.25 4.359 1 98.25 136 PRO B N 1
ATOM 3145 C CA . PRO B 1 136 ? -3.098 20.547 5.594 1 98.25 136 PRO B CA 1
ATOM 3146 C C . PRO B 1 136 ? -2.895 21.406 6.84 1 98.25 136 PRO B C 1
ATOM 3148 O O . PRO B 1 136 ? -1.937 22.188 6.914 1 98.25 136 PRO B O 1
ATOM 3151 N N . ILE B 1 137 ? -3.766 21.266 7.82 1 97.62 137 ILE B N 1
ATOM 3152 C CA . ILE B 1 137 ? -3.697 21.984 9.094 1 97.62 137 ILE B CA 1
ATOM 3153 C C . ILE B 1 137 ? -3.473 20.984 10.234 1 97.62 137 ILE B C 1
ATOM 3155 O O . ILE B 1 137 ? -2.551 21.156 11.031 1 97.62 137 ILE B O 1
ATOM 3159 N N . ARG B 1 138 ? -4.336 19.953 10.25 1 97.44 138 ARG B N 1
ATOM 3160 C CA . ARG B 1 138 ? -4.312 19 11.344 1 97.44 138 ARG B CA 1
ATOM 3161 C C . ARG B 1 138 ? -4.652 17.594 10.859 1 97.44 138 ARG B C 1
ATOM 3163 O O . ARG B 1 138 ? -5.383 17.438 9.875 1 97.44 138 ARG B O 1
ATOM 3170 N N . PHE B 1 139 ? -4.133 16.625 11.625 1 98.12 139 PHE B N 1
ATOM 3171 C CA . PHE B 1 139 ? -4.398 15.227 11.336 1 98.12 139 PHE B CA 1
ATOM 3172 C C . PHE B 1 139 ? -4.754 14.469 12.609 1 98.12 139 PHE B C 1
ATOM 3174 O O . PHE B 1 139 ? -4.316 14.836 13.703 1 98.12 139 PHE B O 1
ATOM 3181 N N . THR B 1 140 ? -5.504 13.461 12.477 1 97.38 140 THR B N 1
ATOM 3182 C CA . THR B 1 140 ? -5.684 12.43 13.492 1 97.38 140 THR B CA 1
ATOM 3183 C C . THR B 1 140 ? -5.922 11.07 12.844 1 97.38 140 THR B C 1
ATOM 3185 O O . THR B 1 140 ? -6.27 10.992 11.664 1 97.38 140 THR B O 1
ATOM 3188 N N . LEU B 1 141 ? -5.629 10.008 13.609 1 97.19 141 LEU B N 1
ATOM 3189 C CA . LEU B 1 141 ? -5.727 8.648 13.07 1 97.19 141 LEU B CA 1
ATOM 3190 C C . LEU B 1 141 ? -6.73 7.824 13.867 1 97.19 141 LEU B C 1
ATOM 3192 O O . LEU B 1 141 ? -6.82 7.961 15.094 1 97.19 141 LEU B O 1
ATOM 3196 N N . THR B 1 142 ? -7.418 7.012 13.234 1 95.94 142 THR B N 1
ATOM 3197 C CA . THR B 1 142 ? -8.273 6 13.844 1 95.94 142 THR B CA 1
ATOM 3198 C C . THR B 1 142 ? -8.219 4.695 13.055 1 95.94 142 THR B C 1
ATOM 3200 O O . THR B 1 142 ? -7.598 4.633 11.992 1 95.94 142 THR B O 1
ATOM 3203 N N . GLY B 1 143 ? -8.773 3.654 13.656 1 93.19 143 GLY B N 1
ATOM 3204 C CA . GLY B 1 143 ? -8.977 2.457 12.859 1 93.19 143 GLY B CA 1
ATOM 3205 C C . GLY B 1 143 ? -9.906 2.68 11.68 1 93.19 143 GLY B C 1
ATOM 3206 O O . GLY B 1 143 ? -10.766 3.561 11.719 1 93.19 143 GLY B O 1
ATOM 3207 N N . GLY B 1 144 ? -9.781 1.878 10.703 1 89.5 144 GLY B N 1
ATOM 3208 C CA . GLY B 1 144 ? -10.539 2.029 9.477 1 89.5 144 GLY B CA 1
ATOM 3209 C C . GLY B 1 144 ? -12.039 1.923 9.68 1 89.5 144 GLY B C 1
ATOM 3210 O O . GLY B 1 144 ? -12.812 2.455 8.883 1 89.5 144 GLY B O 1
ATOM 3211 N N . HIS B 1 145 ? -12.438 1.359 10.719 1 88 145 HIS B N 1
ATOM 3212 C CA . HIS B 1 145 ? -13.852 1.081 10.938 1 88 145 HIS B CA 1
ATOM 3213 C C . HIS B 1 145 ? -14.531 2.229 11.688 1 88 145 HIS B C 1
ATOM 3215 O O . HIS B 1 145 ? -15.758 2.277 11.773 1 88 145 HIS B O 1
ATOM 3221 N N . ARG B 1 146 ? -13.812 3.154 12.18 1 91.06 146 ARG B N 1
ATOM 3222 C CA . ARG B 1 146 ? -14.344 4.246 12.992 1 91.06 146 ARG B CA 1
ATOM 3223 C C . ARG B 1 146 ? -15.078 5.262 12.117 1 91.06 146 ARG B C 1
ATOM 3225 O O . ARG B 1 146 ? -14.609 5.617 11.039 1 91.06 146 ARG B O 1
ATOM 3232 N N . ASN B 1 147 ? -16.203 5.699 12.625 1 93.56 147 ASN B N 1
ATOM 3233 C CA . ASN B 1 147 ? -16.953 6.73 11.922 1 93.56 147 ASN B CA 1
ATOM 3234 C C . ASN B 1 147 ? -16.203 8.062 11.906 1 93.56 147 ASN B C 1
ATOM 3236 O O . ASN B 1 147 ? -15.719 8.516 12.938 1 93.56 147 ASN B O 1
ATOM 3240 N N . ASP B 1 148 ? -16.203 8.695 10.797 1 93.94 148 ASP B N 1
ATOM 3241 C CA . ASP B 1 148 ? -15.414 9.906 10.594 1 93.94 148 ASP B CA 1
ATOM 3242 C C . ASP B 1 148 ? -15.883 11.031 11.5 1 93.94 148 ASP B C 1
ATOM 3244 O O . ASP B 1 148 ? -15.07 11.805 12.016 1 93.94 148 ASP B O 1
ATOM 3248 N N . ILE B 1 149 ? -17.141 11.102 11.734 1 95.75 149 ILE B N 1
ATOM 3249 C CA . ILE B 1 149 ? -17.734 12.219 12.461 1 95.75 149 ILE B CA 1
ATOM 3250 C C . ILE B 1 149 ? -17.234 12.234 13.898 1 95.75 149 ILE B C 1
ATOM 3252 O O . ILE B 1 149 ? -17.203 13.281 14.547 1 95.75 149 ILE B O 1
ATOM 3256 N N . THR B 1 150 ? -16.812 11.133 14.367 1 95.12 150 THR B N 1
ATOM 3257 C CA . THR B 1 150 ? -16.391 11.008 15.758 1 95.12 150 THR B CA 1
ATOM 3258 C C . THR B 1 150 ? -15.117 11.828 16 1 95.12 150 THR B C 1
ATOM 3260 O O . THR B 1 150 ? -14.789 12.141 17.156 1 95.12 150 THR B O 1
ATOM 3263 N N . GLN B 1 151 ? -14.422 12.203 14.961 1 96.44 151 GLN B N 1
ATOM 3264 C CA . GLN B 1 151 ? -13.156 12.922 15.109 1 96.44 151 GLN B CA 1
ATOM 3265 C C . GLN B 1 151 ? -13.328 14.406 14.82 1 96.44 151 GLN B C 1
ATOM 3267 O O . GLN B 1 151 ? -12.43 15.211 15.078 1 96.44 151 GLN B O 1
ATOM 3272 N N . ALA B 1 152 ? -14.453 14.828 14.375 1 97.25 152 ALA B N 1
ATOM 3273 C CA . ALA B 1 152 ? -14.648 16.141 13.773 1 97.25 152 ALA B CA 1
ATOM 3274 C C . ALA B 1 152 ? -14.539 17.25 14.82 1 97.25 152 ALA B C 1
ATOM 3276 O O . ALA B 1 152 ? -13.812 18.219 14.625 1 97.25 152 ALA B O 1
ATOM 3277 N N . ALA B 1 153 ? -15.211 17.078 15.945 1 94.88 153 ALA B N 1
ATOM 3278 C CA . ALA B 1 153 ? -15.234 18.109 16.984 1 94.88 153 ALA B CA 1
ATOM 3279 C C . ALA B 1 153 ? -13.828 18.406 17.5 1 94.88 153 ALA B C 1
ATOM 3281 O O . ALA B 1 153 ? -13.438 19.562 17.641 1 94.88 153 ALA B O 1
ATOM 3282 N N . GLU B 1 154 ? -13.117 17.359 17.719 1 94.75 154 GLU B N 1
ATOM 3283 C CA . GLU B 1 154 ? -11.766 17.516 18.234 1 94.75 154 GLU B CA 1
ATOM 3284 C C . GLU B 1 154 ? -10.852 18.188 17.219 1 94.75 154 GLU B C 1
ATOM 3286 O O . GLU B 1 154 ? -10.055 19.062 17.562 1 94.75 154 GLU B O 1
ATOM 3291 N N . LEU B 1 155 ? -10.969 17.844 15.984 1 96.5 155 LEU B N 1
ATOM 3292 C CA . LEU B 1 155 ? -10.117 18.375 14.922 1 96.5 155 LEU B CA 1
ATOM 3293 C C . LEU B 1 155 ? -10.375 19.859 14.695 1 96.5 155 LEU B C 1
ATOM 3295 O O . LEU B 1 155 ? -9.477 20.594 14.289 1 96.5 155 LEU B O 1
ATOM 3299 N N . LEU B 1 156 ? -11.586 20.266 15.008 1 96.69 156 LEU B N 1
ATOM 3300 C CA . LEU B 1 156 ? -11.969 21.641 14.695 1 96.69 156 LEU B CA 1
ATOM 3301 C C . LEU B 1 156 ? -12.133 22.453 15.977 1 96.69 156 LEU B C 1
ATOM 3303 O O . LEU B 1 156 ? -12.711 23.547 15.945 1 96.69 156 LEU B O 1
ATOM 3307 N N . LYS B 1 157 ? -11.617 21.969 17.016 1 93.31 157 LYS B N 1
ATOM 3308 C CA . LYS B 1 157 ? -11.852 22.578 18.328 1 93.31 157 LYS B CA 1
ATOM 3309 C C . LYS B 1 157 ? -11.289 23.984 18.406 1 93.31 157 LYS B C 1
ATOM 3311 O O . LYS B 1 157 ? -11.797 24.828 19.141 1 93.31 157 LYS B O 1
ATOM 3316 N N . GLU B 1 158 ? -10.297 24.25 17.656 1 91.38 158 GLU B N 1
ATOM 3317 C CA . GLU B 1 158 ? -9.633 25.547 17.734 1 91.38 158 GLU B CA 1
ATOM 3318 C C . GLU B 1 158 ? -10.109 26.484 16.625 1 91.38 158 GLU B C 1
ATOM 3320 O O . GLU B 1 158 ? -9.688 27.641 16.562 1 91.38 158 GLU B O 1
ATOM 3325 N N . GLN B 1 159 ? -10.953 26.016 15.766 1 94.25 159 GLN B N 1
ATOM 3326 C CA . GLN B 1 159 ? -11.414 26.828 14.641 1 94.25 159 GLN B CA 1
ATOM 3327 C C . GLN B 1 159 ? -12.477 27.828 15.086 1 94.25 159 GLN B C 1
ATOM 3329 O O . GLN B 1 159 ? -13.359 27.484 15.883 1 94.25 159 GLN B O 1
ATOM 3334 N N . ARG B 1 160 ? -12.297 29.078 14.656 1 95.62 160 ARG B N 1
ATOM 3335 C CA . ARG B 1 160 ? -13.266 30.125 14.945 1 95.62 160 ARG B CA 1
ATOM 3336 C C . ARG B 1 160 ? -13.547 30.969 13.703 1 95.62 160 ARG B C 1
ATOM 3338 O O . ARG B 1 160 ? -12.633 31.25 12.922 1 95.62 160 ARG B O 1
ATOM 3345 N N . ASN B 1 161 ? -14.844 31.391 13.617 1 95.81 161 ASN B N 1
ATOM 3346 C CA . ASN B 1 161 ? -15.242 32.344 12.594 1 95.81 161 ASN B CA 1
ATOM 3347 C C . ASN B 1 161 ? -14.836 31.875 11.195 1 95.81 161 ASN B C 1
ATOM 3349 O O . ASN B 1 161 ? -14.273 32.625 10.414 1 95.81 161 ASN B O 1
ATOM 3353 N N . THR B 1 162 ? -15.039 30.625 10.906 1 96.38 162 THR B N 1
ATOM 3354 C CA . THR B 1 162 ? -14.594 30 9.656 1 96.38 162 THR B CA 1
ATOM 3355 C C . THR B 1 162 ? -15.719 29.219 9.008 1 96.38 162 THR B C 1
ATOM 3357 O O . THR B 1 162 ? -16.625 28.734 9.695 1 96.38 162 THR B O 1
ATOM 3360 N N . LEU B 1 163 ? -15.711 29.203 7.684 1 97.38 163 LEU B N 1
ATOM 3361 C CA . LEU B 1 163 ? -16.578 28.266 6.969 1 97.38 163 LEU B CA 1
ATOM 3362 C C . LEU B 1 163 ? -16.047 26.844 7.078 1 97.38 163 LEU B C 1
ATOM 3364 O O . LEU B 1 163 ? -14.844 26.609 6.914 1 97.38 163 LEU B O 1
ATOM 3368 N N . VAL B 1 164 ? -16.891 25.922 7.387 1 97.88 164 VAL B N 1
ATOM 3369 C CA . VAL B 1 164 ? -16.469 24.531 7.52 1 97.88 164 VAL B CA 1
ATOM 3370 C C . VAL B 1 164 ? -17.188 23.672 6.477 1 97.88 164 VAL B C 1
ATOM 3372 O O . VAL B 1 164 ? -18.406 23.531 6.52 1 97.88 164 VAL B O 1
ATOM 3375 N N . LEU B 1 165 ? -16.438 23.125 5.547 1 98.31 165 LEU B N 1
ATOM 3376 C CA . LEU B 1 165 ? -16.969 22.266 4.5 1 98.31 165 LEU B CA 1
ATOM 3377 C C . LEU B 1 165 ? -16.766 20.781 4.84 1 98.31 165 LEU B C 1
ATOM 3379 O O . LEU B 1 165 ? -15.648 20.375 5.195 1 98.31 165 LEU B O 1
ATOM 3383 N N . ALA B 1 166 ? -17.797 20 4.75 1 97.88 166 ALA B N 1
ATOM 3384 C CA . ALA B 1 166 ? -17.734 18.562 4.988 1 97.88 166 ALA B CA 1
ATOM 3385 C C . ALA B 1 166 ? -18.828 17.828 4.219 1 97.88 166 ALA B C 1
ATOM 3387 O O . ALA B 1 166 ? -19.75 18.453 3.701 1 97.88 166 ALA B O 1
ATOM 3388 N N . ASP B 1 167 ? -18.656 16.578 4.047 1 95.88 167 ASP B N 1
ATOM 3389 C CA . ASP B 1 167 ? -19.656 15.82 3.305 1 95.88 167 ASP B CA 1
ATOM 3390 C C . ASP B 1 167 ? -20.859 15.5 4.184 1 95.88 167 ASP B C 1
ATOM 3392 O O . ASP B 1 167 ? -20.906 15.883 5.355 1 95.88 167 ASP B O 1
ATOM 3396 N N . LYS B 1 168 ? -21.781 14.867 3.635 1 94.44 168 LYS B N 1
ATOM 3397 C CA . LYS B 1 168 ? -23.062 14.586 4.285 1 94.44 168 LYS B CA 1
ATOM 3398 C C . LYS B 1 168 ? -22.875 13.688 5.504 1 94.44 168 LYS B C 1
ATOM 3400 O O . LYS B 1 168 ? -23.688 13.703 6.426 1 94.44 168 LYS B O 1
ATOM 3405 N N . GLY B 1 169 ? -21.797 12.984 5.555 1 93.69 169 GLY B N 1
ATOM 3406 C CA . GLY B 1 169 ? -21.5 12.094 6.672 1 93.69 169 GLY B CA 1
ATOM 3407 C C . GLY B 1 169 ? -21.219 12.828 7.965 1 93.69 169 GLY B C 1
ATOM 3408 O O . GLY B 1 169 ? -21.266 12.242 9.047 1 93.69 169 GLY B O 1
ATOM 3409 N N . TYR B 1 170 ? -21.016 14.078 7.836 1 96.56 170 TYR B N 1
ATOM 3410 C CA . TYR B 1 170 ? -20.703 14.891 9.008 1 96.56 170 TYR B CA 1
ATOM 3411 C C . TYR B 1 170 ? -21.922 15.656 9.492 1 96.56 170 TYR B C 1
ATOM 3413 O O . TYR B 1 170 ? -21.797 16.547 10.336 1 96.56 170 TYR B O 1
ATOM 3421 N N . ASP B 1 171 ? -23.031 15.25 8.953 1 94.12 171 ASP B N 1
ATOM 3422 C CA . ASP B 1 171 ? -24.266 15.938 9.344 1 94.12 171 ASP B CA 1
ATOM 3423 C C . ASP B 1 171 ? -24.812 15.375 10.656 1 94.12 171 ASP B C 1
ATOM 3425 O O . ASP B 1 171 ? -25.531 14.367 10.648 1 94.12 171 ASP B O 1
ATOM 3429 N N . SER B 1 172 ? -24.469 15.961 11.672 1 93.44 172 SER B N 1
ATOM 3430 C CA . SER B 1 172 ? -24.953 15.641 13.008 1 93.44 172 SER B CA 1
ATOM 3431 C C . SER B 1 172 ? -25.281 16.906 13.797 1 93.44 172 SER B C 1
ATOM 3433 O O . SER B 1 172 ? -24.516 17.875 13.773 1 93.44 172 SER B O 1
ATOM 3435 N N . GLN B 1 173 ? -26.359 16.891 14.469 1 92.38 173 GLN B N 1
ATOM 3436 C CA . GLN B 1 173 ? -26.828 18.062 15.188 1 92.38 173 GLN B CA 1
ATOM 3437 C C . GLN B 1 173 ? -25.797 18.5 16.234 1 92.38 173 GLN B C 1
ATOM 3439 O O . GLN B 1 173 ? -25.469 19.688 16.328 1 92.38 173 GLN B O 1
ATOM 3444 N N . PRO B 1 174 ? -25.297 17.547 17.031 1 94.69 174 PRO B N 1
ATOM 3445 C CA . PRO B 1 174 ? -24.281 17.953 18 1 94.69 174 PRO B CA 1
ATOM 3446 C C . PRO B 1 174 ? -23.062 18.609 17.328 1 94.69 174 PRO B C 1
ATOM 3448 O O . PRO B 1 174 ? -22.531 19.594 17.859 1 94.69 174 PRO B O 1
ATOM 3451 N N . PHE B 1 175 ? -22.656 18.141 16.234 1 95.88 175 PHE B N 1
ATOM 3452 C CA . PHE B 1 175 ? -21.516 18.688 15.523 1 95.88 175 PHE B CA 1
ATOM 3453 C C . PHE B 1 175 ? -21.828 20.062 14.969 1 95.88 175 PHE B C 1
ATOM 3455 O O . PHE B 1 175 ? -21.047 21 15.133 1 95.88 175 PHE B O 1
ATOM 3462 N N . ILE B 1 176 ? -22.953 20.219 14.43 1 94.5 176 ILE B N 1
ATOM 3463 C CA . ILE B 1 176 ? -23.391 21.484 13.867 1 94.5 176 ILE B CA 1
ATOM 3464 C C . ILE B 1 176 ? -23.484 22.531 14.977 1 94.5 176 ILE B C 1
ATOM 3466 O O . ILE B 1 176 ? -23.031 23.672 14.805 1 94.5 176 ILE B O 1
ATOM 3470 N N . SER B 1 177 ? -24.078 22.141 16.047 1 95.25 177 SER B N 1
ATOM 3471 C CA . SER B 1 177 ? -24.203 23.047 17.188 1 95.25 177 SER B CA 1
ATOM 3472 C C . SER B 1 177 ? -22.828 23.484 17.703 1 95.25 177 SER B C 1
ATOM 3474 O O . SER B 1 177 ? -22.641 24.641 18.062 1 95.25 177 SER B O 1
ATOM 3476 N N . SER B 1 178 ? -21.938 22.562 17.719 1 95.38 178 SER B N 1
ATOM 3477 C CA . SER B 1 178 ? -20.578 22.875 18.156 1 95.38 178 SER B CA 1
ATOM 3478 C C . SER B 1 178 ? -19.922 23.891 17.234 1 95.38 178 SER B C 1
ATOM 3480 O O . SER B 1 178 ? -19.25 24.812 17.703 1 95.38 178 SER B O 1
ATOM 3482 N N . LEU B 1 179 ? -20.094 23.781 16 1 96.31 179 LEU B N 1
ATOM 3483 C CA . LEU B 1 179 ? -19.531 24.719 15.039 1 96.31 179 LEU B CA 1
ATOM 3484 C C . LEU B 1 179 ? -20.109 26.125 15.234 1 96.31 179 LEU B C 1
ATOM 3486 O O . LEU B 1 179 ? -19.359 27.109 15.242 1 96.31 179 LEU B O 1
ATOM 3490 N N . LYS B 1 180 ? -21.391 26.141 15.445 1 95 180 LYS B N 1
ATOM 3491 C CA . LYS B 1 180 ? -22.078 27.422 15.602 1 95 180 LYS B CA 1
ATOM 3492 C C . LYS B 1 180 ? -21.625 28.141 16.875 1 95 180 LYS B C 1
ATOM 3494 O O . LYS B 1 180 ? -21.5 29.359 16.906 1 95 180 LYS B O 1
ATOM 3499 N N . SER B 1 181 ? -21.391 27.344 17.828 1 95.44 181 SER B N 1
ATOM 3500 C CA . SER B 1 181 ? -20.938 27.922 19.078 1 95.44 181 SER B CA 1
ATOM 3501 C C . SER B 1 181 ? -19.578 28.594 18.922 1 95.44 181 SER B C 1
ATOM 3503 O O . SER B 1 181 ? -19.219 29.484 19.703 1 95.44 181 SER B O 1
ATOM 3505 N N . HIS B 1 182 ? -18.797 28.219 17.953 1 95.19 182 HIS B N 1
ATOM 3506 C CA . HIS B 1 182 ? -17.484 28.797 17.656 1 95.19 182 HIS B CA 1
ATOM 3507 C C . HIS B 1 182 ? -17.594 29.828 16.547 1 95.19 182 HIS B C 1
ATOM 3509 O O . HIS B 1 182 ? -16.578 30.25 15.984 1 95.19 182 HIS B O 1
ATOM 3515 N N . ASN B 1 183 ? -18.812 30.172 16.203 1 96.5 183 ASN B N 1
ATOM 3516 C CA . ASN B 1 183 ? -19.094 31.125 15.133 1 96.5 183 ASN B CA 1
ATOM 3517 C C . ASN B 1 183 ? -18.609 30.609 13.781 1 96.5 183 ASN B C 1
ATOM 3519 O O . ASN B 1 183 ? -18.125 31.391 12.953 1 96.5 183 ASN B O 1
ATOM 3523 N N . CYS B 1 184 ? -18.625 29.328 13.68 1 96.94 184 CYS B N 1
ATOM 3524 C CA . CYS B 1 184 ? -18.328 28.703 12.391 1 96.94 184 CYS B CA 1
ATOM 3525 C C . CYS B 1 184 ? -19.609 28.453 11.602 1 96.94 184 CYS B C 1
ATOM 3527 O O . CYS B 1 184 ? -20.656 28.188 12.18 1 96.94 184 CYS B O 1
ATOM 3529 N N . CYS B 1 185 ? -19.516 28.609 10.305 1 96.12 185 CYS B N 1
ATOM 3530 C CA . CYS B 1 185 ? -20.641 28.375 9.414 1 96.12 185 CYS B CA 1
ATOM 3531 C C . CYS B 1 185 ? -20.516 27.031 8.711 1 96.12 185 CYS B C 1
ATOM 3533 O O . CYS B 1 185 ? -19.656 26.844 7.852 1 96.12 185 CYS B O 1
ATOM 3535 N N . PRO B 1 186 ? -21.359 26.109 9.008 1 96.31 186 PRO B N 1
ATOM 3536 C CA . PRO B 1 186 ? -21.281 24.797 8.383 1 96.31 186 PRO B CA 1
ATOM 3537 C C . PRO B 1 186 ? -21.812 24.797 6.945 1 96.31 186 PRO B C 1
ATOM 3539 O O . PRO B 1 186 ? -22.906 25.297 6.688 1 96.31 186 PRO B O 1
ATOM 3542 N N . VAL B 1 187 ? -21.016 24.375 6.047 1 97.06 187 VAL B N 1
ATOM 3543 C CA . VAL B 1 187 ? -21.438 24.062 4.684 1 97.06 187 VAL B CA 1
ATOM 3544 C C . VAL B 1 187 ? -21.438 22.547 4.477 1 97.06 187 VAL B C 1
ATOM 3546 O O . VAL B 1 187 ? -20.531 22 3.852 1 97.06 187 VAL B O 1
ATOM 3549 N N . ILE B 1 188 ? -22.469 21.891 5 1 96.69 188 ILE B N 1
ATOM 3550 C CA . ILE B 1 188 ? -22.641 20.438 5.047 1 96.69 188 ILE B CA 1
ATOM 3551 C C . ILE B 1 188 ? -24.047 20.078 4.574 1 96.69 188 ILE B C 1
ATOM 3553 O O . ILE B 1 188 ? -25.031 20.438 5.219 1 96.69 188 ILE B O 1
ATOM 3557 N N . PRO B 1 189 ? -24.078 19.391 3.521 1 94.62 189 PRO B N 1
ATOM 3558 C CA . PRO B 1 189 ? -25.422 18.984 3.078 1 94.62 189 PRO B CA 1
ATOM 3559 C C . PRO B 1 189 ? -26.125 18.078 4.09 1 94.62 189 PRO B C 1
ATOM 3561 O O . PRO B 1 189 ? -25.484 17.328 4.812 1 94.62 189 PRO B O 1
ATOM 3564 N N . SER B 1 190 ? -27.469 18.219 4.09 1 91.25 190 SER B N 1
ATOM 3565 C CA . SER B 1 190 ? -28.281 17.406 4.984 1 91.25 190 SER B CA 1
ATOM 3566 C C . SER B 1 190 ? -28.453 15.992 4.434 1 91.25 190 SER B C 1
ATOM 3568 O O . SER B 1 190 ? -28.375 15.773 3.223 1 91.25 190 SER B O 1
ATOM 3570 N N . ARG B 1 191 ? -28.625 15.133 5.367 1 87.06 191 ARG B N 1
ATOM 3571 C CA . ARG B 1 191 ? -28.906 13.758 4.961 1 87.06 191 ARG B CA 1
ATOM 3572 C C . ARG B 1 191 ? -30.25 13.664 4.246 1 87.06 191 ARG B C 1
ATOM 3574 O O . ARG B 1 191 ? -31.109 14.539 4.406 1 87.06 191 ARG B O 1
ATOM 3581 N N . LYS B 1 192 ? -30.438 12.656 3.547 1 81.94 192 LYS B N 1
ATOM 3582 C CA . LYS B 1 192 ? -31.594 12.516 2.65 1 81.94 192 LYS B CA 1
ATOM 3583 C C . LYS B 1 192 ? -32.906 12.5 3.43 1 81.94 192 LYS B C 1
ATOM 3585 O O . LYS B 1 192 ? -33.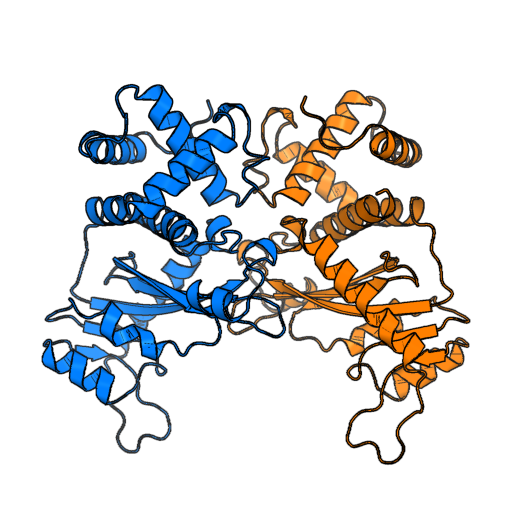906 13.008 2.959 1 81.94 192 LYS B O 1
ATOM 3590 N N . HIS B 1 193 ? -32.906 11.969 4.605 1 83.94 193 HIS B N 1
ATOM 3591 C CA . HIS B 1 193 ? -34.156 11.719 5.297 1 83.94 193 HIS B CA 1
ATOM 3592 C C . HIS B 1 193 ? -34.594 12.938 6.098 1 83.94 193 HIS B C 1
ATOM 3594 O O . HIS B 1 193 ? -35.688 12.93 6.691 1 83.94 193 HIS B O 1
ATOM 3600 N N . VAL B 1 194 ? -33.812 13.922 5.965 1 79.38 194 VAL B N 1
ATOM 3601 C CA . VAL B 1 194 ? -34.125 15.102 6.77 1 79.38 194 VAL B CA 1
ATOM 3602 C C . VAL B 1 194 ? -35.281 15.867 6.133 1 79.38 194 VAL B C 1
ATOM 3604 O O . VAL B 1 194 ? -35.312 16.109 4.926 1 79.38 194 VAL B O 1
ATOM 3607 N N . LYS B 1 195 ? -36.25 16.109 6.836 1 80 195 LYS B N 1
ATOM 3608 C CA . LYS B 1 195 ? -37.469 16.766 6.383 1 80 195 LYS B CA 1
ATOM 3609 C C . LYS B 1 195 ? -37.188 18.188 5.91 1 80 195 LYS B C 1
ATOM 3611 O O . LYS B 1 195 ? -37.719 18.641 4.902 1 80 195 LYS B O 1
ATOM 3616 N N . CYS B 1 196 ? -36.344 18.969 6.602 1 84 196 CYS B N 1
ATOM 3617 C CA . CYS B 1 196 ? -35.969 20.344 6.25 1 84 196 CYS B CA 1
ATOM 3618 C C . CYS B 1 196 ? -34.469 20.453 5.996 1 84 196 CYS B C 1
ATOM 3620 O O . CYS B 1 196 ? -33.719 20.781 6.906 1 84 196 CYS B O 1
ATOM 3622 N N . PRO B 1 197 ? -34.156 20.234 4.824 1 86.12 197 PRO B N 1
ATOM 3623 C CA . PRO B 1 197 ? -32.719 20.234 4.5 1 86.12 197 PRO B CA 1
ATOM 3624 C C . PRO B 1 197 ? -32.125 21.641 4.598 1 86.12 197 PRO B C 1
ATOM 3626 O O . PRO B 1 197 ? -32.75 22.625 4.273 1 86.12 197 PRO B O 1
ATOM 3629 N N . ARG B 1 198 ? -30.891 21.703 5.164 1 87.56 198 ARG B N 1
ATOM 3630 C CA . ARG B 1 198 ? -30.125 22.938 5.262 1 87.56 198 ARG B CA 1
ATOM 3631 C C . ARG B 1 198 ? -29.797 23.5 3.881 1 87.56 198 ARG B C 1
ATOM 3633 O O . ARG B 1 198 ? -29.469 22.734 2.963 1 87.56 198 ARG B O 1
ATOM 3640 N N . LYS B 1 199 ? -30 24.797 3.717 1 88.31 199 LYS B N 1
ATOM 3641 C CA . LYS B 1 199 ? -29.562 25.453 2.486 1 88.31 199 LYS B CA 1
ATOM 3642 C C . LYS B 1 199 ? -28.062 25.703 2.494 1 88.31 199 LYS B C 1
ATOM 3644 O O . LYS B 1 199 ? -27.531 26.312 3.43 1 88.31 199 LYS B O 1
ATOM 3649 N N . ILE B 1 200 ? -27.438 25.203 1.556 1 91.56 200 ILE B N 1
ATOM 3650 C CA . ILE B 1 200 ? -25.984 25.391 1.493 1 91.56 200 ILE B CA 1
ATOM 3651 C C . ILE B 1 200 ? -25.625 26.125 0.207 1 91.56 200 ILE B C 1
ATOM 3653 O O . ILE B 1 200 ? -26.359 26.062 -0.784 1 91.56 200 ILE B O 1
ATOM 3657 N N . ASP B 1 201 ? -24.625 26.891 0.211 1 92.38 201 ASP B N 1
ATOM 3658 C CA . ASP B 1 201 ? -24.047 27.531 -0.973 1 92.38 201 ASP B CA 1
ATOM 3659 C C . ASP B 1 201 ? -23.312 26.5 -1.84 1 92.38 201 ASP B C 1
ATOM 3661 O O . ASP B 1 201 ? -22.203 26.094 -1.52 1 92.38 201 ASP B O 1
ATOM 3665 N N . ASN B 1 202 ? -23.812 26.234 -2.992 1 93.06 202 ASN B N 1
ATOM 3666 C CA . ASN B 1 202 ? -23.266 25.188 -3.852 1 93.06 202 ASN B CA 1
ATOM 3667 C C . ASN B 1 202 ? -21.922 25.578 -4.441 1 93.06 202 ASN B C 1
ATOM 3669 O O . ASN B 1 202 ? -21.062 24.719 -4.676 1 93.06 202 ASN B O 1
ATOM 3673 N N . GLU B 1 203 ? -21.812 26.797 -4.699 1 94.5 203 GLU B N 1
ATOM 3674 C CA . GLU B 1 203 ? -20.562 27.266 -5.266 1 94.5 203 GLU B CA 1
ATOM 3675 C C . GLU B 1 203 ? -19.406 27.094 -4.27 1 94.5 203 GLU B C 1
ATOM 3677 O O . GLU B 1 203 ? -18.328 26.641 -4.641 1 94.5 203 GLU B O 1
ATOM 3682 N N . VAL B 1 204 ? -19.734 27.375 -3.027 1 94.94 204 VAL B N 1
ATOM 3683 C CA . VAL B 1 204 ? -18.734 27.219 -1.971 1 94.94 204 VAL B CA 1
ATOM 3684 C C . VAL B 1 204 ? -18.484 25.734 -1.733 1 94.94 204 VAL B C 1
ATOM 3686 O O . VAL B 1 204 ? -17.328 25.312 -1.55 1 94.94 204 VAL B O 1
ATOM 3689 N N . TYR B 1 205 ? -19.5 25 -1.8 1 96.38 205 TYR B N 1
ATOM 3690 C CA . TYR B 1 205 ? -19.406 23.562 -1.521 1 96.38 205 TYR B CA 1
ATOM 3691 C C . TYR B 1 205 ? -18.484 22.875 -2.529 1 96.38 205 TYR B C 1
ATOM 3693 O O . TYR B 1 205 ? -17.781 21.922 -2.193 1 96.38 205 TYR B O 1
ATOM 3701 N N . LYS B 1 206 ? -18.422 23.391 -3.754 1 95.94 206 LYS B N 1
ATOM 3702 C CA . LYS B 1 206 ? -17.594 22.828 -4.812 1 95.94 206 LYS B CA 1
ATOM 3703 C C . LYS B 1 206 ? -16.125 22.875 -4.434 1 95.94 206 LYS B C 1
ATOM 3705 O O . LYS B 1 206 ? -15.312 22.094 -4.949 1 95.94 206 LYS B O 1
ATOM 3710 N N . GLU B 1 207 ? -15.797 23.719 -3.523 1 96.12 207 GLU B N 1
ATOM 3711 C CA . GLU B 1 207 ? -14.406 23.875 -3.107 1 96.12 207 GLU B CA 1
ATOM 3712 C C . GLU B 1 207 ? -13.922 22.641 -2.338 1 96.12 207 GLU B C 1
ATOM 3714 O O . GLU B 1 207 ? -12.719 22.469 -2.137 1 96.12 207 GLU B O 1
ATOM 3719 N N . ARG B 1 208 ? -14.883 21.766 -2 1 96.12 208 ARG B N 1
ATOM 3720 C CA . ARG B 1 208 ? -14.539 20.562 -1.246 1 96.12 208 ARG B CA 1
ATOM 3721 C C . ARG B 1 208 ? -13.578 19.688 -2.035 1 96.12 208 ARG B C 1
ATOM 3723 O O . ARG B 1 208 ? -12.914 18.812 -1.462 1 96.12 208 ARG B O 1
ATOM 3730 N N . PHE B 1 209 ? -13.438 19.859 -3.336 1 96.31 209 PHE B N 1
ATOM 3731 C CA . PHE B 1 209 ? -12.555 19.047 -4.156 1 96.31 209 PHE B CA 1
ATOM 3732 C C . PHE B 1 209 ? -11.102 19.234 -3.738 1 96.31 209 PHE B C 1
ATOM 3734 O O . PHE B 1 209 ? -10.266 18.359 -3.969 1 96.31 209 PHE B O 1
ATOM 3741 N N . LEU B 1 210 ? -10.844 20.312 -3.055 1 97.44 210 LEU B N 1
ATOM 3742 C CA . LEU B 1 210 ? -9.477 20.641 -2.666 1 97.44 210 LEU B CA 1
ATOM 3743 C C . LEU B 1 210 ? -8.945 19.625 -1.648 1 97.44 210 LEU B C 1
ATOM 3745 O O . LEU B 1 210 ? -7.758 19.297 -1.653 1 97.44 210 LEU B O 1
ATOM 3749 N N . ILE B 1 211 ? -9.836 19.125 -0.734 1 97.81 211 ILE B N 1
ATOM 3750 C CA . ILE B 1 211 ? -9.367 18.141 0.236 1 97.81 211 ILE B CA 1
ATOM 3751 C C . ILE B 1 211 ? -9.133 16.797 -0.459 1 97.81 211 ILE B C 1
ATOM 3753 O O . ILE B 1 211 ? -8.258 16.031 -0.065 1 97.81 211 ILE B O 1
ATOM 3757 N N . GLU B 1 212 ? -9.961 16.531 -1.479 1 94.62 212 GLU B N 1
ATOM 3758 C CA . GLU B 1 212 ? -9.703 15.336 -2.287 1 94.62 212 GLU B CA 1
ATOM 3759 C C . GLU B 1 212 ? -8.367 15.445 -3.014 1 94.62 212 GLU B C 1
ATOM 3761 O O . GLU B 1 212 ? -7.625 14.461 -3.109 1 94.62 212 GLU B O 1
ATOM 3766 N N . THR B 1 213 ? -8.039 16.609 -3.525 1 96.25 213 THR B N 1
ATOM 3767 C CA . THR B 1 213 ? -6.75 16.859 -4.168 1 96.25 213 THR B CA 1
ATOM 3768 C C . THR B 1 213 ? -5.605 16.688 -3.174 1 96.25 213 THR B C 1
ATOM 3770 O O . THR B 1 213 ? -4.562 16.125 -3.508 1 96.25 213 THR B O 1
ATOM 3773 N N . PHE B 1 214 ? -5.824 17.172 -1.991 1 97.88 214 PHE B N 1
ATOM 3774 C CA . PHE B 1 214 ? -4.82 17.016 -0.947 1 97.88 214 PHE B CA 1
ATOM 3775 C C . PHE B 1 214 ? -4.535 15.531 -0.691 1 97.88 214 PHE B C 1
ATOM 3777 O O . PHE B 1 214 ? -3.377 15.125 -0.616 1 97.88 214 PHE B O 1
ATOM 3784 N N . PHE B 1 215 ? -5.645 14.734 -0.546 1 96.56 215 PHE B N 1
ATOM 3785 C CA . PHE B 1 215 ? -5.465 13.312 -0.308 1 96.56 215 PHE B CA 1
ATOM 3786 C C . PHE B 1 215 ? -4.703 12.664 -1.457 1 96.56 215 PHE B C 1
ATOM 3788 O O . PHE B 1 215 ? -3.885 11.766 -1.239 1 96.56 215 PHE B O 1
ATOM 3795 N N . SER B 1 216 ? -4.93 13.133 -2.674 1 94.12 216 SER B N 1
ATOM 3796 C CA . SER B 1 216 ? -4.176 12.633 -3.82 1 94.12 216 SER B CA 1
ATOM 3797 C C . SER B 1 216 ? -2.695 12.977 -3.699 1 94.12 216 SER B C 1
ATOM 3799 O O . SER B 1 216 ? -1.835 12.125 -3.928 1 94.12 216 SER B O 1
ATOM 3801 N N . LYS B 1 217 ? -2.416 14.156 -3.24 1 96.12 217 LYS B N 1
ATOM 3802 C CA . LYS B 1 217 ? -1.035 14.609 -3.109 1 96.12 217 LYS B CA 1
ATOM 3803 C C . LYS B 1 217 ? -0.288 13.812 -2.047 1 96.12 217 LYS B C 1
ATOM 3805 O O . LYS B 1 217 ? 0.829 13.344 -2.285 1 96.12 217 LYS B O 1
ATOM 3810 N N . ILE B 1 218 ? -0.923 13.703 -0.923 1 97.19 218 ILE B N 1
ATOM 3811 C CA . ILE B 1 218 ? -0.206 13.109 0.199 1 97.19 218 ILE B CA 1
ATOM 3812 C C . ILE B 1 218 ? -0.004 11.609 -0.051 1 97.19 218 ILE B C 1
ATOM 3814 O O . ILE B 1 218 ? 0.978 11.023 0.411 1 97.19 218 ILE B O 1
ATOM 3818 N N . LYS B 1 219 ? -0.84 10.984 -0.849 1 95.12 219 LYS B N 1
ATOM 3819 C CA . LYS B 1 219 ? -0.737 9.555 -1.124 1 95.12 219 LYS B CA 1
ATOM 3820 C C . LYS B 1 219 ? 0.31 9.273 -2.197 1 95.12 219 LYS B C 1
ATOM 3822 O O . 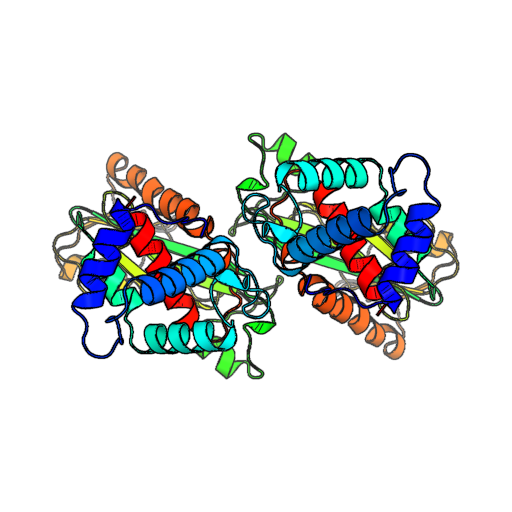LYS B 1 219 ? 0.616 8.117 -2.488 1 95.12 219 LYS B O 1
ATOM 3827 N N . HIS B 1 220 ? 0.876 10.312 -2.738 1 95.25 220 HIS B N 1
ATOM 3828 C CA . HIS B 1 220 ? 2.025 10.109 -3.611 1 95.25 220 HIS B CA 1
ATOM 3829 C C . HIS B 1 220 ? 3.26 9.695 -2.812 1 95.25 220 HIS B C 1
ATOM 3831 O O . HIS B 1 220 ? 4.242 9.219 -3.383 1 95.25 220 HIS B O 1
ATOM 3837 N N . PHE B 1 221 ? 3.213 10.031 -1.581 1 97.81 221 PHE B N 1
ATOM 3838 C CA . PHE B 1 221 ? 4.215 9.477 -0.68 1 97.81 221 PHE B CA 1
ATOM 3839 C C . PHE B 1 221 ? 3.854 8.055 -0.275 1 97.81 221 PHE B C 1
ATOM 3841 O O . PHE B 1 221 ? 2.896 7.84 0.474 1 97.81 221 PHE B O 1
ATOM 3848 N N . ARG B 1 222 ? 4.633 7.09 -0.697 1 97.25 222 ARG B N 1
ATOM 3849 C CA . ARG B 1 222 ? 4.242 5.688 -0.601 1 97.25 222 ARG B CA 1
ATOM 3850 C C . ARG B 1 222 ? 4.223 5.223 0.852 1 97.25 222 ARG B C 1
ATOM 3852 O O . ARG B 1 222 ? 3.516 4.273 1.195 1 97.25 222 ARG B O 1
ATOM 3859 N N . ARG B 1 223 ? 4.977 5.934 1.7 1 97.5 223 ARG B N 1
ATOM 3860 C CA . ARG B 1 223 ? 4.945 5.609 3.123 1 97.5 223 ARG B CA 1
ATOM 3861 C C . ARG B 1 223 ? 3.613 6.012 3.746 1 97.5 223 ARG B C 1
ATOM 3863 O O . ARG B 1 223 ? 3.23 5.484 4.793 1 97.5 223 ARG B O 1
ATOM 3870 N N . VAL B 1 224 ? 2.93 6.965 3.107 1 97.56 224 VAL B N 1
ATOM 3871 C CA . VAL B 1 224 ? 1.604 7.375 3.561 1 97.56 224 VAL B CA 1
ATOM 3872 C C . VAL B 1 224 ? 0.538 6.523 2.877 1 97.56 224 VAL B C 1
ATOM 3874 O O . VAL B 1 224 ? -0.474 6.176 3.49 1 97.56 224 VAL B O 1
ATOM 3877 N N . PHE B 1 225 ? 0.785 6.133 1.659 1 96.44 225 PHE B N 1
ATOM 3878 C CA . PHE B 1 225 ? -0.166 5.352 0.88 1 96.44 225 PHE B CA 1
ATOM 3879 C C . PHE B 1 225 ? -0.459 4.02 1.564 1 96.44 225 PHE B C 1
ATOM 3881 O O . PHE B 1 225 ? -1.596 3.543 1.545 1 96.44 225 PHE B O 1
ATOM 3888 N N . SER B 1 226 ? 0.56 3.473 2.162 1 95.38 226 SER B N 1
ATOM 3889 C CA . SER B 1 226 ? 0.442 2.244 2.943 1 95.38 226 SER B CA 1
ATOM 3890 C C . SER B 1 226 ? 1.172 2.365 4.277 1 95.38 226 SER B C 1
ATOM 3892 O O . SER B 1 226 ? 2.314 2.824 4.324 1 95.38 226 SER B O 1
ATOM 3894 N N . ARG B 1 227 ? 0.477 1.929 5.285 1 95.38 227 ARG B N 1
ATOM 3895 C CA . ARG B 1 227 ? 1.091 2.035 6.605 1 95.38 227 ARG B CA 1
ATOM 3896 C C . ARG B 1 227 ? 1.888 0.78 6.941 1 95.38 227 ARG B C 1
ATOM 3898 O O . ARG B 1 227 ? 1.354 -0.33 6.898 1 95.38 227 ARG B O 1
ATOM 3905 N N . PHE B 1 228 ? 3.166 1 7.281 1 95.06 228 PHE B N 1
ATOM 3906 C CA . PHE B 1 228 ? 4.047 -0.079 7.711 1 95.06 228 PHE B CA 1
ATOM 3907 C C . PHE B 1 228 ? 4.504 0.14 9.148 1 95.06 228 PHE B C 1
ATOM 3909 O O . PHE B 1 228 ? 5.113 -0.745 9.758 1 95.06 228 PHE B O 1
ATOM 3916 N N . ASP B 1 229 ? 4.195 1.31 9.703 1 93.38 229 ASP B N 1
ATOM 3917 C CA . ASP B 1 229 ? 4.641 1.69 11.039 1 93.38 229 ASP B CA 1
ATOM 3918 C C . ASP B 1 229 ? 3.744 1.079 12.109 1 93.38 229 ASP B C 1
ATOM 3920 O O . ASP B 1 229 ? 2.518 1.103 11.992 1 93.38 229 ASP B O 1
ATOM 3924 N N . LYS B 1 230 ? 4.316 0.672 13.148 1 91 230 LYS B N 1
ATOM 3925 C CA . LYS B 1 230 ? 3.586 0.048 14.25 1 91 230 LYS B CA 1
ATOM 3926 C C . LYS B 1 230 ? 2.945 1.1 15.148 1 91 230 LYS B C 1
ATOM 3928 O O . LYS B 1 230 ? 1.813 0.925 15.602 1 91 230 LYS B O 1
ATOM 3933 N N . THR B 1 231 ? 3.668 2.176 15.359 1 93.31 231 THR B N 1
ATOM 3934 C CA . THR B 1 231 ? 3.176 3.164 16.312 1 93.31 231 THR B CA 1
ATOM 3935 C C . THR B 1 231 ? 2.502 4.328 15.586 1 93.31 231 THR B C 1
ATOM 3937 O O . THR B 1 231 ? 2.902 4.688 14.477 1 93.31 231 THR B O 1
ATOM 3940 N N . ILE B 1 232 ? 1.567 4.883 16.281 1 95 232 ILE B N 1
ATOM 3941 C CA . ILE B 1 232 ? 0.846 6.039 15.758 1 95 232 ILE B CA 1
ATOM 3942 C C . ILE B 1 232 ? 1.813 7.203 15.555 1 95 232 ILE B C 1
ATOM 3944 O O . ILE B 1 232 ? 1.771 7.883 14.531 1 95 232 ILE B O 1
ATOM 3948 N N . SER B 1 233 ? 2.662 7.395 16.516 1 96.06 233 SER B N 1
ATOM 3949 C CA . SER B 1 233 ? 3.586 8.523 16.469 1 96.06 233 SER B CA 1
ATOM 3950 C C . SER B 1 233 ? 4.477 8.469 15.234 1 96.06 233 SER B C 1
ATOM 3952 O O . SER B 1 233 ? 4.691 9.484 14.57 1 96.06 233 SER B O 1
ATOM 3954 N N . ALA B 1 234 ? 4.938 7.289 14.922 1 96.81 234 ALA B N 1
ATOM 3955 C CA . ALA B 1 234 ? 5.82 7.133 13.773 1 96.81 234 ALA B CA 1
ATOM 3956 C C . ALA B 1 234 ? 5.082 7.418 12.469 1 96.81 234 ALA B C 1
ATOM 3958 O O . ALA B 1 234 ? 5.594 8.133 11.602 1 96.81 234 ALA B O 1
ATOM 3959 N N . PHE B 1 235 ? 3.875 6.867 12.367 1 97.69 235 PHE B N 1
ATOM 3960 C CA . PHE B 1 235 ? 3.113 7.074 11.141 1 97.69 235 PHE B CA 1
ATOM 3961 C C . PHE B 1 235 ? 2.699 8.531 11.008 1 97.69 235 PHE B C 1
ATOM 3963 O O . PHE B 1 235 ? 2.822 9.117 9.93 1 97.69 235 PHE B O 1
ATOM 3970 N N . LEU B 1 236 ? 2.295 9.148 12.078 1 98.12 236 LEU B N 1
ATOM 3971 C CA . LEU B 1 236 ? 1.933 10.562 12.07 1 98.12 236 LEU B CA 1
ATOM 3972 C C . LEU B 1 236 ? 3.133 11.43 11.711 1 98.12 236 LEU B C 1
ATOM 3974 O O . LEU B 1 236 ? 2.984 12.461 11.055 1 98.12 236 LEU B O 1
ATOM 3978 N N . GLY B 1 237 ? 4.25 11.008 12.203 1 98.5 237 GLY B N 1
ATOM 3979 C CA . GLY B 1 237 ? 5.461 11.727 11.836 1 98.5 237 GLY B CA 1
ATOM 3980 C C . GLY B 1 237 ? 5.652 11.844 10.336 1 98.5 237 GLY B C 1
ATOM 3981 O O . GLY B 1 237 ? 5.938 12.93 9.828 1 98.5 237 GLY B O 1
ATOM 3982 N N . PHE B 1 238 ? 5.477 10.75 9.617 1 98.75 238 PHE B N 1
ATOM 3983 C CA . PHE B 1 238 ? 5.598 10.766 8.164 1 98.75 238 PHE B CA 1
ATOM 3984 C C . PHE B 1 238 ? 4.52 11.633 7.535 1 98.75 238 PHE B C 1
ATOM 3986 O O . PHE B 1 238 ? 4.785 12.375 6.586 1 98.75 238 PHE B O 1
ATOM 3993 N N . ILE B 1 239 ? 3.312 11.562 8.07 1 98.81 239 ILE B N 1
ATOM 3994 C CA . ILE B 1 239 ? 2.201 12.344 7.543 1 98.81 239 ILE B CA 1
ATOM 3995 C C . ILE B 1 239 ? 2.498 13.836 7.707 1 98.81 239 ILE B C 1
ATOM 3997 O O . ILE B 1 239 ? 2.324 14.617 6.766 1 98.81 239 ILE B O 1
ATOM 4001 N N . HIS B 1 240 ? 3.012 14.195 8.867 1 98.81 240 HIS B N 1
ATOM 4002 C CA . HIS B 1 240 ? 3.338 15.594 9.125 1 98.81 240 HIS B CA 1
ATOM 4003 C C . HIS B 1 240 ? 4.5 16.062 8.25 1 98.81 240 HIS B C 1
ATOM 4005 O O . HIS B 1 240 ? 4.504 17.188 7.766 1 98.81 240 HIS B O 1
ATOM 4011 N N . PHE B 1 241 ? 5.48 15.227 8.109 1 98.75 241 PHE B N 1
ATOM 4012 C CA . PHE B 1 241 ? 6.594 15.586 7.238 1 98.75 241 PHE B CA 1
ATOM 4013 C C . PHE B 1 241 ? 6.121 15.781 5.805 1 98.75 241 PHE B C 1
ATOM 4015 O O . PHE B 1 241 ? 6.488 16.766 5.152 1 98.75 241 PHE B O 1
ATOM 4022 N N . ALA B 1 242 ? 5.289 14.891 5.301 1 98.62 242 ALA B N 1
ATOM 4023 C CA . ALA B 1 242 ? 4.695 15.039 3.975 1 98.62 242 ALA B CA 1
ATOM 4024 C C . ALA B 1 242 ? 3.904 16.344 3.869 1 98.62 242 ALA B C 1
ATOM 4026 O O . ALA B 1 242 ? 4.012 17.062 2.873 1 98.62 242 ALA B O 1
ATOM 4027 N N . GLY B 1 243 ? 3.102 16.594 4.918 1 98.62 243 GLY B N 1
ATOM 4028 C CA . GLY B 1 243 ? 2.367 17.859 4.953 1 98.62 243 GLY B CA 1
ATOM 4029 C C . GLY B 1 243 ? 3.266 19.078 4.871 1 98.62 243 GLY B C 1
ATOM 4030 O O . GLY B 1 243 ? 2.959 20.031 4.156 1 98.62 243 GLY B O 1
ATOM 4031 N N . ALA B 1 244 ? 4.355 19.047 5.602 1 98.44 244 ALA B N 1
ATOM 4032 C CA . ALA B 1 244 ? 5.309 20.141 5.574 1 98.44 244 ALA B CA 1
ATOM 4033 C C . ALA B 1 244 ? 5.875 20.344 4.172 1 98.44 244 ALA B C 1
ATOM 4035 O O . ALA B 1 244 ? 6.012 21.484 3.707 1 98.44 244 ALA B O 1
ATOM 4036 N N . LEU B 1 245 ? 6.18 19.25 3.539 1 97.75 245 LEU B N 1
ATOM 4037 C CA . LEU B 1 245 ? 6.723 19.328 2.188 1 97.75 245 LEU B CA 1
ATOM 4038 C C . LEU B 1 245 ? 5.691 19.891 1.217 1 97.75 245 LEU B C 1
ATOM 4040 O O . LEU B 1 245 ? 6.039 20.641 0.301 1 97.75 245 LEU B O 1
ATOM 4044 N N . ILE B 1 246 ? 4.484 19.547 1.4 1 97.25 246 ILE B N 1
ATOM 4045 C CA . ILE B 1 246 ? 3.406 20.062 0.562 1 97.25 246 ILE B CA 1
ATOM 4046 C C . ILE B 1 246 ? 3.271 21.578 0.768 1 97.25 246 ILE B C 1
ATOM 4048 O O . ILE B 1 246 ? 3.088 22.328 -0.194 1 97.25 246 ILE B O 1
ATOM 4052 N N . TRP B 1 247 ? 3.389 22.031 1.983 1 97.44 247 TRP B N 1
ATOM 4053 C CA . TRP B 1 247 ? 3.336 23.453 2.295 1 97.44 247 TRP B CA 1
ATOM 4054 C C . TRP B 1 247 ? 4.469 24.219 1.604 1 97.44 247 TRP B C 1
ATOM 4056 O O . TRP B 1 247 ? 4.293 25.359 1.173 1 97.44 247 TRP B O 1
ATOM 4066 N N . MET B 1 248 ? 5.625 23.594 1.496 1 95.69 248 MET B N 1
ATOM 4067 C CA . MET B 1 248 ? 6.824 24.281 1.038 1 95.69 248 MET B CA 1
ATOM 4068 C C . MET B 1 248 ? 6.969 24.188 -0.477 1 95.69 248 MET B C 1
ATOM 4070 O O . MET B 1 248 ? 7.93 24.703 -1.05 1 95.69 248 MET B O 1
ATOM 4074 N N . ARG B 1 249 ? 6.078 23.422 -1.152 1 85 249 ARG B N 1
ATOM 4075 C CA . ARG B 1 249 ? 6.098 23.359 -2.609 1 85 249 ARG B CA 1
ATOM 4076 C C . ARG B 1 249 ? 5.535 24.641 -3.221 1 85 249 ARG B C 1
ATOM 4078 O O . ARG B 1 249 ? 4.656 25.281 -2.637 1 85 249 ARG B O 1
#

Foldseek 3Di:
DPDPDDPLLLVLVLVLVVPDPPLPCPDVVLVSLLVSQLVVCQQPVDDLCPRDPSSHHSVVSVVSLLVCLVVCVLVVLLVVLDDAAQQAKEKDKDKAAEDPLLEDPDPVLQQVQQWDQDPVGIMKMWIFMGGLQLATDD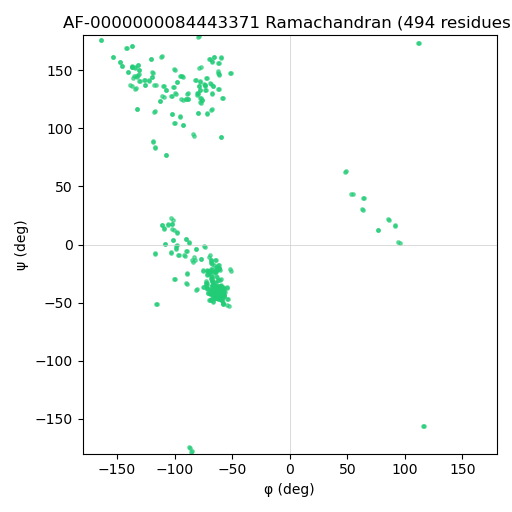IDMHTPVDQNLVCQCVRCVPRALHEYAYEQSNDDPVSCVSCVVRVYHYQYWHDPPDPDIDDHDPVSNVSNVSNVVNVVQSVSRVCLNYPNHNHNSSSVSSSSNSSSVVSSD/DPDPDDPLLLVLVLVLVVPDPPLPCPDVVLVSLLVSQLVVCQQPVDDLCPRDPSSHHSVVSVVSLLVCLVVCVLVVLLVVLDDAAQQAKEKDKDKAAEDPLLEDPDPVLQQVQQWDQDPVGIMKMWIFMGGLQLATDDIDMHTPVDQNLVCQCVRCVPRALHEYAYEQSNDDPVSCVSCVVRVYHYQYWHDPPDPDIDDHDPVSNVSNVSNVVNVVQSVSRVCLNYPNHNHNSSSVSSSSNSSSVVSSD

Nearest PDB structures (foldseek):
  6xgx-assembly1_B  TM=3.821E-01  e=4.495E-02  Acetivibrio thermocellus ATCC 27405
  3gi1-assembly1_A  TM=2.297E-01  e=2.433E+00  Streptococcus pyogenes
  3hjt-assembly2_B  TM=2.451E-01  e=2.994E+00  Streptococcus agalactiae
  3gi1-assembly2_B  TM=2.453E-01  e=5.028E+00  Streptococcus pyogenes
  6xgx-assembly1_B  TM=3.821E-01  e=4.495E-02  Acetivibrio thermocellus ATCC 27405

Secondary structure (DSSP, 8-state):
----S-HHHHHHHHHHHHTSTTS----HHHHHHHHHHHHHHHHH---GGGS-GGG--HHHHHHHHHHHHHHTHHHHHHHHH----TTEEEEEEEEEEE-GGG--S-HHHHHHTT-EEETTEEEEEEEEEEETTS-EEEEEEEETTS-GGGGHHHHTTT--S-EEE--GGG--HHHHHHHHHTT-EEE-PPPTT-SSPPP--HHHHGGGHHHHHHHHHHTTSHHHHEE--SSHHHHHHHHHHHHHHHHT-/----S-HHHHHHHHHHHHTSTTS----HHHHHHHHHHHHHHHHH---GGGS-GGG--HHHHHHHHHHHHHHTHHHHHHHHH----TTEEEEEEEEEEE-GGG--S-HHHHHHTT-EEETTEEEEEEEEEEETTS-EEEEEEEETTS-GGGGHHHHTTT--S-EEE--GGG--HHHHHHHHHTT-EEE-PPPTT-SSPPP--HHHHGGGHHHHHHHHHHTTSHHHHEE--SSHHHHHHHHHHHHHHHHH-

Solvent-accessible surface area (backbone atoms only — not comparable to full-atom values): 26692 Å² total; per-residue (Å²): 128,91,73,83,69,50,69,70,52,45,53,54,52,49,58,55,52,64,69,44,84,87,67,78,60,80,48,57,71,62,47,48,35,45,50,51,39,50,48,48,35,35,47,24,34,39,52,58,88,68,47,61,65,91,44,42,60,35,67,62,54,47,51,52,48,45,52,38,20,71,70,39,47,30,51,49,49,24,57,70,61,53,82,82,45,59,69,24,34,35,48,54,69,49,63,23,48,31,42,75,75,21,50,65,94,40,69,73,55,21,48,76,38,21,38,18,77,52,100,73,38,37,18,24,24,45,34,39,34,20,27,63,84,29,46,77,76,48,74,50,72,32,21,47,73,58,64,69,51,80,50,46,63,71,76,46,64,84,57,57,63,19,36,39,35,39,54,46,80,56,59,40,69,71,55,50,51,54,38,45,76,38,53,25,47,77,40,47,47,50,52,86,84,48,89,76,61,60,88,62,62,64,75,66,52,60,57,57,55,34,55,58,49,34,54,56,55,53,43,63,24,32,36,58,42,35,35,61,51,51,46,51,46,50,47,48,24,51,50,24,43,52,44,30,51,58,56,64,101,128,91,73,84,68,51,68,70,52,44,52,54,51,49,58,55,52,65,69,45,84,87,68,77,60,81,50,56,70,62,47,48,34,45,51,52,39,50,48,47,35,36,48,23,35,38,52,59,87,69,47,60,67,91,43,43,61,36,69,61,54,47,50,52,49,47,52,38,20,70,70,41,48,30,51,51,48,24,57,71,61,53,82,82,45,60,69,23,34,34,49,55,68,47,64,25,47,30,42,75,74,21,49,63,94,40,70,73,55,22,48,78,36,21,36,18,77,50,101,72,38,37,20,23,23,46,35,39,34,21,28,62,83,28,47,76,76,49,76,49,72,33,22,48,73,58,65,71,53,79,49,47,62,73,75,46,63,84,57,57,65,21,35,38,36,37,55,45,81,55,59,40,68,71,56,52,52,54,37,46,74,36,53,25,47,78,40,46,47,51,51,88,84,48,88,76,59,62,89,62,61,62,75,65,52,60,57,54,54,33,52,56,51,33,54,55,54,54,43,62,24,34,36,58,43,35,36,61,51,52,46,50,45,50,46,47,23,52,50,23,44,51,45,30,51,60,56,65,102

Sequence (498 aa):
MNNNISEQVWNRLYSFLRGIKGLHTQEEKRLRRFIEGIWYILRTGCQWRLLPDYYGHWRQVHRRYKAWSDRGIWSELMCSVSDIDDQAVMIDATIVRAHACASGYSKQGNEAQALGRSKGGFTTKIHAVVDGLGNPIRFTLTGGHRNDITQAAELLKEQRNTLVLADKGYDSQPFISSLKSHNCCPVIPSRKHVKCPRKIDNEVYKERFLIETFFSKIKHFRRVFSRFDKTISAFLGFIHFAGALIWMRMNNNISEQVWNRLYSFLRGIKGLHTQEEKRLRRFIEGIWYILRTGCQWRLLPDYYGHWRQVHRRYKAWSDRGIWSELMCSVSDIDDQAVMIDATIVRAHACASGYSKQGNEAQALGRSKGGFTTKIHAVVDGLGNPIRFTLTGGHRNDITQAAELLKEQRNTLVLADKGYDSQPFISSLKSHNCCPVIPSRKHVKCPRKIDNEVYKERFLIETFFSKIKHFRRVFSRFDKTISAFLGFIHFAGALIWMR

InterPro domains:
  IPR002559 Transposase IS4-like domain [PF01609] (86-224)
  IPR012337 Ribonuclease H-like superfamily [SSF53098] (82-221)
  IPR025161 Insertion element IS402-like domain [PF13340] (6-78)

Radius of gyration: 25.22 Å; Cα contacts (8 Å, |Δi|>4): 884; chains: 2; bounding box: 65×68×48 Å

pLDDT: mean 92.72, std 7.8, range [51.25, 98.81]